Protein AF-A0A9P4VNH5-F1 (afdb_monomer)

Organism: NCBI:txid1346257

Sequence (478 aa):
MDRIPFVLLFGIATSVESFQERLTGATIKRLHGEKFDVIQADELFEQVFKSTIECGDDEWVLRIGSTLAGRLLDRQKDHILSVEAFIDALKYAYMSHFFANPLSILLRTAHLEQQDASKQEEPYFKDIPKDHFEALRNLPSFRRHIEEGAFGEYGDESLLELLDDDSALFTYAQKKMHNAQYQMKEIIRGIDILFAIRSCMPKLPHVPRSALYVKAAAGELRDSPLFRELMLSLRRIPSDVLERVLSTLHKMDFKHEDLSVYMGRLHARLVAMMERSQHPLRSEHNLRNETLRTTVVAQKVELSVQKGALSKEDREYSLLLDDFLDRMKRRIGDVFIDPRNLFLHEVFLYDLKSPHGEVFTPRPRFAIERALSSPHDYLGCSCCAPARGRKGEGDEQALSVTQPPTAILYQLYLESGPLINVSDLWSAFNAIVSSADDDEAFVMAMFQRGLAELKYLGMIKASRKKTDHVAKLAWKGL

Solvent-accessible surface area (backbone atoms only — not comparable to full-atom values): 28296 Å² total; per-residue (Å²): 139,92,73,84,88,81,85,86,85,80,90,74,92,75,56,73,65,67,54,52,74,75,48,54,74,75,56,54,77,73,57,89,84,82,90,80,87,73,85,52,66,68,61,54,44,50,52,50,46,42,54,67,71,65,53,53,89,59,83,61,61,80,34,72,22,22,66,41,48,43,49,53,48,52,44,38,75,76,76,40,92,46,67,65,64,49,51,53,52,49,53,50,50,51,50,52,45,64,73,70,35,82,61,38,61,76,50,58,71,80,79,80,53,79,86,44,92,82,66,73,82,58,66,65,64,72,69,53,59,69,69,55,56,56,52,49,63,66,33,69,45,42,46,50,50,48,52,55,40,42,70,34,102,78,42,39,69,74,60,58,49,47,79,76,35,65,67,60,33,49,57,50,49,53,56,46,43,54,50,43,41,50,48,51,52,44,34,52,51,49,49,52,53,53,50,54,49,51,73,60,38,87,88,55,82,90,71,61,66,67,62,53,47,28,33,39,48,63,35,42,39,69,80,28,68,69,44,53,52,46,53,60,50,60,56,38,46,39,46,65,52,49,48,54,34,48,57,54,54,67,74,48,90,59,91,48,64,71,56,50,54,50,52,51,53,52,47,54,54,50,52,62,52,49,76,77,42,98,59,73,45,50,24,77,58,44,64,64,74,75,66,88,65,97,45,76,67,61,53,52,54,52,52,55,52,52,68,68,65,56,51,73,66,24,51,53,46,33,54,53,51,51,53,52,51,54,50,50,52,51,52,46,62,71,41,50,51,46,54,80,77,32,64,54,30,80,56,44,41,52,51,63,64,69,68,57,45,60,72,79,58,61,56,65,67,60,52,54,53,43,47,32,72,44,49,25,84,79,68,73,39,81,70,47,46,76,81,92,79,65,98,83,62,79,94,71,79,75,87,48,66,72,43,57,60,48,25,53,52,45,51,56,49,69,78,46,64,66,64,35,51,49,66,61,52,47,54,55,51,45,71,55,61,61,56,102,84,58,60,64,71,58,55,50,51,47,51,54,48,25,52,50,50,39,37,72,74,50,40,39,41,82,34,91,87,44,93,63,28,36,24,57,57,55,76,80,88,115

Structur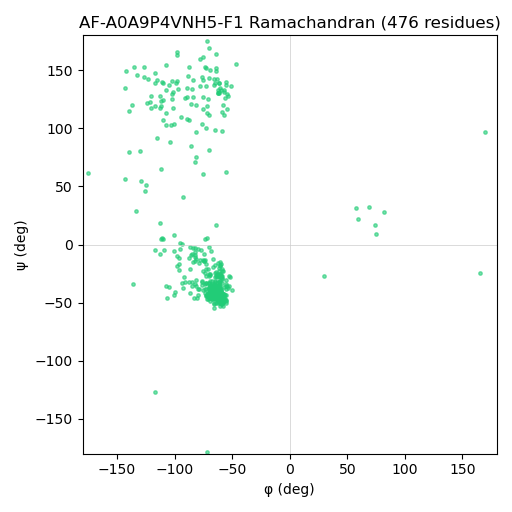e (mmCIF, N/CA/C/O backbone):
data_AF-A0A9P4VNH5-F1
#
_entry.id   AF-A0A9P4VNH5-F1
#
loop_
_atom_site.group_PDB
_atom_site.id
_atom_site.type_symbol
_atom_site.label_atom_id
_atom_site.label_alt_id
_atom_site.label_comp_id
_atom_site.label_asym_id
_atom_site.label_entity_id
_atom_site.label_seq_id
_atom_site.pdbx_PDB_ins_code
_atom_site.Cartn_x
_atom_site.Cartn_y
_atom_site.Cartn_z
_atom_site.occupancy
_atom_site.B_iso_or_equiv
_atom_site.auth_seq_id
_atom_site.auth_comp_id
_atom_site.auth_asym_id
_atom_site.auth_atom_id
_atom_site.pdbx_PDB_model_num
ATOM 1 N N . MET A 1 1 ? -17.443 -60.446 5.044 1.00 48.38 1 MET A N 1
ATOM 2 C CA . MET A 1 1 ? -17.111 -59.047 5.394 1.00 48.38 1 MET A CA 1
ATOM 3 C C . MET A 1 1 ? -16.785 -58.347 4.078 1.00 48.38 1 MET A C 1
ATOM 5 O O . MET A 1 1 ? -15.619 -58.148 3.774 1.00 48.38 1 MET A O 1
ATOM 9 N N . ASP A 1 2 ? -17.795 -58.062 3.248 1.00 59.66 2 ASP A N 1
ATOM 10 C CA . ASP A 1 2 ? -17.574 -57.964 1.786 1.00 59.66 2 ASP A CA 1
ATOM 11 C C . ASP A 1 2 ? -17.755 -56.547 1.216 1.00 59.66 2 ASP A C 1
ATOM 13 O O . ASP A 1 2 ? -17.972 -56.378 0.019 1.00 59.66 2 ASP A O 1
ATOM 17 N N . ARG A 1 3 ? -17.703 -55.499 2.048 1.00 74.69 3 ARG A N 1
ATOM 18 C CA . ARG A 1 3 ? -17.787 -54.110 1.567 1.00 74.69 3 ARG A CA 1
ATOM 19 C C . ARG A 1 3 ? -16.769 -53.228 2.271 1.00 74.69 3 ARG A C 1
ATOM 21 O O . ARG A 1 3 ? -16.813 -53.085 3.488 1.00 74.69 3 ARG A O 1
ATOM 28 N N . ILE A 1 4 ? -15.880 -52.631 1.480 1.00 84.44 4 ILE A N 1
ATOM 29 C CA . ILE A 1 4 ? -14.956 -51.591 1.932 1.00 84.44 4 ILE A CA 1
ATOM 30 C C . ILE A 1 4 ? -15.737 -50.267 1.948 1.00 84.44 4 ILE A C 1
ATOM 32 O O . ILE A 1 4 ? -16.259 -49.876 0.899 1.00 84.44 4 ILE A O 1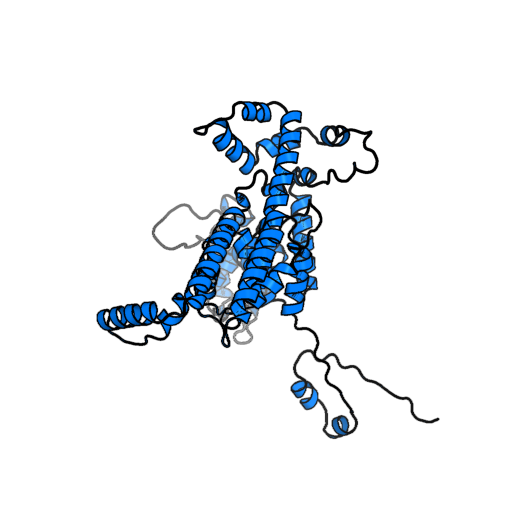
ATOM 36 N N . PRO A 1 5 ? -15.869 -49.587 3.100 1.00 87.25 5 PRO A N 1
ATOM 37 C CA . PRO A 1 5 ? -16.495 -48.274 3.151 1.00 87.25 5 PRO A CA 1
ATOM 38 C C . PRO A 1 5 ? -15.560 -47.239 2.512 1.00 87.25 5 PRO A C 1
ATOM 40 O O . PRO A 1 5 ? -14.443 -47.031 2.979 1.00 87.25 5 PRO A O 1
ATOM 43 N N . PHE A 1 6 ? -16.020 -46.588 1.444 1.00 87.62 6 PHE A N 1
ATOM 44 C CA . PHE A 1 6 ? -15.314 -45.473 0.816 1.00 87.62 6 PHE A CA 1
ATOM 45 C C . PHE A 1 6 ? -15.962 -44.151 1.220 1.00 87.62 6 PHE A C 1
ATOM 47 O O . PHE A 1 6 ? -17.171 -43.980 1.071 1.00 87.62 6 PHE A O 1
ATOM 54 N N . VAL A 1 7 ? -15.139 -43.210 1.677 1.00 91.62 7 VAL A N 1
ATOM 55 C CA . VAL A 1 7 ? -15.508 -41.802 1.852 1.00 91.62 7 VAL A CA 1
ATOM 56 C C . VAL A 1 7 ? -14.706 -40.997 0.838 1.00 91.62 7 VAL A C 1
ATOM 58 O O . VAL A 1 7 ? -13.491 -41.156 0.742 1.00 91.62 7 VAL A O 1
ATOM 61 N N . LEU A 1 8 ? -15.393 -40.168 0.055 1.00 89.31 8 LEU A N 1
ATOM 62 C CA . LEU A 1 8 ? -14.789 -39.337 -0.983 1.00 89.31 8 LEU A CA 1
ATOM 63 C C . LEU A 1 8 ? -14.901 -37.869 -0.571 1.00 89.31 8 LEU A C 1
ATOM 65 O O . LEU A 1 8 ? -16.002 -37.379 -0.333 1.00 89.31 8 LEU A O 1
ATOM 69 N N . LEU A 1 9 ? -13.763 -37.179 -0.505 1.00 91.94 9 LEU A N 1
ATOM 70 C CA . LEU A 1 9 ? -13.691 -35.743 -0.247 1.00 91.94 9 LEU A CA 1
ATOM 71 C C . LEU A 1 9 ? -13.429 -35.017 -1.567 1.00 91.94 9 LEU A C 1
ATOM 73 O O . LEU A 1 9 ? -12.462 -35.319 -2.266 1.00 91.94 9 LEU A O 1
ATOM 77 N N . PHE A 1 10 ? -14.293 -34.062 -1.905 1.00 88.56 10 PHE A N 1
ATOM 78 C CA . PHE A 1 10 ? -14.194 -33.280 -3.135 1.00 88.56 10 PHE A CA 1
ATOM 79 C C . PHE A 1 10 ? -13.847 -31.826 -2.809 1.00 88.56 10 PHE A C 1
ATOM 81 O O . PHE A 1 10 ? -14.619 -31.137 -2.148 1.00 88.56 10 PHE A O 1
ATOM 88 N N . GLY A 1 11 ? -12.708 -31.343 -3.308 1.00 90.19 11 GLY A N 1
ATOM 89 C CA . GLY A 1 11 ? -12.371 -29.918 -3.292 1.00 90.19 11 GLY A CA 1
ATOM 90 C C . GLY A 1 11 ? -13.057 -29.199 -4.451 1.00 90.19 11 GLY A C 1
ATOM 91 O O . GLY A 1 11 ? -12.566 -29.235 -5.578 1.00 90.19 11 GLY A O 1
ATOM 92 N N . ILE A 1 12 ? -14.209 -28.578 -4.197 1.00 87.56 12 ILE A N 1
ATOM 93 C CA . ILE A 1 12 ? -14.982 -27.861 -5.220 1.00 87.56 12 ILE A CA 1
ATOM 94 C C . ILE A 1 12 ? -14.599 -26.379 -5.176 1.00 87.56 12 ILE A C 1
ATOM 96 O O . ILE A 1 12 ? -14.948 -25.678 -4.237 1.00 87.56 12 ILE A O 1
ATOM 100 N N . ALA A 1 13 ? -13.897 -25.896 -6.205 1.00 83.31 13 ALA A N 1
ATOM 101 C CA . ALA A 1 13 ? -13.462 -24.494 -6.295 1.00 83.31 13 ALA A CA 1
ATOM 102 C C . ALA A 1 13 ? -14.544 -23.525 -6.817 1.00 83.31 13 ALA A C 1
ATOM 104 O O . ALA A 1 13 ? -14.345 -22.316 -6.808 1.00 83.31 13 ALA A O 1
ATOM 105 N N . THR A 1 14 ? -15.656 -24.049 -7.339 1.00 85.62 14 THR A N 1
ATOM 106 C CA . THR A 1 14 ? -16.743 -23.254 -7.936 1.00 85.62 14 THR A CA 1
ATOM 107 C C . THR A 1 14 ? -18.027 -23.452 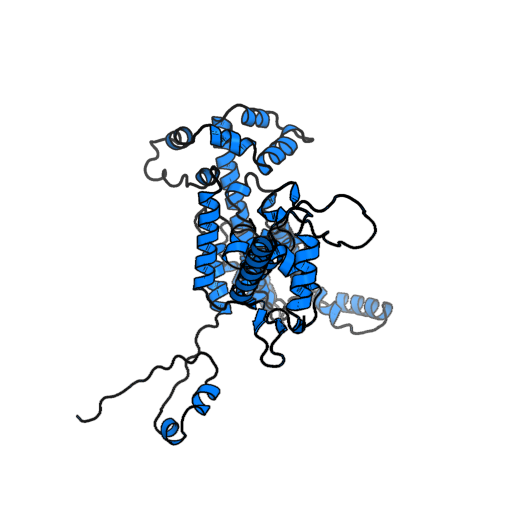-7.135 1.00 85.62 14 THR A C 1
ATOM 109 O O . THR A 1 14 ? -18.018 -23.292 -5.919 1.00 85.62 14 THR A O 1
ATOM 112 N N . SER A 1 15 ? -19.127 -23.818 -7.787 1.00 87.06 15 SER A N 1
ATOM 113 C CA . SER A 1 15 ? -20.400 -24.086 -7.137 1.00 87.06 15 SER A CA 1
ATOM 114 C C . SER A 1 15 ? -20.699 -25.586 -7.139 1.00 87.06 15 SER A C 1
ATOM 116 O O . SER A 1 15 ? -20.215 -26.342 -7.991 1.00 87.06 15 SER A O 1
ATOM 118 N N . VAL A 1 16 ? -21.506 -26.033 -6.177 1.00 87.31 16 VAL A N 1
ATOM 119 C CA . VAL A 1 16 ? -21.921 -27.441 -6.092 1.00 87.31 16 VAL A CA 1
ATOM 120 C C . VAL A 1 16 ? -22.775 -27.817 -7.305 1.00 87.31 16 VAL A C 1
ATOM 122 O O . VAL A 1 16 ? -22.679 -28.936 -7.801 1.00 87.31 16 VAL A O 1
ATOM 125 N N . GLU A 1 17 ? -23.540 -26.870 -7.842 1.00 88.25 17 GLU A N 1
ATOM 126 C CA . GLU A 1 17 ? -24.364 -27.035 -9.040 1.00 88.25 17 GLU A CA 1
ATOM 127 C C . GLU A 1 17 ? -23.487 -27.334 -10.262 1.00 88.25 17 GLU A C 1
ATOM 129 O O . GLU A 1 17 ? -23.712 -28.325 -10.953 1.00 88.25 17 GLU A O 1
ATOM 134 N N . SER A 1 18 ? -22.409 -26.566 -10.461 1.00 89.00 18 SER A N 1
ATOM 135 C CA . SER A 1 18 ? -21.451 -26.792 -11.557 1.00 89.00 18 SER A CA 1
ATOM 136 C C . SER A 1 18 ? -20.770 -28.161 -11.464 1.00 89.00 18 SER A C 1
ATOM 138 O O . SER A 1 18 ? -20.420 -28.771 -12.476 1.00 89.00 18 SER A O 1
ATOM 140 N N . PHE A 1 19 ? -20.551 -28.653 -10.242 1.00 88.31 19 PHE A N 1
ATOM 141 C CA . PHE A 1 19 ? -20.031 -29.997 -10.010 1.00 88.31 19 PHE A CA 1
ATOM 142 C C . PHE A 1 19 ? -21.079 -31.072 -10.335 1.00 88.31 19 PHE A C 1
ATOM 144 O O . PHE A 1 19 ? -20.757 -32.050 -11.010 1.00 88.31 19 PHE A O 1
ATOM 151 N N . GLN A 1 20 ? -22.331 -30.879 -9.914 1.00 87.44 20 GLN A N 1
ATOM 152 C CA . GLN A 1 20 ? -23.436 -31.800 -10.193 1.00 87.44 20 GLN A CA 1
ATOM 153 C C . GLN A 1 20 ? -23.737 -31.916 -11.689 1.00 87.44 20 GLN A C 1
ATOM 155 O O . GLN A 1 20 ? -23.939 -33.027 -12.170 1.00 87.44 20 GLN A O 1
ATOM 160 N N . GLU A 1 21 ? -23.692 -30.814 -12.441 1.00 89.69 21 GLU A N 1
ATOM 161 C CA . GLU A 1 21 ? -23.892 -30.810 -13.899 1.00 89.69 21 GLU A CA 1
ATOM 162 C C . GLU A 1 21 ? -22.869 -31.673 -14.652 1.00 89.69 21 GLU A C 1
ATOM 164 O O . GLU A 1 21 ? -23.159 -32.203 -15.725 1.00 89.69 21 GLU A O 1
ATOM 169 N N . ARG A 1 22 ? -21.670 -31.858 -14.086 1.00 90.25 22 ARG A N 1
ATOM 170 C CA . ARG A 1 22 ? -20.622 -32.709 -14.671 1.00 90.25 22 ARG A CA 1
ATOM 171 C C . ARG A 1 22 ? -20.811 -34.194 -14.366 1.00 90.25 22 ARG A C 1
ATOM 173 O O . ARG A 1 22 ? -20.131 -35.024 -14.969 1.00 90.25 22 ARG A O 1
ATOM 180 N N . LEU A 1 23 ? -21.696 -34.547 -13.433 1.00 90.44 23 LEU A N 1
ATOM 181 C CA . LEU A 1 23 ? -21.955 -35.928 -13.040 1.00 90.44 23 LEU A CA 1
ATOM 182 C C . LEU A 1 23 ? -23.194 -36.478 -13.745 1.00 90.44 23 LEU A C 1
ATOM 184 O O . LEU A 1 23 ? -24.222 -35.823 -13.878 1.00 90.44 23 LEU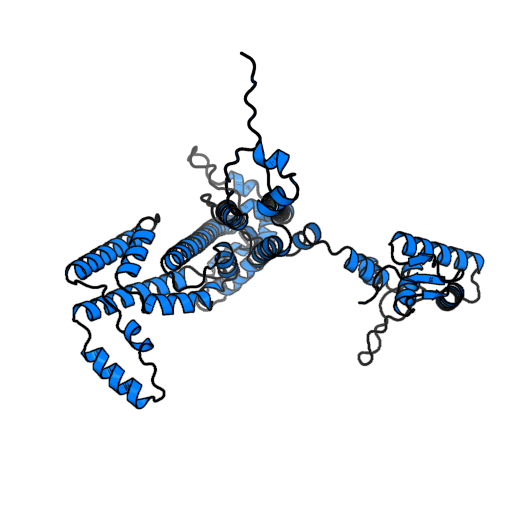 A O 1
ATOM 188 N N . THR A 1 24 ? -23.129 -37.747 -14.151 1.00 93.25 24 THR A N 1
ATOM 189 C CA . THR A 1 24 ? -24.320 -38.419 -14.681 1.00 93.25 24 THR A CA 1
ATOM 190 C C . THR A 1 24 ? -25.346 -38.652 -13.570 1.00 93.25 24 THR A C 1
ATOM 192 O O . THR A 1 24 ? -24.987 -38.927 -12.421 1.00 93.25 24 THR A O 1
ATOM 195 N N . GLY A 1 25 ? -26.636 -38.661 -13.916 1.00 89.25 25 GLY A N 1
ATOM 196 C CA . GLY A 1 25 ? -27.701 -38.955 -12.950 1.00 89.25 25 GLY A CA 1
ATOM 197 C C . GLY A 1 25 ? -27.574 -40.334 -12.284 1.00 89.25 25 GLY A C 1
ATOM 198 O O . GLY A 1 25 ? -28.003 -40.510 -11.145 1.00 89.25 25 GLY A O 1
ATOM 199 N N . ALA A 1 26 ? -26.946 -41.311 -12.948 1.00 92.81 26 ALA A N 1
ATOM 200 C CA . ALA A 1 26 ? -26.660 -42.621 -12.359 1.00 92.81 26 ALA A CA 1
ATOM 201 C C . ALA A 1 26 ? -25.580 -42.547 -11.266 1.00 92.81 26 ALA A C 1
ATOM 203 O O . ALA A 1 26 ? -25.685 -43.247 -10.259 1.00 92.81 26 ALA A O 1
ATOM 204 N N . THR A 1 27 ? -24.572 -41.691 -11.448 1.00 90.38 27 THR A N 1
ATOM 205 C CA . THR A 1 27 ? -23.521 -41.441 -10.454 1.00 90.38 27 THR A CA 1
ATOM 206 C C . THR A 1 27 ? -24.083 -40.706 -9.242 1.00 90.38 27 THR A C 1
ATOM 208 O O . THR A 1 27 ? -23.853 -41.141 -8.119 1.00 90.38 27 THR A O 1
ATOM 211 N N . ILE A 1 28 ? -24.880 -39.654 -9.459 1.00 88.00 28 ILE A N 1
ATOM 212 C CA . ILE A 1 28 ? -25.469 -38.848 -8.376 1.00 88.00 28 ILE A CA 1
ATOM 213 C C . ILE A 1 28 ? -26.318 -39.719 -7.441 1.00 88.00 28 ILE A C 1
ATOM 215 O O . ILE A 1 28 ? -26.170 -39.638 -6.228 1.00 88.00 28 ILE A O 1
ATOM 219 N N . LYS A 1 29 ? -27.129 -40.638 -7.985 1.00 89.25 29 LYS A N 1
ATOM 220 C CA . LYS A 1 29 ? -27.954 -41.570 -7.188 1.00 89.25 29 LYS A CA 1
ATOM 221 C C . LYS A 1 29 ? -27.154 -42.530 -6.295 1.00 89.25 29 LYS A C 1
ATOM 223 O O . LYS A 1 29 ? -27.742 -43.169 -5.429 1.00 89.25 29 LYS A O 1
ATOM 228 N N . ARG A 1 30 ? -25.849 -42.689 -6.535 1.00 89.31 30 ARG A N 1
ATOM 229 C CA . ARG A 1 30 ? -24.951 -43.552 -5.748 1.00 89.31 30 ARG A CA 1
ATOM 230 C C . ARG A 1 30 ? -24.100 -42.772 -4.748 1.00 89.31 30 ARG A C 1
ATOM 232 O O . ARG A 1 30 ? -23.374 -43.394 -3.978 1.00 89.31 30 ARG A O 1
ATOM 239 N N . LEU A 1 31 ? -24.166 -41.444 -4.772 1.00 88.44 31 LEU A N 1
ATOM 240 C CA . LEU A 1 31 ? -23.427 -40.572 -3.872 1.00 88.44 31 LEU A CA 1
ATOM 241 C C . LEU A 1 31 ? -24.363 -40.072 -2.774 1.00 88.44 31 LEU A C 1
ATOM 243 O O . LEU A 1 31 ? -25.451 -39.573 -3.046 1.00 88.44 31 LEU A O 1
ATOM 247 N N . HIS A 1 32 ? -23.915 -40.187 -1.531 1.00 87.94 32 HIS A N 1
ATOM 248 C CA . HIS A 1 32 ? -24.518 -39.512 -0.390 1.00 87.94 32 HIS A CA 1
ATOM 249 C C . HIS A 1 32 ? -23.526 -38.442 0.064 1.00 87.94 32 HIS A C 1
ATOM 251 O O . HIS A 1 32 ? -22.458 -38.782 0.570 1.00 87.94 32 HIS A O 1
ATOM 257 N N . GLY A 1 33 ? -23.832 -37.172 -0.204 1.00 87.12 33 GLY A N 1
ATOM 258 C CA . GLY A 1 33 ? -22.926 -36.053 0.051 1.00 87.12 33 GLY A CA 1
ATOM 259 C C . GLY A 1 33 ? -23.468 -35.093 1.102 1.00 87.12 33 GLY A C 1
ATOM 260 O O . GLY A 1 33 ? -24.656 -34.780 1.094 1.00 87.12 33 GLY A O 1
ATOM 261 N N . GLU A 1 34 ? -22.577 -34.591 1.952 1.00 88.75 34 GLU A N 1
ATOM 262 C CA . GLU A 1 34 ? -22.810 -33.438 2.823 1.00 88.75 34 GLU A CA 1
ATOM 263 C C . GLU A 1 34 ? -21.949 -32.268 2.341 1.00 88.75 34 GLU A C 1
ATOM 265 O O . GLU A 1 34 ? -20.807 -32.456 1.909 1.00 88.75 34 GLU A O 1
ATOM 270 N N . LYS A 1 35 ? -22.514 -31.059 2.371 1.00 88.81 35 LYS A N 1
ATOM 271 C CA . LYS A 1 35 ? -21.814 -29.842 1.963 1.00 88.81 35 LYS A CA 1
ATOM 272 C C . LYS A 1 35 ? -21.100 -29.244 3.172 1.00 88.81 35 LYS A C 1
ATOM 274 O O . LYS A 1 35 ? -21.740 -28.961 4.180 1.00 88.81 35 LYS A O 1
ATOM 279 N N . PHE A 1 36 ? -19.805 -28.990 3.024 1.00 89.06 36 PHE A N 1
ATOM 280 C CA . PHE A 1 36 ? -19.007 -28.229 3.979 1.00 89.06 36 PHE A CA 1
ATOM 281 C C . PHE A 1 36 ? -18.589 -26.921 3.317 1.00 89.06 36 PHE A C 1
ATOM 283 O O . PHE A 1 36 ? -17.901 -26.939 2.296 1.00 89.06 36 PHE A O 1
ATOM 290 N N . ASP A 1 37 ? -19.031 -25.797 3.874 1.00 83.25 37 ASP A N 1
ATOM 291 C CA . ASP A 1 37 ? -18.584 -24.479 3.435 1.00 83.25 37 ASP A CA 1
ATOM 292 C C . ASP A 1 37 ? -17.259 -24.139 4.131 1.00 83.25 37 ASP A C 1
ATOM 294 O O . ASP A 1 37 ? -17.135 -24.238 5.353 1.00 83.25 37 ASP A O 1
ATOM 298 N N . VAL A 1 38 ? -16.250 -23.785 3.335 1.00 81.19 38 VAL A N 1
ATOM 299 C CA . VAL A 1 38 ? -14.932 -23.355 3.822 1.00 81.19 38 VAL A CA 1
ATOM 300 C C . VAL A 1 38 ? -14.964 -21.846 4.078 1.00 81.19 38 VAL A C 1
ATOM 302 O O . VAL A 1 38 ? -15.736 -21.124 3.445 1.00 81.19 38 VAL A O 1
ATOM 305 N N . ILE A 1 39 ? -14.128 -21.371 5.008 1.00 79.94 39 ILE A N 1
ATOM 306 C CA . ILE A 1 39 ? -13.956 -19.943 5.316 1.00 79.94 39 ILE A CA 1
ATOM 307 C C . ILE A 1 39 ? -13.687 -19.161 4.025 1.00 79.94 39 ILE A C 1
ATOM 309 O O . ILE A 1 39 ? -12.899 -19.591 3.178 1.00 79.94 39 ILE A O 1
ATOM 313 N N . GLN A 1 40 ? -14.342 -18.008 3.883 1.00 80.69 40 GLN A N 1
ATOM 314 C CA . GLN A 1 40 ? -14.163 -17.144 2.721 1.00 80.69 40 GLN A CA 1
ATOM 315 C C . GLN A 1 40 ? -12.739 -16.577 2.680 1.00 80.69 40 GLN A C 1
ATOM 317 O O . GLN A 1 40 ? -12.167 -16.219 3.711 1.00 80.69 40 GLN A O 1
ATOM 322 N N . ALA A 1 41 ? -12.174 -16.464 1.475 1.00 79.12 41 ALA A N 1
ATOM 323 C CA . ALA A 1 41 ? -10.811 -15.967 1.283 1.00 79.12 41 ALA A CA 1
ATOM 324 C C . ALA A 1 41 ? -10.608 -14.564 1.883 1.00 79.12 41 ALA A C 1
ATOM 326 O O . ALA A 1 41 ? -9.564 -14.310 2.476 1.00 79.12 41 ALA A O 1
ATOM 327 N N . ASP A 1 42 ? -11.623 -13.700 1.803 1.00 82.19 42 ASP A N 1
ATOM 328 C CA . ASP A 1 42 ? -11.584 -12.338 2.346 1.00 82.19 42 ASP A CA 1
ATOM 329 C C . ASP A 1 42 ? -11.491 -12.325 3.879 1.00 82.19 42 ASP A C 1
ATOM 331 O O . ASP A 1 42 ? -10.706 -11.573 4.455 1.00 82.19 42 ASP A O 1
ATOM 335 N N . GLU A 1 43 ? -12.240 -13.196 4.561 1.00 84.81 43 GLU A N 1
ATOM 336 C CA . GLU A 1 43 ? -12.190 -13.306 6.024 1.00 84.81 43 GLU A CA 1
ATOM 337 C C . GLU A 1 43 ? -10.839 -13.848 6.494 1.00 84.81 43 GLU A C 1
ATOM 339 O O . GLU A 1 43 ? -10.254 -13.331 7.449 1.00 84.81 43 GLU A O 1
ATOM 344 N N . LEU A 1 44 ? -10.320 -14.869 5.804 1.00 85.94 44 LEU A N 1
ATOM 345 C CA . LEU A 1 44 ? -8.992 -15.412 6.075 1.00 85.94 44 LEU A CA 1
ATOM 346 C C . LEU A 1 44 ? -7.911 -14.351 5.836 1.00 85.94 44 LEU A C 1
ATOM 348 O O . LEU A 1 44 ? -6.981 -14.220 6.630 1.00 85.94 44 LEU A O 1
ATOM 352 N N . PHE A 1 45 ? -8.047 -13.572 4.765 1.00 87.31 45 PHE A N 1
ATOM 353 C CA . PHE A 1 45 ? -7.135 -12.488 4.448 1.00 87.31 45 PHE A CA 1
ATOM 354 C C . PHE A 1 45 ? -7.118 -11.423 5.550 1.00 87.31 45 PHE A C 1
ATOM 356 O O . PHE A 1 45 ? -6.041 -11.064 6.014 1.00 87.31 45 PHE A O 1
ATOM 363 N N . GLU A 1 46 ? -8.275 -10.961 6.031 1.00 88.94 46 GLU A N 1
ATOM 364 C CA . GLU A 1 46 ? -8.339 -9.981 7.125 1.00 88.94 46 GLU A CA 1
ATOM 365 C C . GLU A 1 46 ? -7.734 -10.528 8.429 1.00 88.94 46 GLU A C 1
ATOM 367 O O . GLU A 1 46 ? -7.071 -9.791 9.163 1.00 88.94 46 GLU A O 1
ATOM 372 N N . GLN A 1 47 ? -7.898 -11.826 8.710 1.00 88.19 47 GLN A N 1
ATOM 373 C CA . GLN A 1 47 ? -7.250 -12.474 9.856 1.00 88.19 47 GLN A CA 1
ATOM 374 C C . GLN A 1 47 ? -5.725 -12.494 9.719 1.00 88.19 47 GLN A C 1
ATOM 376 O O . GLN A 1 47 ? -5.022 -12.179 10.680 1.00 88.19 47 GLN A O 1
ATOM 381 N N . VAL A 1 48 ? -5.213 -12.831 8.533 1.00 88.50 48 VAL A N 1
ATOM 382 C CA . VAL A 1 48 ? -3.771 -12.850 8.248 1.00 88.50 48 VAL A CA 1
ATOM 383 C C . VAL A 1 48 ? -3.196 -11.437 8.231 1.00 88.50 48 VAL A C 1
ATOM 385 O O . VAL A 1 48 ? -2.120 -11.203 8.775 1.00 88.50 48 VAL A O 1
ATOM 388 N N . PHE A 1 49 ? -3.910 -10.469 7.663 1.00 88.94 49 PHE A N 1
ATOM 389 C CA . PHE A 1 49 ? -3.527 -9.061 7.690 1.00 88.94 49 PHE A CA 1
ATOM 390 C C . PHE A 1 49 ? -3.397 -8.575 9.135 1.00 88.94 49 PHE A C 1
ATOM 392 O O . PHE A 1 49 ? -2.359 -8.030 9.517 1.00 88.94 49 PHE A O 1
ATOM 399 N N . LYS A 1 50 ? -4.411 -8.854 9.964 1.00 87.81 50 LYS A N 1
ATOM 400 C CA . LYS A 1 50 ? -4.382 -8.535 11.390 1.00 87.81 50 LYS A CA 1
ATOM 401 C C . LYS A 1 50 ? -3.192 -9.198 12.077 1.00 87.81 50 LYS A C 1
ATOM 403 O O . LYS A 1 50 ? -2.466 -8.514 12.782 1.00 87.81 50 LYS A O 1
ATOM 408 N N . SER A 1 51 ? -2.963 -10.496 11.884 1.00 85.62 51 SER A N 1
ATOM 409 C CA . SER A 1 51 ? -1.884 -11.208 12.584 1.00 85.62 51 SER A CA 1
ATOM 410 C C . SER A 1 51 ? -0.474 -10.812 12.138 1.00 85.62 51 SER A C 1
ATOM 412 O O . SER A 1 51 ? 0.452 -10.935 12.929 1.00 85.62 51 SER A O 1
ATOM 414 N N . THR A 1 52 ? -0.296 -10.332 10.906 1.00 84.06 52 THR A N 1
ATOM 415 C CA . THR A 1 52 ? 1.036 -10.043 10.347 1.00 84.06 52 THR A CA 1
ATOM 416 C C . THR A 1 52 ? 1.420 -8.567 10.374 1.00 84.06 52 THR A C 1
ATOM 418 O O . THR A 1 52 ? 2.552 -8.243 10.720 1.00 84.06 52 THR A O 1
ATOM 421 N N . ILE A 1 53 ? 0.509 -7.662 10.009 1.00 83.12 53 ILE A N 1
ATOM 422 C CA . ILE A 1 53 ? 0.805 -6.224 9.889 1.00 83.12 53 ILE A CA 1
ATOM 423 C C . ILE A 1 53 ? 0.484 -5.486 11.192 1.00 83.12 53 ILE A C 1
ATOM 425 O O . ILE A 1 53 ? 1.205 -4.568 11.601 1.00 83.12 53 ILE A O 1
ATOM 429 N N . GLU A 1 54 ? -0.595 -5.885 11.861 1.00 77.31 54 GLU A N 1
ATOM 430 C CA . GLU A 1 54 ? -1.096 -5.184 13.040 1.00 77.31 54 GLU A CA 1
ATOM 431 C C . GLU A 1 54 ? -0.672 -5.850 14.357 1.00 77.31 54 GLU A C 1
ATOM 433 O O . GLU A 1 54 ? -0.276 -5.158 15.296 1.00 77.31 54 GLU A O 1
ATOM 438 N N . CYS A 1 55 ? -0.701 -7.184 14.428 1.00 65.56 55 CYS A N 1
ATOM 439 C CA . CYS A 1 55 ? -0.360 -7.973 15.611 1.00 65.56 55 CYS A CA 1
ATOM 440 C C . CYS A 1 55 ? 1.160 -8.149 15.714 1.00 65.56 55 CYS A C 1
ATOM 442 O O . CYS A 1 55 ? 1.713 -9.221 15.502 1.00 65.56 55 CYS A O 1
ATOM 444 N N . GLY A 1 56 ? 1.842 -7.057 16.042 1.00 56.66 56 GLY A N 1
ATOM 445 C CA . GLY A 1 56 ? 3.167 -7.108 16.647 1.00 56.66 56 GLY A CA 1
ATOM 446 C C . GLY A 1 56 ? 3.014 -6.791 18.125 1.00 56.66 56 GLY A C 1
ATOM 447 O O . GLY A 1 56 ? 3.075 -5.614 18.493 1.00 56.66 56 GLY A O 1
ATOM 448 N N . ASP A 1 57 ? 2.769 -7.807 18.960 1.00 52.12 57 ASP A N 1
ATOM 449 C CA . ASP A 1 57 ? 2.903 -7.645 20.417 1.00 52.12 57 ASP A CA 1
ATOM 450 C C . ASP A 1 57 ? 4.341 -7.241 20.772 1.00 52.12 57 ASP A C 1
ATOM 452 O O . ASP A 1 57 ? 4.563 -6.454 21.699 1.00 52.12 57 ASP A O 1
ATOM 456 N N . ASP A 1 58 ? 5.292 -7.643 19.929 1.00 56.28 58 ASP A N 1
ATOM 457 C CA . ASP A 1 58 ? 6.678 -7.210 19.966 1.00 56.28 58 ASP A CA 1
ATOM 458 C C . ASP A 1 58 ? 6.801 -5.697 19.736 1.00 56.28 58 ASP A C 1
ATOM 460 O O . ASP A 1 58 ? 6.183 -5.083 18.863 1.00 56.28 58 ASP A O 1
ATOM 464 N N . GLU A 1 59 ? 7.589 -5.053 20.588 1.00 54.19 59 GLU A N 1
ATOM 465 C CA . GLU A 1 59 ? 7.816 -3.603 20.604 1.00 54.19 59 GLU A CA 1
ATOM 466 C C . GLU A 1 59 ? 8.589 -3.068 19.394 1.00 54.19 59 GLU A C 1
ATOM 468 O O . GLU A 1 59 ? 8.661 -1.857 19.218 1.00 54.19 59 GLU A O 1
ATOM 473 N N . TRP A 1 60 ? 9.086 -3.943 18.515 1.00 60.22 60 TRP A N 1
ATOM 474 C CA . TRP A 1 60 ? 10.108 -3.589 17.529 1.00 60.22 60 TRP A CA 1
ATOM 475 C C . TRP A 1 60 ? 9.903 -4.306 16.186 1.00 60.22 60 TRP A C 1
ATOM 477 O O . TRP A 1 60 ? 10.774 -5.020 15.696 1.00 60.22 60 TRP A O 1
ATOM 487 N N . VAL A 1 61 ? 8.716 -4.135 15.594 1.00 72.00 61 VAL A N 1
ATOM 488 C CA . VAL A 1 61 ? 8.348 -4.723 14.294 1.00 72.00 61 VAL A CA 1
ATOM 489 C C . VAL A 1 61 ? 8.379 -3.652 13.207 1.00 72.00 61 VAL A C 1
ATOM 491 O O . VAL A 1 61 ? 7.888 -2.539 13.407 1.00 72.00 61 VAL A O 1
ATOM 494 N N . LEU A 1 62 ? 8.930 -4.004 12.043 1.00 86.56 62 LEU A N 1
ATOM 495 C CA . LEU A 1 62 ? 8.818 -3.209 10.824 1.00 86.56 62 LEU A CA 1
ATOM 496 C C . LEU A 1 62 ? 7.343 -2.974 10.480 1.00 86.56 62 LEU A C 1
ATOM 498 O O . LEU A 1 62 ? 6.561 -3.913 10.351 1.00 86.56 62 LEU A O 1
ATOM 502 N N . ARG A 1 63 ? 6.959 -1.717 10.300 1.00 89.81 63 ARG A N 1
ATOM 503 C CA . ARG A 1 63 ? 5.596 -1.318 9.956 1.00 89.81 63 ARG A CA 1
ATOM 504 C C . ARG A 1 63 ? 5.498 -1.073 8.462 1.00 89.81 63 ARG A C 1
ATOM 506 O O . ARG A 1 63 ? 6.389 -0.479 7.860 1.00 89.81 63 ARG A O 1
ATOM 513 N N . ILE A 1 64 ? 4.406 -1.523 7.861 1.00 92.25 64 ILE A N 1
ATOM 514 C CA . ILE A 1 64 ? 4.156 -1.338 6.434 1.00 92.25 64 ILE A CA 1
ATOM 515 C C . ILE A 1 64 ? 3.387 -0.035 6.235 1.00 92.25 64 ILE A C 1
ATOM 517 O O . ILE A 1 64 ? 2.351 0.190 6.852 1.00 92.25 64 ILE A O 1
ATOM 521 N N . GLY A 1 65 ? 3.895 0.843 5.380 1.00 92.31 65 GLY A N 1
ATOM 522 C CA . GLY A 1 65 ? 3.244 2.111 5.092 1.00 92.31 65 GLY A CA 1
ATOM 523 C C . GLY A 1 65 ? 1.947 1.967 4.301 1.00 92.31 65 GLY A C 1
ATOM 524 O O . GLY A 1 65 ? 1.602 0.905 3.774 1.00 92.31 65 GLY A O 1
ATOM 525 N N . SER A 1 66 ? 1.210 3.073 4.225 1.00 93.94 66 SER A N 1
ATOM 526 C CA . SER A 1 66 ? -0.111 3.120 3.595 1.00 93.94 66 SER A CA 1
ATOM 527 C C . SER A 1 66 ? -0.076 2.821 2.099 1.00 93.94 66 SER A C 1
ATOM 529 O O . SER A 1 66 ? -0.967 2.134 1.598 1.00 93.94 66 SER A O 1
ATOM 531 N N . THR A 1 67 ? 0.947 3.285 1.379 1.00 93.44 67 THR A N 1
ATOM 532 C CA . THR A 1 67 ? 1.059 3.086 -0.069 1.00 93.44 67 THR A CA 1
ATOM 533 C C . THR A 1 67 ? 1.272 1.615 -0.400 1.00 93.44 67 THR A C 1
ATOM 535 O O . THR A 1 67 ? 0.621 1.075 -1.299 1.00 93.44 67 THR A O 1
ATOM 538 N N . LEU A 1 68 ? 2.186 0.956 0.310 1.00 93.06 68 LEU A N 1
ATOM 539 C CA . LEU A 1 68 ? 2.493 -0.450 0.106 1.00 93.06 68 LEU A CA 1
ATOM 540 C C . LEU A 1 68 ? 1.343 -1.337 0.589 1.00 93.06 68 LEU A C 1
ATOM 542 O O . LEU A 1 68 ? 0.906 -2.203 -0.166 1.00 93.06 68 LEU A O 1
ATOM 546 N N . ALA A 1 69 ? 0.803 -1.087 1.785 1.00 92.31 69 ALA A N 1
ATOM 547 C CA . ALA A 1 69 ? -0.350 -1.824 2.296 1.00 92.31 69 ALA A CA 1
ATOM 548 C C . ALA A 1 69 ? -1.560 -1.692 1.358 1.00 92.31 69 ALA A C 1
ATOM 550 O O . ALA A 1 69 ? -2.148 -2.703 0.987 1.00 92.31 69 ALA A O 1
ATOM 551 N N . GLY A 1 70 ? -1.877 -0.480 0.890 1.00 92.38 70 GLY A N 1
ATOM 552 C CA . GLY A 1 70 ? -2.961 -0.244 -0.067 1.00 92.38 70 GLY A CA 1
ATOM 553 C C . GLY A 1 70 ? -2.781 -1.029 -1.365 1.00 92.38 70 GLY A C 1
ATOM 554 O O . GLY A 1 70 ? -3.688 -1.730 -1.793 1.00 92.38 70 GLY A O 1
ATOM 555 N N . ARG A 1 71 ? -1.574 -1.025 -1.941 1.00 90.19 71 ARG A N 1
ATOM 556 C CA . ARG A 1 71 ? -1.275 -1.808 -3.152 1.00 90.19 71 ARG A CA 1
ATOM 557 C C . ARG A 1 71 ? -1.371 -3.312 -2.941 1.00 90.19 71 ARG A C 1
ATOM 559 O O . ARG A 1 71 ? -1.794 -4.023 -3.848 1.00 90.19 71 ARG A O 1
ATOM 566 N N . LEU A 1 72 ? -0.940 -3.806 -1.780 1.00 89.06 72 LEU A N 1
ATOM 567 C CA . LEU A 1 72 ? -1.091 -5.216 -1.432 1.00 89.06 72 LEU A CA 1
ATOM 568 C C . LEU A 1 72 ? -2.573 -5.592 -1.363 1.00 89.06 72 LEU A C 1
ATOM 570 O O . LEU A 1 72 ? -2.936 -6.641 -1.887 1.00 89.06 72 LEU A O 1
ATOM 574 N N . LEU A 1 73 ? -3.414 -4.727 -0.791 1.00 88.44 73 LEU A N 1
ATOM 575 C CA . LEU A 1 73 ? -4.863 -4.929 -0.732 1.00 88.44 73 LEU A CA 1
ATOM 576 C C . LEU A 1 73 ? -5.511 -4.898 -2.112 1.00 88.44 73 LEU A C 1
ATOM 578 O O . LEU A 1 73 ? -6.215 -5.842 -2.462 1.00 88.44 73 LEU A O 1
ATOM 582 N N . ASP A 1 74 ? -5.229 -3.871 -2.913 1.00 88.69 74 ASP A N 1
ATOM 583 C CA . ASP A 1 74 ? -5.778 -3.736 -4.266 1.00 88.69 74 ASP A CA 1
ATOM 584 C C . ASP A 1 74 ? -5.404 -4.955 -5.123 1.00 88.69 74 ASP A C 1
ATOM 586 O O . ASP A 1 74 ? -6.246 -5.550 -5.791 1.00 88.69 74 ASP A O 1
ATOM 590 N N . ARG A 1 75 ? -4.149 -5.417 -5.030 1.00 86.62 75 ARG A N 1
ATOM 591 C CA . ARG A 1 75 ? -3.683 -6.606 -5.756 1.00 86.62 75 ARG A CA 1
ATOM 592 C C . ARG A 1 75 ? -4.410 -7.881 -5.328 1.00 86.62 75 ARG A C 1
ATOM 594 O O . ARG A 1 75 ? -4.692 -8.724 -6.179 1.00 86.62 75 ARG A O 1
ATOM 601 N N . GLN A 1 76 ? -4.670 -8.054 -4.033 1.00 83.75 76 GLN A N 1
ATOM 602 C CA . GLN A 1 76 ? -5.377 -9.239 -3.537 1.00 83.75 76 GLN A CA 1
ATOM 603 C C . GLN A 1 76 ? -6.849 -9.216 -3.955 1.00 83.75 76 GLN A C 1
ATOM 605 O O . GLN A 1 76 ? -7.384 -10.214 -4.428 1.00 83.75 76 GLN A O 1
ATOM 610 N N . LYS A 1 77 ? -7.480 -8.045 -3.875 1.00 82.81 77 LYS A N 1
ATOM 611 C CA . LYS A 1 77 ? -8.879 -7.871 -4.253 1.00 82.81 77 LYS A CA 1
ATOM 612 C C . LYS A 1 77 ? -9.118 -8.052 -5.754 1.00 82.81 77 LYS A C 1
ATOM 614 O O . LYS A 1 77 ? -10.081 -8.709 -6.141 1.00 82.81 77 LYS A O 1
ATOM 619 N N . ASP A 1 78 ? -8.253 -7.482 -6.592 1.00 81.38 78 ASP A N 1
ATOM 620 C CA . ASP A 1 78 ? -8.516 -7.377 -8.031 1.00 81.38 78 ASP A CA 1
ATOM 621 C C . ASP A 1 78 ? -7.883 -8.507 -8.859 1.00 81.38 78 ASP A C 1
ATOM 623 O O . ASP A 1 78 ? -8.308 -8.755 -9.993 1.00 81.38 78 ASP A O 1
ATOM 627 N N . HIS A 1 79 ? -6.839 -9.175 -8.348 1.00 77.00 79 HIS A N 1
ATOM 628 C CA . HIS A 1 79 ? -5.991 -10.036 -9.184 1.00 77.00 79 HIS A CA 1
ATOM 629 C C . HIS A 1 79 ? -5.623 -11.399 -8.586 1.00 77.00 79 HIS A C 1
ATOM 631 O O . HIS A 1 79 ? -5.466 -12.352 -9.350 1.00 77.00 79 HIS A O 1
ATOM 637 N N . ILE A 1 80 ? -5.433 -11.522 -7.267 1.00 74.38 80 ILE A N 1
ATOM 638 C CA . ILE A 1 80 ? -4.894 -12.745 -6.648 1.00 74.38 80 ILE A CA 1
ATOM 639 C C . ILE A 1 80 ? -5.644 -13.054 -5.352 1.00 74.38 80 ILE A C 1
ATOM 641 O O . ILE A 1 80 ? -5.468 -12.344 -4.381 1.00 74.38 80 ILE A O 1
ATOM 645 N N . LEU A 1 81 ? -6.383 -14.163 -5.284 1.00 70.81 81 LEU A N 1
ATOM 646 C CA . LEU A 1 81 ? -7.056 -14.619 -4.053 1.00 70.81 81 LEU A CA 1
ATOM 647 C C . LEU A 1 81 ? -6.186 -15.602 -3.241 1.00 70.81 81 LEU A C 1
ATOM 649 O O . LEU A 1 81 ? -6.671 -16.629 -2.771 1.00 70.81 81 LEU A O 1
ATOM 653 N N . SER A 1 82 ? -4.877 -15.343 -3.133 1.00 83.06 82 SER A N 1
ATOM 654 C CA . SER A 1 82 ? -3.921 -16.244 -2.467 1.00 83.06 82 SER A CA 1
ATOM 655 C C . SER A 1 82 ? -3.224 -15.568 -1.291 1.00 83.06 82 SER A C 1
ATOM 657 O O . SER A 1 82 ? -2.425 -14.639 -1.451 1.00 83.06 82 SER A O 1
ATOM 659 N N . VAL A 1 83 ? -3.470 -16.130 -0.107 1.00 84.69 83 VAL A N 1
ATOM 660 C CA . VAL A 1 83 ? -2.818 -15.755 1.153 1.00 84.69 83 VAL A CA 1
ATOM 661 C C . VAL A 1 83 ? -1.308 -15.996 1.096 1.00 84.69 83 VAL A C 1
ATOM 663 O O . VAL A 1 83 ? -0.539 -15.179 1.595 1.00 84.69 83 VAL A O 1
ATOM 666 N N . GLU A 1 84 ? -0.853 -17.064 0.439 1.00 86.50 84 GLU A N 1
ATOM 667 C CA . GLU A 1 84 ? 0.581 -17.348 0.285 1.00 86.50 84 GLU A CA 1
ATOM 668 C C . GLU A 1 84 ? 1.280 -16.238 -0.507 1.00 86.50 84 GLU A C 1
ATOM 670 O O . GLU A 1 84 ? 2.300 -15.707 -0.072 1.00 86.50 84 GLU A O 1
ATOM 675 N N . ALA A 1 85 ? 0.666 -15.785 -1.605 1.00 88.06 85 ALA A N 1
ATOM 676 C CA . ALA A 1 85 ? 1.195 -14.679 -2.400 1.00 88.06 85 ALA A CA 1
ATOM 677 C C . ALA A 1 85 ? 1.210 -13.344 -1.629 1.00 88.06 85 ALA A C 1
ATOM 679 O O . ALA A 1 85 ? 2.021 -12.458 -1.922 1.00 88.06 85 ALA A O 1
ATOM 680 N N . PHE A 1 86 ? 0.308 -13.163 -0.659 1.00 88.19 86 PHE A N 1
ATOM 681 C CA . PHE A 1 86 ? 0.361 -12.031 0.266 1.00 88.19 86 PHE A CA 1
ATOM 682 C C . PHE A 1 86 ? 1.547 -12.154 1.229 1.00 88.19 86 PHE A C 1
ATOM 684 O O . PHE A 1 86 ? 2.325 -11.208 1.352 1.00 88.19 86 PHE A O 1
ATOM 691 N N . ILE A 1 87 ? 1.728 -13.323 1.847 1.00 89.12 87 ILE A N 1
ATOM 692 C CA . ILE A 1 87 ? 2.842 -13.600 2.761 1.00 89.12 87 ILE A CA 1
ATOM 693 C C . ILE A 1 87 ? 4.186 -13.414 2.051 1.00 89.12 87 ILE A C 1
ATOM 695 O O . ILE A 1 87 ? 5.076 -12.767 2.597 1.00 89.12 87 ILE A O 1
ATOM 699 N N . ASP A 1 88 ? 4.343 -13.918 0.829 1.00 91.19 88 ASP A N 1
ATOM 700 C CA . ASP A 1 88 ? 5.584 -13.760 0.064 1.00 91.19 88 ASP A CA 1
ATOM 701 C C . ASP A 1 88 ? 5.860 -12.297 -0.289 1.00 91.19 88 ASP A C 1
ATOM 703 O O . ASP A 1 88 ? 7.003 -11.839 -0.245 1.00 91.19 88 ASP A O 1
ATOM 707 N N . ALA A 1 89 ? 4.809 -11.522 -0.552 1.00 91.44 89 ALA A N 1
ATOM 708 C CA . ALA A 1 89 ? 4.940 -10.090 -0.762 1.00 91.44 89 ALA A CA 1
ATOM 709 C C . ALA A 1 89 ? 5.301 -9.318 0.507 1.00 91.44 89 ALA A C 1
ATOM 711 O O . ALA A 1 89 ? 6.049 -8.341 0.416 1.00 91.44 89 ALA A O 1
ATOM 712 N N . LEU A 1 90 ? 4.835 -9.765 1.672 1.00 90.44 90 LEU A N 1
ATOM 713 C CA . LEU A 1 90 ? 5.255 -9.216 2.954 1.00 90.44 90 LEU A CA 1
ATOM 714 C C . LEU A 1 90 ? 6.713 -9.587 3.262 1.00 90.44 90 LEU A C 1
ATOM 716 O O . LEU A 1 90 ? 7.508 -8.708 3.578 1.00 90.44 90 LEU A O 1
ATOM 720 N N . LYS A 1 91 ? 7.108 -10.853 3.074 1.00 92.62 91 LYS A N 1
ATOM 721 C CA . LYS A 1 91 ? 8.506 -11.300 3.217 1.00 92.62 91 LYS A CA 1
ATOM 722 C C . LYS A 1 91 ? 9.446 -10.491 2.329 1.00 92.62 91 LYS A C 1
ATOM 724 O O . LYS A 1 91 ? 10.503 -10.065 2.784 1.00 92.62 91 LYS A O 1
ATOM 729 N N . TYR A 1 92 ? 9.052 -10.236 1.083 1.00 94.12 92 TYR A N 1
ATOM 730 C CA . TYR A 1 92 ? 9.840 -9.422 0.163 1.00 94.12 92 TYR A CA 1
ATOM 731 C C . TYR A 1 92 ? 9.943 -7.958 0.611 1.00 94.12 92 TYR A C 1
ATOM 733 O O . TYR A 1 92 ? 10.998 -7.349 0.444 1.00 94.12 92 TYR A O 1
ATOM 741 N N . ALA A 1 93 ? 8.889 -7.392 1.210 1.00 92.62 93 ALA A N 1
ATOM 742 C CA . ALA A 1 93 ? 8.939 -6.056 1.804 1.00 92.62 93 ALA A CA 1
ATOM 743 C C . ALA A 1 93 ? 9.935 -5.995 2.975 1.00 92.62 93 ALA A C 1
ATOM 745 O O . ALA A 1 93 ? 10.779 -5.103 3.009 1.00 92.62 93 ALA A O 1
ATOM 746 N N . TYR A 1 94 ? 9.900 -6.987 3.871 1.00 91.69 94 TYR A N 1
ATOM 747 C CA . TYR A 1 94 ? 10.863 -7.112 4.970 1.00 91.69 94 TYR A CA 1
ATOM 748 C C . TYR A 1 94 ? 12.289 -7.242 4.437 1.00 91.69 94 TYR A C 1
ATOM 750 O O . TYR A 1 94 ? 13.163 -6.471 4.820 1.00 91.69 94 TYR A O 1
ATOM 758 N N . MET A 1 95 ? 12.516 -8.166 3.501 1.00 93.44 95 MET A N 1
ATOM 759 C CA . MET A 1 95 ? 13.819 -8.350 2.866 1.00 93.44 95 MET A CA 1
ATOM 760 C C . MET A 1 95 ? 14.309 -7.042 2.234 1.00 93.44 95 MET A C 1
ATOM 762 O O . MET A 1 95 ? 15.430 -6.625 2.485 1.00 93.44 95 MET A O 1
ATOM 766 N N . SER A 1 96 ? 13.459 -6.353 1.471 1.00 93.88 96 SER A N 1
ATOM 767 C CA . SER A 1 96 ? 13.833 -5.095 0.817 1.00 93.88 96 SER A CA 1
ATOM 768 C C . SER A 1 96 ? 14.210 -4.010 1.824 1.00 93.88 96 SER A C 1
ATOM 770 O O . SER A 1 96 ? 15.176 -3.290 1.600 1.00 93.88 96 SER A O 1
ATOM 772 N N . HIS A 1 97 ? 13.484 -3.901 2.938 1.00 93.25 97 HIS A N 1
ATOM 773 C CA . HIS A 1 97 ? 13.800 -2.944 3.993 1.00 93.25 97 HIS A CA 1
ATOM 774 C C . HIS A 1 97 ? 15.135 -3.264 4.680 1.00 93.25 97 HIS A C 1
ATOM 776 O O . HIS A 1 97 ? 16.023 -2.417 4.696 1.00 93.25 97 HIS A O 1
ATOM 782 N N . PHE A 1 98 ? 15.298 -4.486 5.197 1.00 91.75 98 PHE A N 1
ATOM 783 C CA . PHE A 1 98 ? 16.483 -4.875 5.973 1.00 91.75 98 PHE A CA 1
ATOM 784 C C . PHE A 1 98 ? 17.765 -4.971 5.133 1.00 91.75 98 PHE A C 1
ATOM 786 O O . PHE A 1 98 ? 18.853 -4.811 5.674 1.00 91.75 98 PHE A O 1
ATOM 793 N N . PHE A 1 99 ? 17.665 -5.220 3.823 1.00 92.25 99 PHE A N 1
ATOM 794 C CA . PHE A 1 99 ? 18.835 -5.221 2.937 1.00 92.25 99 PHE A CA 1
ATOM 795 C C . PHE A 1 99 ? 19.210 -3.825 2.429 1.00 92.25 99 PHE A C 1
ATOM 797 O O . PHE A 1 99 ? 20.386 -3.576 2.180 1.00 92.25 99 PHE A O 1
ATOM 804 N N . ALA A 1 100 ? 18.236 -2.930 2.231 1.00 91.69 100 ALA A N 1
ATOM 805 C CA . ALA A 1 100 ? 18.498 -1.606 1.664 1.00 91.69 100 ALA A CA 1
ATOM 806 C C . ALA A 1 100 ? 18.776 -0.532 2.723 1.00 91.69 100 ALA A C 1
ATOM 808 O O . ALA A 1 100 ? 19.464 0.442 2.423 1.00 91.69 100 ALA A O 1
ATOM 809 N N . ASN A 1 101 ? 18.232 -0.674 3.937 1.00 91.62 101 ASN A N 1
ATOM 810 C CA . ASN A 1 101 ? 18.365 0.326 4.988 1.00 91.62 101 ASN A CA 1
ATOM 811 C C . ASN A 1 101 ? 19.397 -0.104 6.047 1.00 91.62 101 ASN A C 1
ATOM 813 O O . ASN A 1 101 ? 19.053 -0.889 6.926 1.00 91.62 101 ASN A O 1
ATOM 817 N N . PRO A 1 102 ? 20.626 0.445 6.054 1.00 90.81 102 PRO A N 1
ATOM 818 C CA . PRO A 1 102 ? 21.618 0.113 7.082 1.00 90.81 102 PRO A CA 1
ATOM 819 C C . PRO A 1 102 ? 21.162 0.508 8.497 1.00 90.81 102 PRO A C 1
ATOM 821 O O . PRO A 1 102 ? 21.531 -0.129 9.483 1.00 90.81 102 PRO A O 1
ATOM 824 N N . LEU A 1 103 ? 20.297 1.521 8.617 1.00 91.12 103 LEU A N 1
ATOM 825 C CA . LEU A 1 103 ? 19.776 1.993 9.899 1.00 91.12 103 LEU A CA 1
ATOM 826 C C . LEU A 1 103 ? 18.724 1.055 10.496 1.00 91.12 103 LEU A C 1
ATOM 828 O O . LEU A 1 103 ? 18.372 1.222 11.663 1.00 91.12 103 LEU A O 1
ATOM 832 N N . SER A 1 104 ? 18.267 0.032 9.760 1.00 89.19 104 SER A N 1
ATOM 833 C CA . SER A 1 104 ? 17.372 -0.994 10.308 1.00 89.19 104 SER A CA 1
ATOM 834 C C . SER A 1 104 ? 18.001 -1.749 11.478 1.00 89.19 104 SER A C 1
ATOM 836 O O . SER A 1 104 ? 17.286 -2.379 12.251 1.00 89.19 104 SER A O 1
ATOM 838 N N . ILE A 1 105 ? 19.330 -1.679 11.643 1.00 85.75 105 ILE A N 1
ATOM 839 C CA . ILE A 1 105 ? 20.011 -2.205 12.826 1.00 85.75 105 ILE A CA 1
ATOM 840 C C . ILE A 1 105 ? 19.419 -1.603 14.110 1.00 85.75 105 ILE A C 1
ATOM 842 O O . ILE A 1 105 ? 19.205 -2.327 15.070 1.00 85.75 105 ILE A O 1
ATOM 846 N N . LEU A 1 106 ? 19.011 -0.328 14.100 1.00 82.81 106 LEU A N 1
ATOM 847 C CA . LEU A 1 106 ? 18.402 0.366 15.242 1.00 82.81 106 LEU A CA 1
ATOM 848 C C . LEU A 1 106 ? 17.019 -0.183 15.635 1.00 82.81 106 LEU A C 1
ATOM 850 O O . LEU A 1 106 ? 16.534 0.136 16.716 1.00 82.81 106 LEU A O 1
ATOM 854 N N . LEU A 1 107 ? 16.399 -1.021 14.793 1.00 80.94 107 LEU A N 1
ATOM 855 C CA . LEU A 1 107 ? 15.204 -1.792 15.159 1.00 80.94 107 LEU A CA 1
ATOM 856 C C . LEU A 1 107 ? 15.528 -2.986 16.061 1.00 80.94 107 LEU A C 1
ATOM 858 O O . LEU A 1 107 ? 14.617 -3.599 16.616 1.00 80.94 107 LEU A O 1
ATOM 862 N N . ARG A 1 108 ? 16.806 -3.362 16.188 1.00 71.44 108 ARG A N 1
ATOM 863 C CA . ARG A 1 108 ? 17.229 -4.479 17.026 1.00 71.44 108 ARG A CA 1
ATOM 864 C C . ARG A 1 108 ? 16.887 -4.186 18.481 1.00 71.44 108 ARG A C 1
ATOM 866 O O . ARG A 1 108 ? 17.218 -3.147 19.043 1.00 71.44 108 ARG A O 1
ATOM 873 N N . THR A 1 109 ? 16.242 -5.167 19.089 1.00 55.50 109 THR A N 1
ATOM 874 C CA . THR A 1 109 ? 15.755 -5.136 20.459 1.00 55.50 109 THR A CA 1
ATOM 875 C C . THR A 1 109 ? 16.855 -4.853 21.486 1.00 55.50 109 THR A C 1
ATOM 877 O O . THR A 1 109 ? 17.843 -5.586 21.546 1.00 55.50 109 THR A O 1
ATOM 880 N N . ALA A 1 110 ? 16.576 -3.937 22.415 1.00 46.53 110 ALA A N 1
ATOM 881 C CA . ALA A 1 110 ? 17.191 -3.890 23.748 1.00 46.53 110 ALA A CA 1
ATOM 882 C C . ALA A 1 110 ? 16.690 -5.023 24.684 1.00 46.53 110 ALA A C 1
ATOM 884 O O . ALA A 1 110 ? 17.036 -5.081 25.857 1.00 46.53 110 ALA A O 1
ATOM 885 N N . HIS A 1 111 ? 15.880 -5.964 24.181 1.00 43.78 111 HIS A N 1
ATOM 886 C CA . HIS A 1 111 ? 15.338 -7.090 24.954 1.00 43.78 111 HIS A CA 1
ATOM 887 C C . HIS A 1 111 ? 16.358 -8.202 25.273 1.00 43.78 111 HIS A C 1
ATOM 889 O O . HIS A 1 111 ? 15.985 -9.207 25.874 1.00 43.78 111 HIS A O 1
ATOM 895 N N . LEU A 1 112 ? 17.639 -8.031 24.923 1.00 43.78 112 LEU A N 1
ATOM 896 C CA . LEU A 1 112 ? 18.707 -8.935 25.366 1.00 43.78 112 LEU A CA 1
ATOM 897 C C . LEU A 1 112 ? 19.138 -8.708 26.832 1.00 43.78 112 LEU A C 1
ATOM 899 O O . LEU A 1 112 ? 19.914 -9.506 27.345 1.00 43.78 112 LEU A O 1
ATOM 903 N N . GLU A 1 113 ? 18.614 -7.702 27.544 1.00 42.28 113 GLU A N 1
ATOM 904 C CA . GLU A 1 113 ? 19.111 -7.324 28.883 1.00 42.28 113 GLU A CA 1
ATOM 905 C C . GLU A 1 113 ? 18.032 -7.291 29.984 1.00 42.28 113 GLU A C 1
ATOM 907 O O . GLU A 1 113 ? 17.981 -6.383 30.806 1.00 42.28 113 GLU A O 1
ATOM 912 N N . GLN A 1 114 ? 17.175 -8.314 30.069 1.00 42.59 114 GLN A N 1
ATOM 913 C CA . GLN A 1 114 ? 16.452 -8.592 31.329 1.00 42.59 114 GLN A CA 1
ATOM 914 C C . GLN A 1 114 ? 16.916 -9.864 32.049 1.00 42.59 114 GLN A C 1
ATOM 916 O O . GLN A 1 114 ? 16.486 -10.102 33.175 1.00 42.59 114 GLN A O 1
ATOM 921 N N . GLN A 1 115 ? 17.826 -10.652 31.463 1.00 41.16 115 GLN A N 1
ATOM 922 C CA . GLN A 1 115 ? 18.450 -11.777 32.175 1.00 41.16 115 GLN A CA 1
ATOM 923 C C . GLN A 1 115 ? 19.812 -11.454 32.799 1.00 41.16 115 GLN A C 1
ATOM 925 O O . GLN A 1 115 ? 20.191 -12.151 33.730 1.00 41.16 115 GLN A O 1
ATOM 930 N N . ASP A 1 116 ? 20.486 -10.368 32.405 1.00 39.72 116 ASP A N 1
ATOM 931 C CA . ASP A 1 116 ? 21.766 -9.960 32.999 1.00 39.72 116 ASP A CA 1
ATOM 932 C C . ASP A 1 116 ? 21.836 -8.436 33.191 1.00 39.72 116 ASP A C 1
ATOM 934 O O . ASP A 1 116 ? 22.508 -7.724 32.453 1.00 39.72 116 ASP A O 1
ATOM 938 N N . ALA A 1 117 ? 21.202 -7.924 34.249 1.00 44.28 117 ALA A N 1
ATOM 939 C CA . ALA A 1 117 ? 21.258 -6.513 34.671 1.00 44.28 117 ALA A CA 1
ATOM 940 C C . ALA A 1 117 ? 22.665 -6.021 35.113 1.00 44.28 117 ALA A C 1
ATOM 942 O O . ALA A 1 117 ? 22.792 -5.009 35.798 1.00 44.28 117 ALA A O 1
ATOM 943 N N . SER A 1 118 ? 23.730 -6.754 34.769 1.00 45.97 118 SER A N 1
ATOM 944 C CA . SER A 1 118 ? 25.125 -6.466 35.127 1.00 45.97 118 SER A CA 1
ATOM 945 C C . SER A 1 118 ? 26.037 -6.186 33.926 1.00 45.97 118 SER A C 1
ATOM 947 O O . SER A 1 118 ? 27.191 -5.808 34.125 1.00 45.97 118 SER A O 1
ATOM 949 N N . LYS A 1 119 ? 25.543 -6.314 32.687 1.00 45.03 119 LYS A N 1
ATOM 950 C CA . LYS A 1 119 ? 26.254 -5.875 31.479 1.00 45.03 119 LYS A CA 1
ATOM 951 C C . LYS A 1 119 ? 25.455 -4.749 30.841 1.00 45.03 119 LYS A C 1
ATOM 953 O O . LYS A 1 119 ? 24.528 -4.995 30.096 1.00 45.03 119 LYS A O 1
ATOM 958 N N . GLN A 1 120 ? 25.804 -3.534 31.242 1.00 43.22 120 GLN A N 1
ATOM 959 C CA . GLN A 1 120 ? 25.276 -2.274 30.731 1.00 43.22 120 GLN A CA 1
ATOM 960 C C . GLN A 1 120 ? 25.426 -2.199 29.204 1.00 43.22 120 GLN A C 1
ATOM 962 O O . GLN A 1 120 ? 26.536 -2.430 28.726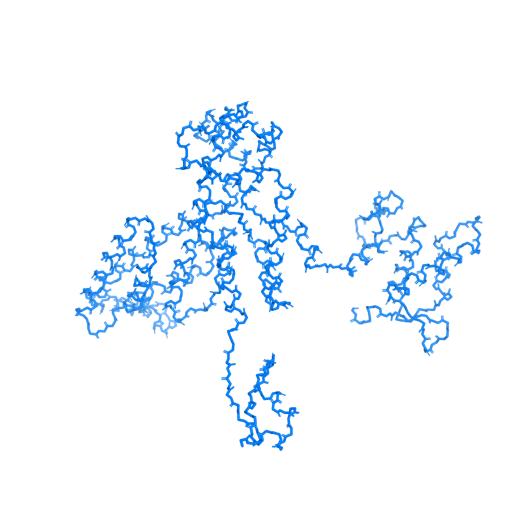 1.00 43.22 120 GLN A O 1
ATOM 967 N N . GLU A 1 121 ? 24.341 -1.868 28.494 1.00 49.56 121 GLU A N 1
ATOM 968 C CA . GLU A 1 121 ? 24.121 -0.909 27.377 1.00 49.56 121 GLU A CA 1
ATOM 969 C C . GLU A 1 121 ? 25.262 -0.579 26.370 1.00 49.56 121 GLU A C 1
ATOM 971 O O . GLU A 1 121 ? 24.993 -0.254 25.212 1.00 49.56 121 GLU A O 1
ATOM 976 N N . GLU A 1 122 ? 26.539 -0.685 26.738 1.00 47.28 122 GLU A N 1
ATOM 977 C CA . GLU A 1 122 ? 27.713 -0.328 25.937 1.00 47.28 122 GLU A CA 1
ATOM 978 C C . GLU A 1 122 ? 28.094 -1.240 24.748 1.00 47.28 122 GLU A C 1
ATOM 980 O O . GLU A 1 122 ? 28.751 -0.715 23.840 1.00 47.28 122 GLU A O 1
ATOM 985 N N . PRO A 1 123 ? 27.801 -2.561 24.680 1.00 52.75 123 PRO A N 1
ATOM 986 C CA . PRO A 1 123 ? 28.339 -3.373 23.586 1.00 52.75 123 PRO A CA 1
ATOM 987 C C . PRO A 1 123 ? 27.715 -2.986 22.243 1.00 52.75 123 PRO A C 1
ATOM 989 O O . PRO A 1 123 ? 28.407 -2.924 21.233 1.00 52.75 123 PRO A O 1
ATOM 992 N N . TYR A 1 124 ? 26.431 -2.625 22.238 1.00 69.06 124 TYR A N 1
ATOM 993 C CA . TYR A 1 124 ? 25.709 -2.382 20.998 1.00 69.06 124 TYR A CA 1
ATOM 994 C C . TYR A 1 124 ? 26.059 -1.039 20.340 1.00 69.06 124 TYR A C 1
ATOM 996 O O . TYR A 1 124 ? 26.173 -0.978 19.120 1.00 69.06 124 TYR A O 1
ATOM 1004 N N . PHE A 1 125 ? 26.326 0.015 21.120 1.00 75.81 125 PHE A N 1
ATOM 1005 C CA . PHE A 1 125 ? 26.846 1.274 20.570 1.00 75.81 125 PHE A CA 1
ATOM 1006 C C . PHE A 1 125 ? 28.217 1.078 19.902 1.00 75.81 125 PHE A C 1
ATOM 1008 O O . PHE A 1 125 ? 28.459 1.601 18.817 1.00 75.81 125 PHE A O 1
ATOM 1015 N N . LYS A 1 126 ? 29.100 0.279 20.520 1.00 76.19 126 LYS A N 1
ATOM 1016 C CA . LYS A 1 126 ? 30.452 -0.000 20.002 1.00 76.19 126 LYS A CA 1
ATOM 1017 C C . LYS A 1 126 ? 30.445 -0.870 18.741 1.00 76.19 126 LYS A C 1
ATOM 1019 O O . LYS A 1 126 ? 31.383 -0.783 17.951 1.00 76.19 126 LYS A O 1
ATOM 1024 N N . ASP A 1 127 ? 29.399 -1.671 18.549 1.00 81.56 127 ASP A N 1
ATOM 1025 C CA . ASP A 1 127 ? 29.219 -2.523 17.370 1.00 81.56 127 ASP A CA 1
ATOM 1026 C C . ASP A 1 127 ? 28.704 -1.753 16.138 1.00 81.56 127 ASP A C 1
ATOM 1028 O O . ASP A 1 127 ? 28.784 -2.267 15.020 1.00 81.56 127 ASP A O 1
ATOM 1032 N N . ILE A 1 128 ? 28.177 -0.533 16.312 1.00 85.50 128 ILE A N 1
ATOM 1033 C CA . ILE A 1 128 ? 27.645 0.285 15.215 1.00 85.50 128 ILE A CA 1
ATOM 1034 C C . ILE A 1 128 ? 28.786 1.085 14.560 1.00 85.50 128 ILE A C 1
ATOM 1036 O O . ILE A 1 128 ? 29.426 1.909 15.218 1.00 85.50 128 ILE A O 1
ATOM 1040 N N . PRO A 1 129 ? 29.046 0.905 13.250 1.00 89.56 129 PRO A N 1
ATOM 1041 C CA . PRO A 1 129 ? 30.038 1.707 12.541 1.00 89.56 129 PRO A CA 1
ATOM 1042 C C . PRO A 1 129 ? 29.657 3.189 12.514 1.00 89.56 129 PRO A C 1
ATOM 1044 O O . PRO A 1 129 ? 28.493 3.521 12.287 1.00 89.56 129 PRO A O 1
ATOM 1047 N N . LYS A 1 130 ? 30.653 4.075 12.634 1.00 89.44 130 LYS A N 1
ATOM 1048 C CA . LYS A 1 130 ? 30.454 5.536 12.691 1.00 89.44 130 LYS A CA 1
ATOM 1049 C C . LYS A 1 130 ? 29.626 6.103 11.534 1.00 89.44 130 LYS A C 1
ATOM 1051 O O . LYS A 1 130 ? 28.783 6.966 11.747 1.00 89.44 130 LYS A O 1
ATOM 1056 N N . ASP A 1 131 ? 29.788 5.544 10.337 1.00 92.50 131 ASP A N 1
ATOM 1057 C CA . ASP A 1 131 ? 29.043 5.947 9.138 1.00 92.50 131 ASP A CA 1
ATOM 1058 C C . ASP A 1 131 ? 27.512 5.836 9.305 1.00 92.50 131 ASP A C 1
ATOM 1060 O O . ASP A 1 131 ? 26.764 6.524 8.613 1.00 92.50 131 ASP A O 1
ATOM 1064 N N . HIS A 1 132 ? 27.019 5.005 10.234 1.00 91.62 132 HIS A N 1
ATOM 1065 C CA . HIS A 1 132 ? 25.586 4.892 10.523 1.00 91.62 132 HIS A CA 1
ATOM 1066 C C . HIS A 1 132 ? 25.054 6.115 11.274 1.00 91.62 132 HIS A C 1
ATOM 1068 O O . HIS A 1 132 ? 23.914 6.509 11.041 1.00 91.62 132 HIS A O 1
ATOM 1074 N N . PHE A 1 133 ? 25.856 6.744 12.137 1.00 92.25 133 PHE A N 1
ATOM 1075 C CA . PHE A 1 133 ? 25.458 7.980 12.817 1.00 92.25 133 PHE A CA 1
ATOM 1076 C C . PHE A 1 133 ? 25.384 9.141 11.825 1.00 92.25 133 PHE A C 1
ATOM 1078 O O . PHE A 1 133 ? 24.400 9.879 11.817 1.00 92.25 133 PHE A O 1
ATOM 1085 N N . GLU A 1 134 ? 26.328 9.212 10.885 1.00 92.81 134 GLU A N 1
ATOM 1086 C CA . GLU A 1 134 ? 26.257 10.153 9.763 1.00 92.81 134 GLU A CA 1
ATOM 1087 C C . GLU A 1 134 ? 25.042 9.893 8.866 1.00 92.81 134 GLU A C 1
ATOM 1089 O O . GLU A 1 134 ? 24.324 10.819 8.482 1.00 92.81 134 GLU A O 1
ATOM 1094 N N . ALA A 1 135 ? 24.748 8.630 8.549 1.00 93.69 135 ALA A N 1
ATOM 1095 C CA . ALA A 1 135 ? 23.548 8.278 7.794 1.00 93.69 135 ALA A CA 1
ATOM 1096 C C . ALA A 1 135 ? 22.260 8.668 8.545 1.00 93.69 135 ALA A C 1
ATOM 1098 O O . ALA A 1 135 ? 21.325 9.173 7.924 1.00 93.69 135 ALA A O 1
ATOM 1099 N N . LEU A 1 136 ? 22.227 8.501 9.871 1.00 93.50 136 LEU A N 1
ATOM 1100 C CA . LEU A 1 136 ? 21.107 8.901 10.723 1.00 93.50 136 LEU A CA 1
ATOM 1101 C C . LEU A 1 136 ? 20.915 10.424 10.712 1.00 93.50 136 LEU A C 1
ATOM 1103 O O . LEU A 1 136 ? 19.798 10.885 10.480 1.00 93.50 136 LEU A O 1
ATOM 1107 N N . ARG A 1 137 ? 21.991 11.211 10.855 1.00 94.12 137 ARG A N 1
ATOM 1108 C CA . ARG A 1 137 ? 21.954 12.686 10.755 1.00 94.12 137 ARG A CA 1
ATOM 1109 C C . ARG A 1 137 ? 21.470 13.180 9.388 1.00 94.12 137 ARG A C 1
ATOM 1111 O O . ARG A 1 137 ? 20.891 14.259 9.263 1.00 94.12 137 ARG A O 1
ATOM 1118 N N . ASN A 1 138 ? 21.684 12.382 8.345 1.00 94.31 138 ASN A N 1
ATOM 1119 C CA . ASN A 1 138 ? 21.241 12.689 6.989 1.00 94.31 138 ASN A CA 1
ATOM 1120 C C . ASN A 1 138 ? 19.776 12.334 6.704 1.00 94.31 138 ASN A C 1
ATOM 1122 O O . ASN A 1 138 ? 19.276 12.696 5.634 1.00 94.31 138 ASN A O 1
ATOM 1126 N N . LEU A 1 139 ? 19.071 11.678 7.632 1.00 94.88 139 LEU A N 1
ATOM 1127 C CA . LEU A 1 139 ? 17.659 11.363 7.442 1.00 94.88 139 LEU A CA 1
ATOM 1128 C C . LEU A 1 139 ? 16.794 12.633 7.383 1.00 94.88 139 LEU A C 1
ATOM 1130 O O . LEU A 1 139 ? 16.972 13.543 8.199 1.00 94.88 139 LEU A O 1
ATOM 1134 N N . PRO A 1 140 ? 15.805 12.694 6.471 1.00 94.75 140 PRO A N 1
ATOM 1135 C CA . PRO A 1 140 ? 14.872 13.814 6.391 1.00 94.75 140 PRO A CA 1
ATOM 1136 C C . PRO A 1 140 ? 14.129 14.076 7.705 1.00 94.75 140 PRO A C 1
ATOM 1138 O O . PRO A 1 140 ? 14.019 15.229 8.118 1.00 94.75 140 PRO A O 1
ATOM 1141 N N . SER A 1 141 ? 13.656 13.026 8.387 1.00 94.50 141 SER A N 1
ATOM 1142 C CA . SER A 1 141 ? 12.981 13.170 9.683 1.00 94.50 141 SER A CA 1
ATOM 1143 C C . SER A 1 141 ? 13.891 13.718 10.781 1.00 94.50 141 SER A C 1
ATOM 1145 O O . SER A 1 141 ? 13.431 14.507 11.605 1.00 94.50 141 SER A O 1
ATOM 1147 N N . PHE A 1 142 ? 15.178 13.350 10.780 1.00 94.25 142 PHE A N 1
ATOM 1148 C CA . PHE A 1 142 ? 16.154 13.887 11.725 1.00 94.25 142 PHE A CA 1
ATOM 1149 C C . PHE A 1 142 ? 16.364 15.381 11.490 1.00 94.25 142 PHE A C 1
ATOM 1151 O O . PHE A 1 142 ? 16.214 16.176 12.415 1.00 94.25 142 PHE A O 1
ATOM 1158 N N . ARG A 1 143 ? 16.638 15.772 10.240 1.00 92.81 143 ARG A N 1
ATOM 1159 C CA . ARG A 1 143 ? 16.849 17.179 9.868 1.00 92.81 143 ARG A CA 1
ATOM 1160 C C . ARG A 1 143 ? 15.652 18.040 10.239 1.00 92.81 143 ARG A C 1
ATOM 1162 O O . ARG A 1 143 ? 15.820 19.047 10.915 1.00 92.81 143 ARG A O 1
ATOM 1169 N N . ARG A 1 144 ? 14.446 17.581 9.895 1.00 92.00 144 ARG A N 1
ATOM 1170 C CA . ARG A 1 144 ? 13.198 18.254 10.259 1.00 92.00 144 ARG A CA 1
ATOM 1171 C C . ARG A 1 144 ? 13.058 18.425 11.773 1.00 92.00 144 ARG A C 1
ATOM 1173 O O . ARG A 1 144 ? 12.674 19.493 12.232 1.00 92.00 144 ARG A O 1
ATOM 1180 N N . HIS A 1 145 ? 13.378 17.391 12.548 1.00 90.12 145 HIS A N 1
ATOM 1181 C CA . HIS A 1 145 ? 13.286 17.432 14.008 1.00 90.12 145 HIS A CA 1
ATOM 1182 C C . HIS A 1 145 ? 14.271 18.427 14.635 1.00 90.12 145 HIS A C 1
ATOM 1184 O O . HIS A 1 145 ? 13.908 19.125 15.577 1.00 90.12 145 HIS A O 1
ATOM 1190 N N . ILE A 1 146 ? 15.493 18.531 14.105 1.00 89.69 146 ILE A N 1
ATOM 1191 C CA . ILE A 1 146 ? 16.467 19.538 14.550 1.00 89.69 146 ILE A CA 1
ATOM 1192 C C . ILE A 1 146 ? 16.037 20.946 14.121 1.00 89.69 146 ILE A C 1
ATOM 1194 O O . ILE A 1 146 ? 16.091 21.867 14.929 1.00 89.69 146 ILE A O 1
ATOM 1198 N N . GLU A 1 147 ? 15.562 21.121 12.888 1.00 89.38 147 GLU A N 1
ATOM 1199 C CA . GLU A 1 147 ? 15.067 22.407 12.384 1.00 89.38 147 GLU A CA 1
ATOM 1200 C C . GLU A 1 147 ? 13.897 22.940 13.226 1.00 89.38 147 GLU A C 1
ATOM 1202 O O . GLU A 1 147 ? 13.924 24.082 13.679 1.00 89.38 147 GLU A O 1
ATOM 1207 N N . GLU A 1 148 ? 12.895 22.099 13.495 1.00 86.81 148 GLU A N 1
ATOM 1208 C CA . GLU A 1 148 ? 11.723 22.467 14.297 1.00 86.81 148 GLU A CA 1
ATOM 1209 C C . GLU A 1 148 ? 12.060 22.606 15.792 1.00 86.81 148 GLU A C 1
ATOM 1211 O O . GLU A 1 148 ? 11.530 23.488 16.469 1.00 86.81 148 GLU A O 1
ATOM 1216 N N . GLY A 1 149 ? 12.931 21.740 16.317 1.00 81.44 149 GLY A N 1
ATOM 1217 C CA . GLY A 1 149 ? 13.228 21.648 17.745 1.00 81.44 149 GLY A CA 1
ATOM 1218 C C . GLY A 1 149 ? 14.294 22.621 18.244 1.00 81.44 149 GLY A C 1
ATOM 1219 O O . GLY A 1 149 ? 14.172 23.103 19.364 1.00 81.44 149 GLY A O 1
ATOM 1220 N N . ALA A 1 150 ? 15.329 22.913 17.453 1.00 78.38 150 ALA A N 1
ATOM 1221 C CA . ALA A 1 150 ? 16.421 23.808 17.850 1.00 78.38 150 ALA A CA 1
ATOM 1222 C C . ALA A 1 150 ? 16.177 25.259 17.405 1.00 78.38 150 ALA A C 1
ATOM 1224 O O . ALA A 1 150 ? 16.562 26.186 18.111 1.00 78.38 150 ALA A O 1
ATOM 1225 N N . PHE A 1 151 ? 15.511 25.468 16.263 1.00 73.94 151 PHE A N 1
ATOM 1226 C CA . PHE A 1 151 ? 15.298 26.802 15.679 1.00 73.94 151 PHE A CA 1
ATOM 1227 C C . PHE A 1 151 ? 13.836 27.281 15.733 1.00 73.94 151 PHE A C 1
ATOM 1229 O O . PHE A 1 151 ? 13.515 28.342 15.196 1.00 73.94 151 PHE A O 1
ATOM 1236 N N . GLY A 1 152 ? 12.943 26.517 16.370 1.00 73.62 152 GLY A N 1
ATOM 1237 C CA . GLY A 1 152 ? 11.559 26.923 16.624 1.00 73.62 152 GLY A CA 1
ATOM 1238 C C . GLY A 1 152 ? 11.422 28.008 17.703 1.00 73.62 152 GLY A C 1
ATOM 1239 O O . GLY A 1 152 ? 12.380 28.368 18.382 1.00 73.62 152 GLY A O 1
ATOM 1240 N N . GLU A 1 153 ? 10.195 28.506 17.911 1.00 59.78 153 GLU A N 1
ATOM 1241 C CA . GLU A 1 153 ? 9.889 29.572 18.893 1.00 59.78 153 GLU A CA 1
ATOM 1242 C C . GLU A 1 153 ? 10.275 29.218 20.348 1.00 59.78 153 GLU A C 1
ATOM 1244 O O . GLU A 1 153 ? 10.482 30.113 21.165 1.00 59.78 153 GLU A O 1
ATOM 1249 N N . TYR A 1 154 ? 10.410 27.923 20.658 1.00 62.31 154 TYR A N 1
ATOM 1250 C CA . TYR A 1 154 ? 10.866 27.380 21.944 1.00 62.31 154 TYR A CA 1
ATOM 1251 C C . TYR A 1 154 ? 12.063 26.437 21.741 1.00 62.31 154 TYR A C 1
ATOM 1253 O O . TYR A 1 154 ? 12.026 25.284 22.167 1.00 62.31 154 TYR A O 1
ATOM 1261 N N . GLY A 1 155 ? 13.079 26.914 21.016 1.00 66.44 155 GLY A N 1
ATOM 1262 C CA . GLY A 1 155 ? 14.262 26.139 20.644 1.00 66.44 155 GLY A CA 1
ATOM 1263 C C . GLY A 1 155 ? 15.018 25.547 21.838 1.00 66.44 155 GLY A C 1
ATOM 1264 O O . GLY A 1 155 ? 15.323 26.253 22.799 1.00 66.44 155 GLY A O 1
ATOM 1265 N N . ASP A 1 156 ? 15.332 24.255 21.765 1.00 77.81 156 ASP A N 1
ATOM 1266 C CA . ASP A 1 156 ? 16.180 23.550 22.727 1.00 77.81 156 ASP A CA 1
ATOM 1267 C C . ASP A 1 156 ? 17.599 23.406 22.157 1.00 77.81 156 ASP A C 1
ATOM 1269 O O . ASP A 1 156 ? 17.856 22.569 21.288 1.00 77.81 156 ASP A O 1
ATOM 1273 N N . GLU A 1 157 ? 18.530 24.232 22.645 1.00 74.81 157 GLU A N 1
ATOM 1274 C CA . GLU A 1 157 ? 19.937 24.217 22.217 1.00 74.81 157 GLU A CA 1
ATOM 1275 C C . GLU A 1 157 ? 20.633 22.878 22.514 1.00 74.81 157 GLU A C 1
ATOM 1277 O O . GLU A 1 157 ? 21.608 22.543 21.841 1.00 74.81 157 GLU A O 1
ATOM 1282 N N . SER A 1 158 ? 20.111 22.062 23.444 1.00 77.12 158 SER A N 1
ATOM 1283 C CA . SER A 1 158 ? 20.654 20.721 23.714 1.00 77.12 158 SER A CA 1
ATOM 1284 C C . SER A 1 158 ? 20.509 19.764 22.525 1.00 77.12 158 SER A C 1
ATOM 1286 O O . SER A 1 158 ? 21.234 18.779 22.425 1.00 77.12 158 SER A O 1
ATOM 1288 N N . LEU A 1 159 ? 19.635 20.070 21.559 1.00 82.25 159 LEU A N 1
ATOM 1289 C CA . LEU A 1 159 ? 19.511 19.289 20.328 1.00 82.25 159 LEU A CA 1
ATOM 1290 C C . LEU A 1 159 ? 20.707 19.467 19.385 1.00 82.25 159 LEU A C 1
ATOM 1292 O O . LEU A 1 159 ? 20.940 18.597 18.547 1.00 82.25 159 LEU A O 1
ATOM 1296 N N . LEU A 1 160 ? 21.477 20.553 19.518 1.00 84.44 160 LEU A N 1
ATOM 1297 C CA . LEU A 1 160 ? 22.688 20.762 18.721 1.00 84.44 160 LEU A CA 1
ATOM 1298 C C . LEU A 1 160 ? 23.801 19.785 19.118 1.00 84.44 160 LEU A C 1
ATOM 1300 O O . LEU A 1 160 ? 24.586 19.394 18.261 1.00 84.44 160 LEU A O 1
ATOM 1304 N N . GLU A 1 161 ? 23.810 19.304 20.366 1.00 88.00 161 GLU A N 1
ATOM 1305 C CA . GLU A 1 161 ? 24.748 18.274 20.836 1.00 88.00 161 GLU A CA 1
ATOM 1306 C C . GLU A 1 161 ? 24.624 16.972 20.023 1.00 88.00 161 GLU A C 1
ATOM 1308 O O . GLU A 1 161 ? 25.613 16.285 19.783 1.00 88.00 161 GLU A O 1
ATOM 1313 N N . LEU A 1 162 ? 23.428 16.676 19.497 1.00 88.56 162 LEU A N 1
ATOM 1314 C CA . LEU A 1 162 ? 23.163 15.496 18.663 1.00 88.56 162 LEU A CA 1
ATOM 1315 C C . LEU A 1 162 ? 23.883 15.544 17.301 1.00 88.56 162 LEU A C 1
ATOM 1317 O O . LEU A 1 162 ? 24.029 14.513 16.633 1.00 88.56 162 LEU A O 1
ATOM 1321 N N . LEU A 1 163 ? 24.307 16.732 16.858 1.00 88.19 163 LEU A N 1
ATOM 1322 C CA . LEU A 1 163 ? 25.059 16.903 15.614 1.00 88.19 163 LEU A CA 1
ATOM 1323 C C . LEU A 1 163 ? 26.516 16.465 15.770 1.00 88.19 163 LEU A C 1
ATOM 1325 O O . LEU A 1 163 ? 27.072 15.929 14.816 1.00 88.19 163 LEU A O 1
ATOM 1329 N N . ASP A 1 164 ? 27.085 16.627 16.964 1.00 89.00 164 ASP A N 1
ATOM 1330 C CA . ASP A 1 164 ? 28.511 16.414 17.210 1.00 89.00 164 ASP A CA 1
ATOM 1331 C C . ASP A 1 164 ? 28.796 15.128 18.007 1.00 89.00 164 ASP A C 1
ATOM 1333 O O . ASP A 1 164 ? 29.793 14.456 17.738 1.00 89.00 164 ASP A O 1
ATOM 1337 N N . ASP A 1 165 ? 27.933 14.749 18.961 1.00 91.25 165 ASP A N 1
ATOM 1338 C CA . ASP A 1 165 ? 28.126 13.555 19.795 1.00 91.25 165 ASP A CA 1
ATOM 1339 C C . ASP A 1 165 ? 27.278 12.357 19.334 1.00 91.25 165 ASP A C 1
ATOM 1341 O O . ASP A 1 165 ? 26.044 12.359 19.381 1.00 91.25 165 ASP A O 1
ATOM 1345 N N . ASP A 1 166 ? 27.962 11.285 18.927 1.00 90.44 166 ASP A N 1
ATOM 1346 C CA . ASP A 1 166 ? 27.353 10.009 18.536 1.00 90.44 166 ASP A CA 1
ATOM 1347 C C . ASP A 1 166 ? 26.667 9.307 19.722 1.00 90.44 166 ASP A C 1
ATOM 1349 O O . ASP A 1 166 ? 25.635 8.656 19.543 1.00 90.44 166 ASP A O 1
ATOM 1353 N N . SER A 1 167 ? 27.209 9.434 20.939 1.00 87.50 167 SER A N 1
ATOM 1354 C CA . SER A 1 167 ? 26.691 8.744 22.129 1.00 87.50 167 SER A CA 1
ATOM 1355 C C . SER A 1 167 ? 25.364 9.351 22.598 1.00 87.50 167 SER A C 1
ATOM 1357 O O . SER A 1 167 ? 24.375 8.633 22.818 1.00 87.50 167 SER A O 1
ATOM 1359 N N . ALA A 1 168 ? 25.304 10.684 22.682 1.00 87.31 168 ALA A N 1
ATOM 1360 C CA . ALA A 1 168 ? 24.067 11.419 22.916 1.00 87.31 168 ALA A CA 1
ATOM 1361 C C . ALA A 1 168 ? 23.027 11.128 21.822 1.00 87.31 168 ALA A C 1
ATOM 1363 O O . ALA A 1 168 ? 21.870 10.824 22.138 1.00 87.31 168 ALA A O 1
ATOM 1364 N N . LEU A 1 169 ? 23.440 11.133 20.546 1.00 90.31 169 LEU A N 1
ATOM 1365 C CA . LEU A 1 169 ? 22.566 10.817 19.415 1.00 90.31 169 LEU A CA 1
ATOM 1366 C C . LEU A 1 169 ? 21.956 9.419 19.528 1.00 90.31 169 LEU A C 1
ATOM 1368 O O . LEU A 1 169 ? 20.748 9.256 19.340 1.00 90.31 169 LEU A O 1
ATOM 1372 N N . PHE A 1 170 ? 22.766 8.416 19.859 1.00 88.62 170 PHE A N 1
ATOM 1373 C CA . PHE A 1 170 ? 22.317 7.038 19.994 1.00 88.62 170 PHE A CA 1
ATOM 1374 C C . PHE A 1 170 ? 21.252 6.882 21.087 1.00 88.62 170 PHE A C 1
ATOM 1376 O O . PHE A 1 170 ? 20.161 6.361 20.834 1.00 88.62 170 PHE A O 1
ATOM 1383 N N . THR A 1 171 ? 21.533 7.412 22.278 1.00 86.62 171 THR A N 1
ATOM 1384 C CA . THR A 1 171 ? 20.621 7.360 23.430 1.00 86.62 171 THR A CA 1
ATOM 1385 C C . THR A 1 171 ? 19.304 8.079 23.122 1.00 86.62 171 THR A C 1
ATOM 1387 O O . THR A 1 171 ? 18.207 7.581 23.407 1.00 86.62 171 THR A O 1
ATOM 1390 N N . TYR A 1 172 ? 19.395 9.246 22.478 1.00 88.31 172 TYR A N 1
ATOM 1391 C CA . TYR A 1 172 ? 18.229 10.013 22.055 1.00 88.31 172 TYR A CA 1
ATOM 1392 C C . TYR A 1 172 ? 17.391 9.251 21.022 1.00 88.31 172 TYR A C 1
ATOM 1394 O O . TYR A 1 172 ? 16.164 9.159 21.157 1.00 88.31 172 TYR A O 1
ATOM 1402 N N . ALA A 1 173 ? 18.048 8.666 20.016 1.00 88.94 173 ALA A N 1
ATOM 1403 C CA . ALA A 1 173 ? 17.407 7.895 18.962 1.00 88.94 173 ALA A CA 1
ATOM 1404 C C . ALA A 1 173 ? 16.661 6.683 19.520 1.00 88.94 173 ALA A C 1
ATOM 1406 O O . ALA A 1 173 ? 15.492 6.499 19.184 1.00 88.94 173 ALA A O 1
ATOM 1407 N N . GLN A 1 174 ? 17.266 5.913 20.429 1.00 85.75 174 GLN A N 1
ATOM 1408 C CA . GLN A 1 174 ? 16.604 4.773 21.072 1.00 85.75 174 GLN A CA 1
ATOM 1409 C C . GLN A 1 174 ? 15.345 5.192 21.839 1.00 85.75 174 GLN A C 1
ATOM 1411 O O . GLN A 1 174 ? 14.271 4.613 21.651 1.00 85.75 174 GLN A O 1
ATOM 1416 N N . LYS A 1 175 ? 15.441 6.246 22.660 1.00 85.62 175 LYS A N 1
ATOM 1417 C CA . LYS A 1 175 ? 14.303 6.758 23.437 1.00 85.62 175 LYS A CA 1
ATOM 1418 C C . LYS A 1 175 ? 13.159 7.222 22.536 1.00 85.62 175 LYS A C 1
ATOM 1420 O O . LYS A 1 175 ? 11.989 6.937 22.808 1.00 85.62 175 LYS A O 1
ATOM 1425 N N . LYS A 1 176 ? 13.472 7.955 21.466 1.00 87.88 176 LYS A N 1
ATOM 1426 C CA . LYS A 1 176 ? 12.463 8.426 20.511 1.00 87.88 176 LYS A CA 1
ATOM 1427 C C . LYS A 1 176 ? 11.877 7.290 19.683 1.00 87.88 176 LYS A C 1
ATOM 1429 O O . LYS A 1 176 ? 10.669 7.297 19.467 1.00 87.88 176 LYS A O 1
ATOM 1434 N N . MET A 1 177 ? 12.678 6.299 19.300 1.00 85.94 177 MET A N 1
ATOM 1435 C CA . MET A 1 177 ? 12.207 5.110 18.589 1.00 85.94 177 MET A CA 1
ATOM 1436 C C . MET A 1 177 ? 11.206 4.317 19.433 1.00 85.94 177 MET A C 1
ATOM 1438 O O . MET A 1 177 ? 10.149 3.937 18.934 1.00 85.94 177 MET A O 1
ATOM 1442 N N . HIS A 1 178 ? 11.485 4.144 20.730 1.00 84.25 178 HIS A N 1
ATOM 1443 C CA . HIS A 1 178 ? 10.550 3.512 21.662 1.00 84.25 178 HIS A CA 1
ATOM 1444 C C . HIS A 1 178 ? 9.210 4.262 21.713 1.00 84.25 178 HIS A C 1
ATOM 1446 O O . HIS A 1 178 ? 8.140 3.658 21.648 1.00 84.25 178 HIS A O 1
ATOM 1452 N N . ASN A 1 179 ? 9.255 5.597 21.782 1.00 87.06 179 ASN A N 1
ATOM 1453 C CA . ASN A 1 179 ? 8.046 6.422 21.751 1.00 87.06 179 ASN A CA 1
ATOM 1454 C C . ASN A 1 179 ? 7.294 6.280 20.415 1.00 87.06 179 ASN A C 1
ATOM 1456 O O . ASN A 1 179 ? 6.086 6.060 20.413 1.00 87.06 179 ASN A O 1
ATOM 1460 N N . ALA A 1 180 ? 7.998 6.314 19.284 1.00 88.31 180 ALA A N 1
ATOM 1461 C CA . ALA A 1 180 ? 7.389 6.167 17.966 1.00 88.31 180 ALA A CA 1
ATOM 1462 C C . ALA A 1 180 ? 6.696 4.799 17.792 1.00 88.31 180 ALA A C 1
ATOM 1464 O O . ALA A 1 180 ? 5.562 4.727 17.313 1.00 88.31 180 ALA A O 1
ATOM 1465 N N . GLN A 1 181 ? 7.325 3.715 18.257 1.00 85.00 181 GLN A N 1
ATOM 1466 C CA . GLN A 1 181 ? 6.725 2.376 18.281 1.00 85.00 181 GLN A CA 1
ATOM 1467 C C . GLN A 1 181 ? 5.499 2.313 19.196 1.00 85.00 181 GLN A C 1
ATOM 1469 O O . GLN A 1 181 ? 4.471 1.742 18.824 1.00 85.00 181 GLN A O 1
ATOM 1474 N N . TYR A 1 182 ? 5.573 2.938 20.374 1.00 85.75 182 TYR A N 1
ATOM 1475 C CA . TYR A 1 182 ? 4.431 3.057 21.275 1.00 85.75 182 TYR A CA 1
ATOM 1476 C C . TYR A 1 182 ? 3.264 3.798 20.609 1.00 85.75 182 TYR A C 1
ATOM 1478 O O . TYR A 1 182 ? 2.139 3.302 20.616 1.00 85.75 182 TYR A O 1
ATOM 1486 N N . GLN A 1 183 ? 3.525 4.934 19.960 1.00 88.56 183 GLN A N 1
ATOM 1487 C CA . GLN A 1 183 ? 2.512 5.694 19.226 1.00 88.56 183 GLN A CA 1
ATOM 1488 C C . GLN A 1 183 ? 1.894 4.873 18.090 1.00 88.56 183 GLN A C 1
ATOM 1490 O O . GLN A 1 183 ? 0.677 4.887 17.916 1.00 88.56 183 GLN A O 1
ATOM 1495 N N . MET A 1 184 ? 2.690 4.080 17.370 1.00 87.88 184 MET A N 1
ATOM 1496 C CA . MET A 1 184 ? 2.160 3.171 16.354 1.00 87.88 184 MET A CA 1
ATOM 1497 C C . MET A 1 184 ? 1.243 2.093 16.951 1.00 87.88 184 MET A C 1
ATOM 1499 O O . MET A 1 184 ? 0.184 1.798 16.395 1.00 87.88 184 MET A O 1
ATOM 1503 N N . LYS A 1 185 ? 1.608 1.518 18.103 1.00 86.19 185 LYS A N 1
ATOM 1504 C CA . LYS A 1 185 ? 0.738 0.574 18.824 1.00 86.19 185 LYS A CA 1
ATOM 1505 C C . LYS A 1 185 ? -0.573 1.235 19.247 1.00 86.19 185 LYS A C 1
ATOM 1507 O O . LYS A 1 185 ? -1.629 0.614 19.138 1.00 86.19 185 LYS A O 1
ATOM 1512 N N . GLU A 1 186 ? -0.530 2.492 19.681 1.00 87.25 186 GLU A N 1
ATOM 1513 C CA . GLU A 1 186 ? -1.736 3.251 20.018 1.00 87.25 186 GLU A CA 1
ATOM 1514 C C . GLU A 1 186 ? -2.622 3.494 18.787 1.00 87.25 186 GLU A C 1
ATOM 1516 O O . GLU A 1 186 ? -3.837 3.334 18.894 1.00 87.25 186 GLU A O 1
ATOM 1521 N N . ILE A 1 187 ? -2.046 3.781 17.612 1.00 89.88 187 ILE A N 1
ATOM 1522 C CA . ILE A 1 187 ? -2.796 3.878 16.345 1.00 89.88 187 ILE A CA 1
ATOM 1523 C C . ILE A 1 187 ? -3.527 2.563 16.047 1.00 89.88 187 ILE A C 1
ATOM 1525 O O . ILE A 1 187 ? -4.725 2.579 15.758 1.00 89.88 187 ILE A O 1
ATOM 1529 N N . ILE A 1 188 ? -2.841 1.421 16.164 1.00 88.56 188 ILE A N 1
ATOM 1530 C CA . ILE A 1 188 ? -3.427 0.091 15.920 1.00 88.56 188 ILE A CA 1
ATOM 1531 C C . ILE A 1 188 ? -4.565 -0.197 16.907 1.00 88.56 188 ILE A C 1
ATOM 1533 O O . ILE A 1 188 ? -5.659 -0.580 16.494 1.00 88.56 188 ILE A O 1
ATOM 1537 N N . ARG A 1 189 ? -4.371 0.099 18.197 1.00 86.31 189 ARG A N 1
ATOM 1538 C CA . ARG A 1 189 ? -5.442 0.008 19.205 1.00 86.31 189 ARG A CA 1
ATOM 1539 C C . ARG A 1 189 ? -6.613 0.935 18.893 1.00 86.31 189 ARG A C 1
ATOM 1541 O O . ARG A 1 189 ? -7.768 0.572 19.107 1.00 86.31 189 ARG A O 1
ATOM 1548 N N . GLY A 1 190 ? -6.340 2.128 18.372 1.00 88.31 190 GLY A N 1
ATOM 1549 C CA . GLY A 1 190 ? -7.366 3.039 17.879 1.00 88.31 190 GLY A CA 1
ATOM 1550 C C . GLY A 1 190 ? -8.206 2.402 16.769 1.00 88.31 190 GLY A C 1
ATOM 1551 O O . GLY A 1 190 ? -9.432 2.519 16.786 1.00 88.31 190 GLY A O 1
ATOM 1552 N N . ILE A 1 191 ? -7.569 1.699 15.825 1.00 90.62 191 ILE A N 1
ATOM 1553 C CA . ILE A 1 191 ? -8.257 0.951 14.760 1.00 90.62 191 ILE A CA 1
ATOM 1554 C C . ILE A 1 191 ? -9.120 -0.163 15.360 1.00 90.62 191 ILE A C 1
ATOM 1556 O O . ILE A 1 191 ? -10.275 -0.303 14.959 1.00 90.62 191 ILE A O 1
ATOM 1560 N N . ASP A 1 192 ? -8.606 -0.909 16.342 1.00 87.81 192 ASP A N 1
ATOM 1561 C CA . ASP A 1 192 ? -9.370 -1.932 17.064 1.00 87.81 192 ASP A CA 1
ATOM 1562 C C . ASP A 1 192 ? -10.655 -1.374 17.680 1.00 87.81 192 ASP A C 1
ATOM 1564 O O . ASP A 1 192 ? -11.736 -1.930 17.471 1.00 87.81 192 ASP A O 1
ATOM 1568 N N . ILE A 1 193 ? -10.549 -0.245 18.382 1.00 87.88 193 ILE A N 1
ATOM 1569 C CA . ILE A 1 193 ? -11.689 0.439 19.002 1.00 87.88 193 ILE A CA 1
ATOM 1570 C C . ILE A 1 193 ? -12.699 0.862 17.929 1.00 87.88 193 ILE A C 1
ATOM 1572 O O . ILE A 1 193 ? -13.892 0.584 18.050 1.00 87.88 193 ILE A O 1
ATOM 1576 N N . LEU A 1 194 ? -12.237 1.500 16.849 1.00 89.69 194 LEU A N 1
ATOM 1577 C CA . LEU A 1 194 ? -13.108 1.945 15.759 1.00 89.69 194 LEU A CA 1
ATOM 1578 C C . LEU A 1 194 ? -13.827 0.779 15.075 1.00 89.69 194 LEU A C 1
ATOM 1580 O O . LEU A 1 194 ? -15.027 0.868 14.803 1.00 89.69 194 LEU A O 1
ATOM 1584 N N . PHE A 1 195 ? -13.112 -0.311 14.805 1.00 90.06 195 PHE A N 1
ATOM 1585 C CA . PHE A 1 195 ? -13.666 -1.498 14.168 1.00 90.06 195 PHE A CA 1
ATOM 1586 C C . PHE A 1 195 ? -14.698 -2.193 15.066 1.00 90.06 195 PHE A C 1
ATOM 1588 O O . PHE A 1 195 ? -15.783 -2.547 14.597 1.00 90.06 195 PHE A O 1
ATOM 1595 N N . ALA A 1 196 ? -14.413 -2.323 16.366 1.00 89.12 196 ALA A N 1
ATOM 1596 C CA . ALA A 1 196 ? -15.341 -2.884 17.347 1.00 89.12 196 ALA A CA 1
ATOM 1597 C C . ALA A 1 196 ? -16.640 -2.066 17.433 1.00 89.12 196 ALA A C 1
ATOM 1599 O O . ALA A 1 196 ? -17.740 -2.620 17.349 1.00 89.12 196 ALA A O 1
ATOM 1600 N N . ILE A 1 197 ? -16.519 -0.736 17.508 1.00 89.31 197 ILE A N 1
ATOM 1601 C CA . ILE A 1 197 ? -17.668 0.173 17.544 1.00 89.31 197 ILE A CA 1
ATOM 1602 C C . ILE A 1 197 ? -18.498 0.053 16.256 1.00 89.31 197 ILE A C 1
ATOM 1604 O O . ILE A 1 197 ? -19.721 -0.088 16.325 1.00 89.31 197 ILE A O 1
ATOM 1608 N N . ARG A 1 198 ? -17.857 0.059 15.076 1.00 90.81 198 ARG A N 1
ATOM 1609 C CA . ARG A 1 198 ? -18.549 -0.117 13.783 1.00 90.81 198 ARG A CA 1
ATOM 1610 C C . ARG A 1 198 ? -19.277 -1.456 13.697 1.00 90.81 198 ARG A C 1
ATOM 1612 O O . ARG A 1 198 ? -20.410 -1.487 13.231 1.00 90.81 198 ARG A O 1
ATOM 1619 N N . SER A 1 199 ? -18.676 -2.529 14.205 1.00 88.00 199 SER A N 1
ATOM 1620 C CA . SER A 1 199 ? -19.265 -3.877 14.194 1.00 88.00 199 SER A CA 1
ATOM 1621 C C . SER A 1 199 ? -20.534 -3.985 15.047 1.00 88.00 199 SER A C 1
ATOM 1623 O O . SER A 1 199 ? -21.402 -4.814 14.782 1.00 88.00 199 SER A O 1
ATOM 1625 N N . CYS A 1 200 ? -20.700 -3.117 16.049 1.00 87.69 200 CYS A N 1
ATOM 1626 C CA . CYS A 1 200 ? -21.934 -3.035 16.830 1.00 87.69 200 CYS A CA 1
ATOM 1627 C C . CYS A 1 200 ? -23.077 -2.295 16.113 1.00 87.69 200 CYS A C 1
ATOM 1629 O O . CYS A 1 200 ? -24.225 -2.392 16.551 1.00 87.69 200 CYS A O 1
ATOM 1631 N N . MET A 1 201 ? -22.796 -1.582 15.017 1.00 85.75 201 MET A N 1
ATOM 1632 C CA . MET A 1 201 ? -23.757 -0.724 14.322 1.00 85.75 201 MET A CA 1
ATOM 1633 C C . MET A 1 201 ? -24.214 -1.313 12.978 1.00 85.75 201 MET A C 1
ATOM 1635 O O . MET A 1 201 ? -23.530 -1.151 11.971 1.00 85.75 201 MET A O 1
ATOM 1639 N N . PRO A 1 202 ? -25.425 -1.895 12.900 1.00 74.12 202 PRO A N 1
ATOM 1640 C CA . PRO A 1 202 ? -25.897 -2.578 11.691 1.00 74.12 202 PRO A CA 1
ATOM 1641 C C . PRO A 1 202 ? -26.260 -1.636 10.532 1.00 74.12 202 PRO A C 1
ATOM 1643 O O . PRO A 1 202 ? -26.396 -2.082 9.401 1.00 74.12 202 PRO A O 1
ATOM 1646 N N . LYS A 1 203 ? -26.460 -0.337 10.799 1.00 80.69 203 LYS A N 1
ATOM 1647 C CA . LYS A 1 203 ? -26.837 0.655 9.773 1.00 80.69 203 LYS A CA 1
ATOM 1648 C C . LYS A 1 203 ? -25.647 1.191 8.975 1.00 80.69 203 LYS A C 1
ATOM 1650 O O . LYS A 1 203 ? -25.865 1.865 7.974 1.00 80.69 203 LYS A O 1
ATOM 1655 N N . LEU A 1 204 ? -24.421 0.958 9.441 1.00 83.81 204 LEU A N 1
ATOM 1656 C CA . LEU A 1 204 ? -23.217 1.438 8.772 1.00 83.81 204 LEU A CA 1
ATOM 1657 C C . LEU A 1 204 ? -22.747 0.421 7.730 1.00 83.81 204 LEU A C 1
ATOM 1659 O O . LEU A 1 204 ? -22.843 -0.783 7.975 1.00 83.81 204 LEU A O 1
ATOM 1663 N N . PRO A 1 205 ? -22.193 0.881 6.595 1.00 85.88 205 PRO A N 1
ATOM 1664 C CA . PRO A 1 205 ? -21.560 -0.020 5.651 1.00 85.88 205 PRO A CA 1
ATOM 1665 C C . PRO A 1 205 ? -20.384 -0.727 6.328 1.00 85.88 205 PRO A C 1
ATOM 1667 O O . PRO A 1 205 ? -19.614 -0.113 7.085 1.00 85.88 205 PRO A O 1
ATOM 1670 N N . HIS A 1 206 ? -20.254 -2.021 6.034 1.00 86.50 206 HIS A N 1
ATOM 1671 C CA . HIS A 1 206 ? -19.106 -2.807 6.453 1.00 86.50 206 HIS A CA 1
ATOM 1672 C C . HIS A 1 206 ? -17.839 -2.226 5.821 1.00 86.50 206 HIS A C 1
ATOM 1674 O O . HIS A 1 206 ? -17.792 -1.962 4.619 1.00 86.50 206 HIS A O 1
ATOM 1680 N N . VAL A 1 207 ? -16.822 -2.007 6.650 1.00 89.94 207 VAL A N 1
ATOM 1681 C CA . VAL A 1 207 ? -15.507 -1.538 6.217 1.00 89.94 207 VAL A CA 1
ATOM 1682 C C . VAL A 1 207 ? -14.497 -2.562 6.720 1.00 89.94 207 VAL A C 1
ATOM 1684 O O . VAL A 1 207 ? -14.460 -2.783 7.935 1.00 89.94 207 VAL A O 1
ATOM 1687 N N . PRO A 1 208 ? -13.701 -3.176 5.827 1.00 89.94 208 PRO A N 1
ATOM 1688 C CA . PRO A 1 208 ? -12.680 -4.122 6.238 1.00 89.94 208 PRO A CA 1
ATOM 1689 C C . PRO A 1 208 ? -11.629 -3.413 7.084 1.00 89.94 208 PRO A C 1
ATOM 1691 O O . PRO A 1 208 ? -11.387 -2.205 6.963 1.00 89.94 208 PRO A O 1
ATOM 1694 N N . ARG A 1 209 ? -11.005 -4.172 7.970 1.00 90.38 209 ARG A N 1
ATOM 1695 C CA . ARG A 1 209 ? -10.072 -3.640 8.953 1.00 90.38 209 ARG A CA 1
ATOM 1696 C C . ARG A 1 209 ? -8.790 -3.151 8.285 1.00 90.38 209 ARG A C 1
ATOM 1698 O O . ARG A 1 209 ? -8.320 -2.056 8.593 1.00 90.38 209 ARG A O 1
ATOM 1705 N N . SER A 1 210 ? -8.322 -3.889 7.286 1.00 92.25 210 SER A N 1
ATOM 1706 C CA . SER A 1 210 ? -7.199 -3.507 6.432 1.00 92.25 210 SER A CA 1
ATOM 1707 C C . SER A 1 210 ? -7.355 -2.117 5.789 1.00 92.25 210 SER A C 1
ATOM 1709 O O . SER A 1 210 ? -6.405 -1.334 5.734 1.00 92.25 210 SER A O 1
ATOM 1711 N N . ALA A 1 211 ? -8.572 -1.736 5.385 1.00 92.50 211 ALA A N 1
ATOM 1712 C CA . ALA A 1 211 ? -8.844 -0.407 4.833 1.00 92.50 211 ALA A CA 1
ATOM 1713 C C . ALA A 1 211 ? -8.767 0.709 5.890 1.00 92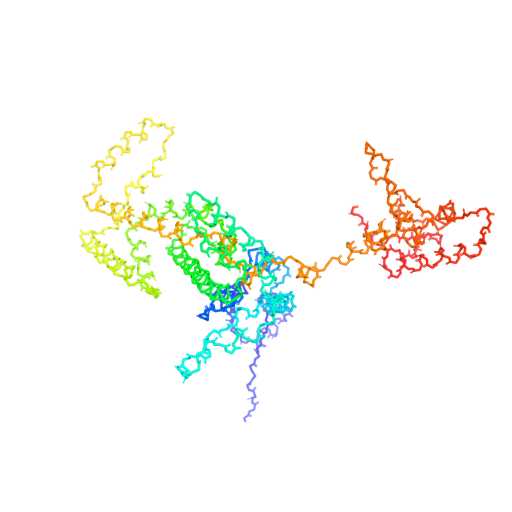.50 211 ALA A C 1
ATOM 1715 O O . ALA A 1 211 ? -8.359 1.832 5.575 1.00 92.50 211 ALA A O 1
ATOM 1716 N N . LEU A 1 212 ? -9.140 0.420 7.144 1.00 92.88 212 LEU A N 1
ATOM 1717 C CA . LEU A 1 212 ? -8.944 1.352 8.259 1.00 92.88 212 LEU A CA 1
ATOM 1718 C C . LEU A 1 212 ? -7.452 1.546 8.540 1.00 92.88 212 LEU A C 1
ATOM 1720 O O . LEU A 1 212 ? -7.026 2.686 8.728 1.00 92.88 212 LEU A O 1
ATOM 1724 N N . TYR A 1 213 ? -6.664 0.467 8.492 1.00 93.31 213 TYR A N 1
ATOM 1725 C CA . TYR A 1 213 ? -5.211 0.527 8.638 1.00 93.31 213 TYR A CA 1
ATOM 1726 C C . TYR A 1 213 ? -4.556 1.414 7.585 1.00 93.31 213 TYR A C 1
ATOM 1728 O O . TYR A 1 213 ? -3.819 2.326 7.946 1.00 93.31 213 TYR A O 1
ATOM 1736 N N . VAL A 1 214 ? -4.866 1.228 6.299 1.00 94.06 214 VAL A N 1
ATOM 1737 C CA . VAL A 1 214 ? -4.277 2.049 5.224 1.00 94.06 214 VAL A CA 1
ATOM 1738 C C . VAL A 1 214 ? -4.547 3.537 5.441 1.00 94.06 214 VAL A C 1
ATOM 1740 O O . VAL A 1 214 ? -3.641 4.357 5.306 1.00 94.06 214 VAL A O 1
ATOM 1743 N N . LYS A 1 215 ? -5.772 3.898 5.842 1.00 93.56 215 LYS A N 1
ATOM 1744 C CA . LYS A 1 215 ? -6.127 5.292 6.146 1.00 93.56 215 LYS A CA 1
ATOM 1745 C C . LYS A 1 215 ? -5.440 5.824 7.401 1.00 93.56 215 LYS A C 1
ATOM 1747 O O . LYS A 1 215 ? -5.086 7.000 7.435 1.00 93.56 215 LYS A O 1
ATOM 1752 N N . ALA A 1 216 ? -5.264 4.992 8.424 1.00 92.88 216 ALA A N 1
ATOM 1753 C CA . ALA A 1 216 ? -4.543 5.368 9.637 1.00 92.88 216 ALA A CA 1
ATOM 1754 C C . ALA A 1 216 ? -3.053 5.586 9.351 1.00 92.88 216 ALA A C 1
ATOM 1756 O O . ALA A 1 216 ? -2.502 6.617 9.721 1.00 92.88 216 ALA A O 1
ATOM 1757 N N . ALA A 1 217 ? -2.428 4.662 8.619 1.00 92.00 217 ALA A N 1
ATOM 1758 C CA . ALA A 1 217 ? -1.030 4.733 8.213 1.00 92.00 217 ALA A CA 1
ATOM 1759 C C . ALA A 1 217 ? -0.740 5.914 7.267 1.00 92.00 217 ALA A C 1
ATOM 1761 O O . ALA A 1 217 ? 0.395 6.372 7.186 1.00 92.00 217 ALA A O 1
ATOM 1762 N N . ALA A 1 218 ? -1.755 6.417 6.555 1.00 92.81 218 ALA A N 1
ATOM 1763 C CA . ALA A 1 218 ? -1.667 7.631 5.742 1.00 92.81 218 ALA A CA 1
ATOM 1764 C C . ALA A 1 218 ? -1.833 8.931 6.554 1.00 92.81 218 ALA A C 1
ATOM 1766 O O . ALA A 1 218 ? -1.662 10.014 5.999 1.00 92.81 218 ALA A O 1
ATOM 1767 N N . GLY A 1 219 ? -2.211 8.847 7.836 1.00 91.69 219 GLY A N 1
ATOM 1768 C CA . GLY A 1 219 ? -2.567 10.008 8.661 1.00 91.69 219 GLY A CA 1
ATOM 1769 C C . GLY A 1 219 ? -3.940 10.616 8.339 1.00 91.69 219 GLY A C 1
ATOM 1770 O O . GLY A 1 219 ? -4.286 11.672 8.857 1.00 91.69 219 GLY A O 1
ATOM 1771 N N . GLU A 1 220 ? -4.754 9.963 7.505 1.00 92.12 220 GLU A N 1
ATOM 1772 C CA . GLU A 1 220 ? -6.011 10.520 6.980 1.00 92.12 220 GLU A CA 1
ATOM 1773 C C . GLU A 1 220 ? -7.256 10.055 7.748 1.00 92.12 220 GLU A C 1
ATOM 1775 O O . GLU A 1 220 ? -8.360 10.559 7.522 1.00 92.12 220 GLU A O 1
ATOM 1780 N N . LEU A 1 221 ? -7.129 9.068 8.644 1.00 89.19 221 LEU A N 1
ATOM 1781 C CA . LEU A 1 221 ? -8.290 8.449 9.291 1.00 89.19 221 LEU A CA 1
ATOM 1782 C C . LEU A 1 221 ? -9.100 9.446 10.134 1.00 89.19 221 LEU A C 1
ATOM 1784 O O . LEU A 1 221 ? -10.333 9.395 10.103 1.00 89.19 221 LEU A O 1
ATOM 1788 N N . ARG A 1 222 ? -8.423 10.381 10.813 1.00 87.94 222 ARG A N 1
ATOM 1789 C CA . ARG A 1 222 ? -9.037 11.433 11.640 1.00 87.94 222 ARG A CA 1
ATOM 1790 C C . ARG A 1 222 ? -10.009 12.310 10.849 1.00 87.94 222 ARG A C 1
ATOM 1792 O O . ARG A 1 222 ? -11.118 12.564 11.309 1.00 87.94 222 ARG A O 1
ATOM 1799 N N . ASP A 1 223 ? -9.614 12.740 9.655 1.00 87.38 223 ASP A N 1
ATOM 1800 C CA . ASP A 1 223 ? -10.413 13.641 8.814 1.00 87.38 223 ASP A CA 1
ATOM 1801 C C . ASP A 1 223 ? -11.265 12.908 7.773 1.00 87.38 223 ASP A C 1
ATOM 1803 O O . ASP A 1 223 ? -12.009 13.529 7.006 1.00 87.38 223 ASP A O 1
ATOM 1807 N N . SER A 1 224 ? -11.207 11.577 7.778 1.00 90.31 224 SER A N 1
ATOM 1808 C CA . SER A 1 224 ? -11.893 10.739 6.808 1.00 90.31 224 SER A CA 1
ATOM 1809 C C . SER A 1 224 ? -13.425 10.852 6.889 1.00 90.31 224 SER A C 1
ATOM 1811 O O . SER A 1 224 ? -14.007 11.010 7.972 1.00 90.31 224 SER A O 1
ATOM 1813 N N . PRO A 1 225 ? -14.128 10.675 5.753 1.00 90.38 225 PRO A N 1
ATOM 1814 C CA . PRO A 1 225 ? -15.586 10.580 5.752 1.00 90.38 225 PRO A CA 1
ATOM 1815 C C . PRO A 1 225 ? -16.082 9.398 6.596 1.00 90.38 225 PRO A C 1
ATOM 1817 O O . PRO A 1 225 ? -17.135 9.508 7.216 1.00 90.38 225 PRO A O 1
ATOM 1820 N N . LEU A 1 226 ? -15.300 8.315 6.693 1.00 89.38 226 LEU A N 1
ATOM 1821 C CA . LEU A 1 226 ? -15.623 7.139 7.506 1.00 89.38 226 LEU A CA 1
ATOM 1822 C C . LEU A 1 226 ? -15.741 7.485 8.991 1.00 89.38 226 LEU A C 1
ATOM 1824 O O . LEU A 1 226 ? -16.667 7.025 9.660 1.00 89.38 226 LEU A O 1
ATOM 1828 N N . PHE A 1 227 ? -14.819 8.304 9.503 1.00 88.38 227 PHE A N 1
ATOM 1829 C CA . PHE A 1 227 ? -14.861 8.744 10.890 1.00 88.38 227 PHE A CA 1
ATOM 1830 C C . PHE A 1 227 ? -16.004 9.737 11.132 1.00 88.38 227 PHE A C 1
ATOM 1832 O O . PHE A 1 227 ? -16.743 9.615 12.109 1.00 88.38 227 PHE A O 1
ATOM 1839 N N . ARG A 1 228 ? -16.231 10.680 10.210 1.00 89.19 228 ARG A N 1
ATOM 1840 C CA . ARG A 1 228 ? -17.359 11.624 10.311 1.00 89.19 228 ARG A CA 1
ATOM 1841 C C . ARG A 1 228 ? -18.710 10.905 10.308 1.00 89.19 228 ARG A C 1
ATOM 1843 O O . ARG A 1 228 ? -19.564 11.206 11.140 1.00 89.19 228 ARG A O 1
ATOM 1850 N N . GLU A 1 229 ? -18.890 9.932 9.418 1.00 90.19 229 GLU A N 1
ATOM 1851 C CA . GLU A 1 229 ? -20.084 9.083 9.340 1.00 90.19 229 GLU A CA 1
ATOM 1852 C C . GLU A 1 229 ? -20.300 8.293 10.639 1.00 90.19 229 GLU A C 1
ATOM 1854 O O . GLU A 1 229 ? -21.418 8.242 11.164 1.00 90.19 229 GLU A O 1
ATOM 1859 N N . LEU A 1 230 ? -19.219 7.734 11.193 1.00 88.62 230 LEU A N 1
ATOM 1860 C CA . LEU A 1 230 ? -19.243 7.022 12.464 1.00 88.62 230 LEU A CA 1
ATOM 1861 C C . LEU A 1 230 ? -19.739 7.923 13.596 1.00 88.62 230 LEU A C 1
ATOM 1863 O O . LEU A 1 230 ? -20.674 7.567 14.308 1.00 88.62 230 LEU A O 1
ATOM 1867 N N . MET A 1 231 ? -19.156 9.113 13.732 1.00 88.56 231 MET A N 1
ATOM 1868 C CA . MET A 1 231 ? -19.509 10.063 14.785 1.00 88.56 231 MET A CA 1
ATOM 1869 C C . MET A 1 231 ? -20.952 10.562 14.666 1.00 88.56 231 MET A C 1
ATOM 1871 O O . MET A 1 231 ? -21.649 10.692 15.674 1.00 88.56 231 MET A O 1
ATOM 1875 N N . LEU A 1 232 ? -21.430 10.813 13.444 1.00 88.12 232 LEU A N 1
ATOM 1876 C CA . LEU A 1 232 ? -22.823 11.197 13.194 1.00 88.12 232 LEU A CA 1
ATOM 1877 C C . LEU A 1 232 ? -23.804 10.072 13.539 1.00 88.12 232 LEU A C 1
ATOM 1879 O O . LEU A 1 232 ? -24.896 10.345 14.040 1.00 88.12 232 LEU A O 1
ATOM 1883 N N . SER A 1 233 ? -23.413 8.824 13.287 1.00 87.56 233 SER A N 1
ATOM 1884 C CA . SER A 1 233 ? -24.216 7.645 13.616 1.00 87.56 233 SER A CA 1
ATOM 1885 C C . SER A 1 233 ? -24.232 7.387 15.120 1.00 87.56 233 SER A C 1
ATOM 1887 O O . SER A 1 233 ? -25.311 7.217 15.683 1.00 87.56 233 SER A O 1
ATOM 1889 N N . LEU A 1 234 ? -23.076 7.478 15.787 1.00 86.81 234 LEU A N 1
ATOM 1890 C CA . LEU A 1 234 ? -22.945 7.342 17.241 1.00 86.81 234 LEU A CA 1
ATOM 1891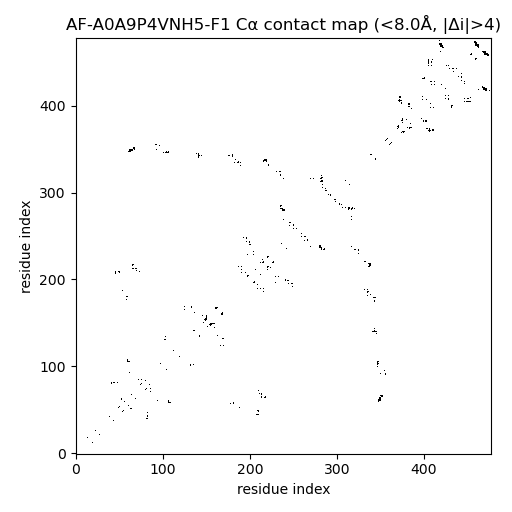 C C . LEU A 1 234 ? -23.752 8.394 17.997 1.00 86.81 234 LEU A C 1
ATOM 1893 O O . LEU A 1 234 ? -24.385 8.078 18.994 1.00 86.81 234 LEU A O 1
ATOM 1897 N N . ARG A 1 235 ? -23.854 9.620 17.476 1.00 86.81 235 ARG A N 1
ATOM 1898 C CA . ARG A 1 235 ? -24.715 10.663 18.060 1.00 86.81 235 ARG A CA 1
ATOM 1899 C C . ARG A 1 235 ? -26.203 10.299 18.093 1.00 86.81 235 ARG A C 1
ATOM 1901 O O . ARG A 1 235 ? -26.981 10.910 18.826 1.00 86.81 235 ARG A O 1
ATOM 1908 N N . ARG A 1 236 ? -26.620 9.319 17.294 1.00 85.12 236 ARG A N 1
ATOM 1909 C CA . ARG A 1 236 ? -28.019 8.913 17.117 1.00 85.12 236 ARG A CA 1
ATOM 1910 C C . ARG A 1 236 ? -28.315 7.524 17.676 1.00 85.12 236 ARG A C 1
ATOM 1912 O O . ARG A 1 236 ? -29.427 7.041 17.467 1.00 85.12 236 ARG A O 1
ATOM 1919 N N . ILE A 1 237 ? -27.368 6.864 18.340 1.00 86.38 237 ILE A N 1
ATOM 1920 C CA . ILE A 1 237 ? -27.590 5.495 18.818 1.00 86.38 237 ILE A CA 1
ATOM 1921 C C . ILE A 1 237 ? -28.604 5.457 19.969 1.00 86.38 237 ILE A C 1
ATOM 1923 O O . ILE A 1 237 ? -28.625 6.368 20.806 1.00 86.38 237 ILE A O 1
ATOM 1927 N N . PRO A 1 238 ? -29.444 4.414 20.020 1.00 86.25 238 PRO A N 1
ATOM 1928 C CA . PRO A 1 238 ? -30.231 4.095 21.202 1.00 86.25 238 PRO A CA 1
ATOM 1929 C C . PRO A 1 238 ? -29.358 3.443 22.291 1.00 86.25 238 PRO A C 1
ATOM 1931 O O . PRO A 1 238 ? -28.253 2.960 22.019 1.00 86.25 238 PRO A O 1
ATOM 1934 N N . SER A 1 239 ? -29.855 3.451 23.528 1.00 85.88 239 SER A N 1
ATOM 1935 C CA . SER A 1 239 ? -29.110 2.978 24.709 1.00 85.88 239 SER A CA 1
ATOM 1936 C C . SER A 1 239 ? -28.714 1.498 24.676 1.00 85.88 239 SER A C 1
ATOM 1938 O O . SER A 1 239 ? -27.638 1.166 25.160 1.00 85.88 239 SER A O 1
ATOM 1940 N N . ASP A 1 240 ? -29.506 0.623 24.054 1.00 86.75 240 ASP A N 1
ATOM 1941 C CA . ASP A 1 240 ? -29.206 -0.807 23.875 1.00 86.75 240 ASP A CA 1
ATOM 1942 C C . ASP A 1 240 ? -27.995 -1.042 22.956 1.00 86.75 240 ASP A C 1
ATOM 1944 O O . ASP A 1 240 ? -27.170 -1.924 23.190 1.00 86.75 240 ASP A O 1
ATOM 1948 N N . VAL A 1 241 ? -27.841 -0.216 21.919 1.00 86.56 241 VAL A N 1
ATOM 1949 C CA . VAL A 1 241 ? -26.666 -0.272 21.039 1.00 86.56 241 VAL A CA 1
ATOM 1950 C C . VAL A 1 241 ? -25.440 0.304 21.744 1.00 86.56 241 VAL A C 1
ATOM 1952 O O . VAL A 1 241 ? -24.348 -0.245 21.592 1.00 86.56 241 VAL A O 1
ATOM 1955 N N . LEU A 1 242 ? -25.597 1.375 22.531 1.00 87.44 242 LEU A N 1
ATOM 1956 C CA . LEU A 1 242 ? -24.493 1.909 23.332 1.00 87.44 242 LEU A CA 1
ATOM 1957 C C . LEU A 1 242 ? -24.038 0.898 24.396 1.00 87.44 242 LEU A C 1
ATOM 1959 O O . LEU A 1 242 ? -22.838 0.725 24.572 1.00 87.44 242 LEU A O 1
ATOM 1963 N N . GLU A 1 243 ? -24.954 0.174 25.041 1.00 88.06 243 GLU A N 1
ATOM 1964 C CA . GLU A 1 243 ? -24.627 -0.918 25.970 1.00 88.06 243 GLU A CA 1
ATOM 1965 C C . GLU A 1 243 ? -23.737 -1.971 25.300 1.00 88.06 243 GLU A C 1
ATOM 1967 O O . GLU A 1 243 ? -22.652 -2.263 25.804 1.00 88.06 243 GLU A O 1
ATOM 1972 N N . ARG A 1 244 ? -24.127 -2.445 24.110 1.00 87.75 244 ARG A N 1
ATOM 1973 C CA . ARG A 1 244 ? -23.335 -3.398 23.318 1.00 87.75 244 ARG A CA 1
ATOM 1974 C C . ARG A 1 244 ? -21.953 -2.868 22.951 1.00 87.75 244 ARG A C 1
ATOM 1976 O O . ARG A 1 244 ? -20.978 -3.620 22.952 1.00 87.75 244 ARG A O 1
ATOM 1983 N N . VAL A 1 245 ? -21.859 -1.582 22.613 1.00 87.88 245 VAL A N 1
ATOM 1984 C CA . VAL A 1 245 ? -20.578 -0.929 22.324 1.00 87.88 245 VAL A CA 1
ATOM 1985 C C . VAL A 1 245 ? -19.701 -0.928 23.573 1.00 87.88 245 VAL A C 1
ATOM 1987 O O . VAL A 1 245 ? -18.555 -1.362 23.510 1.00 87.88 245 VAL A O 1
ATOM 1990 N N . LEU A 1 246 ? -20.231 -0.495 24.716 1.00 86.12 246 LEU A N 1
ATOM 1991 C CA . LEU A 1 246 ? -19.479 -0.419 25.968 1.00 86.12 246 LEU A CA 1
ATOM 1992 C C . LEU A 1 246 ? -19.057 -1.798 26.470 1.00 86.12 246 LEU A C 1
ATOM 1994 O O . LEU A 1 246 ? -17.920 -1.948 26.907 1.00 86.12 246 LEU A O 1
ATOM 1998 N N . SER A 1 247 ? -19.921 -2.808 26.363 1.00 85.62 247 SER A N 1
ATOM 1999 C CA . SER A 1 247 ? -19.596 -4.180 26.754 1.00 85.62 247 SER A CA 1
ATOM 2000 C C . SER A 1 247 ? -18.554 -4.811 25.829 1.00 85.62 247 SER A C 1
ATOM 2002 O O . SER A 1 247 ? -17.683 -5.545 26.295 1.00 85.62 247 SER A O 1
ATOM 2004 N N . THR A 1 248 ? -18.578 -4.491 24.532 1.00 85.88 248 THR A N 1
ATOM 2005 C CA . THR A 1 248 ? -17.529 -4.909 23.587 1.00 85.88 248 THR A CA 1
ATOM 2006 C C . THR A 1 248 ? -16.205 -4.225 23.900 1.00 85.88 248 THR A C 1
ATOM 2008 O O . THR A 1 248 ? -15.180 -4.896 23.961 1.00 85.88 248 THR A O 1
ATOM 2011 N N . LEU A 1 249 ? -16.223 -2.915 24.156 1.00 83.44 249 LEU A N 1
ATOM 2012 C CA . LEU A 1 249 ? -15.026 -2.164 24.525 1.00 83.44 249 LEU A CA 1
ATOM 2013 C C . LEU A 1 249 ? -14.455 -2.643 25.864 1.00 83.44 249 LEU A C 1
ATOM 2015 O O . LEU A 1 249 ? -13.250 -2.794 25.970 1.00 83.44 249 LEU A O 1
ATOM 2019 N N . HIS A 1 250 ? -15.285 -2.963 26.858 1.00 81.12 250 HIS A N 1
ATOM 2020 C CA . HIS A 1 250 ? -14.821 -3.465 28.157 1.00 81.12 250 HIS A CA 1
ATOM 2021 C C . HIS A 1 250 ? -14.087 -4.814 28.068 1.00 81.12 250 HIS A C 1
ATOM 2023 O O . HIS A 1 250 ? -13.220 -5.095 28.887 1.00 81.12 250 HIS A O 1
ATOM 2029 N N . LYS A 1 251 ? -14.403 -5.643 27.063 1.00 80.44 251 LYS A N 1
ATOM 2030 C CA . LYS A 1 251 ? -13.680 -6.899 26.791 1.00 80.44 251 LYS A CA 1
ATOM 2031 C C . LYS A 1 251 ? -12.299 -6.676 26.172 1.00 80.44 251 LYS A C 1
ATOM 2033 O O . LYS A 1 251 ? -11.527 -7.624 26.073 1.00 80.44 251 LYS A O 1
ATOM 2038 N N . MET A 1 252 ? -12.010 -5.466 25.699 1.00 77.81 252 MET A N 1
ATOM 2039 C CA . MET A 1 252 ? -10.716 -5.125 25.126 1.00 77.81 252 MET A CA 1
ATOM 2040 C C . MET A 1 252 ? -9.757 -4.740 26.250 1.00 77.81 252 MET A C 1
ATOM 2042 O O . MET A 1 252 ? -10.109 -3.966 27.138 1.00 77.81 252 MET A O 1
ATOM 2046 N N . ASP A 1 253 ? -8.541 -5.277 26.205 1.00 66.62 253 ASP A N 1
ATOM 2047 C CA . ASP A 1 253 ? -7.520 -4.984 27.207 1.00 66.62 253 ASP A CA 1
ATOM 2048 C C . ASP A 1 253 ? -6.975 -3.558 27.016 1.00 66.62 253 ASP A C 1
ATOM 2050 O O . ASP A 1 253 ? -6.164 -3.277 26.125 1.00 66.62 253 ASP A O 1
ATOM 2054 N N . PHE A 1 254 ? -7.465 -2.623 27.831 1.00 65.62 254 PHE A N 1
ATOM 2055 C CA . PHE A 1 254 ? -6.922 -1.273 27.897 1.00 65.62 254 PHE A CA 1
ATOM 2056 C C . PHE A 1 254 ? -5.771 -1.249 28.902 1.00 65.62 254 PHE A C 1
ATOM 2058 O O . PHE A 1 254 ? -6.000 -1.204 30.106 1.00 65.62 254 PHE A O 1
ATOM 2065 N N . LYS A 1 255 ? -4.527 -1.158 28.412 1.00 59.12 255 LYS A N 1
ATOM 2066 C CA . LYS A 1 255 ? -3.350 -0.953 29.282 1.00 59.12 255 LYS A CA 1
ATOM 2067 C C . LYS A 1 255 ? -3.406 0.349 30.103 1.00 59.12 255 LYS A C 1
ATOM 2069 O O . LYS A 1 255 ? -2.653 0.498 31.057 1.00 59.12 255 LYS A O 1
ATOM 2074 N N . HIS A 1 256 ? -4.264 1.300 29.723 1.00 62.78 256 HIS A N 1
ATOM 2075 C CA . HIS A 1 256 ? -4.484 2.552 30.453 1.00 62.78 256 HIS A CA 1
ATOM 2076 C C . HIS A 1 256 ? -5.591 2.383 31.497 1.00 62.78 256 HIS A C 1
ATOM 2078 O O . HIS A 1 256 ? -6.776 2.327 31.155 1.00 62.78 256 HIS A O 1
ATOM 2084 N N . GLU A 1 257 ? -5.192 2.356 32.767 1.00 61.28 257 GLU A N 1
ATOM 2085 C CA . GLU A 1 257 ? -6.068 2.174 33.932 1.00 61.28 257 GLU A CA 1
ATOM 2086 C C . GLU A 1 257 ? -7.213 3.209 33.969 1.00 61.28 257 GLU A C 1
ATOM 2088 O O . GLU A 1 257 ? -8.374 2.860 34.195 1.00 61.28 257 GLU A O 1
ATOM 2093 N N . ASP A 1 258 ? -6.929 4.460 33.593 1.00 68.31 258 ASP A N 1
ATOM 2094 C CA . ASP A 1 258 ? -7.902 5.560 33.563 1.00 68.31 258 ASP A CA 1
ATOM 2095 C C . ASP A 1 258 ? -9.078 5.326 32.601 1.00 68.31 258 ASP A C 1
ATOM 2097 O O . ASP A 1 258 ? -10.227 5.683 32.890 1.00 68.31 258 ASP A O 1
ATOM 2101 N N . LEU A 1 259 ? -8.807 4.719 31.442 1.00 68.56 259 LEU A N 1
ATOM 2102 C CA . LEU A 1 259 ? -9.816 4.429 30.423 1.00 68.56 259 LEU A CA 1
ATOM 2103 C C . LEU A 1 259 ? -10.717 3.280 30.863 1.00 68.56 259 LEU A C 1
ATOM 2105 O O . LEU A 1 259 ? -11.936 3.387 30.739 1.00 68.56 259 LEU A O 1
ATOM 2109 N N . SER A 1 260 ? -10.136 2.222 31.428 1.00 73.56 260 SER A N 1
ATOM 2110 C CA . SER A 1 260 ? -10.897 1.088 31.957 1.00 73.56 260 SER A CA 1
ATOM 2111 C C . SER A 1 260 ? -11.862 1.532 33.063 1.00 73.56 260 SER A C 1
ATOM 2113 O O . SER A 1 260 ? -13.062 1.242 33.010 1.00 73.56 260 SER A O 1
ATOM 2115 N N . VAL A 1 261 ? -11.377 2.349 34.007 1.00 79.06 261 VAL A N 1
ATOM 2116 C CA . VAL A 1 261 ? -12.191 2.897 35.102 1.00 79.06 261 VAL A CA 1
ATOM 2117 C C . VAL A 1 261 ? -13.304 3.806 34.576 1.00 79.06 261 VAL A C 1
ATOM 2119 O O . VAL A 1 261 ? -14.450 3.702 35.022 1.00 79.06 261 VAL A O 1
ATOM 2122 N N . TYR A 1 262 ? -13.003 4.692 33.622 1.00 81.88 262 TYR A N 1
ATOM 2123 C CA . TYR A 1 262 ? -14.012 5.561 33.015 1.00 81.88 262 TYR A CA 1
ATOM 2124 C C . TYR A 1 262 ? -15.105 4.759 32.294 1.00 81.88 262 TYR A C 1
ATOM 2126 O O . TYR A 1 262 ? -16.293 4.996 32.526 1.00 81.88 262 TYR A O 1
ATOM 2134 N N . MET A 1 263 ? -14.714 3.786 31.467 1.00 79.00 263 MET A N 1
ATOM 2135 C CA . MET A 1 263 ? -15.648 2.946 30.714 1.00 79.00 263 MET A CA 1
ATOM 2136 C C . MET A 1 263 ? -16.542 2.125 31.648 1.00 79.00 263 MET A C 1
ATOM 2138 O O . MET A 1 263 ? -17.748 2.052 31.419 1.00 79.00 263 MET A O 1
ATOM 2142 N N . GLY A 1 264 ? -15.989 1.595 32.745 1.00 80.25 264 GLY A N 1
ATOM 2143 C CA . GLY A 1 264 ? -16.761 0.898 33.777 1.00 80.25 264 GLY A CA 1
ATOM 2144 C C . GLY A 1 264 ? -17.797 1.797 34.458 1.00 80.25 264 GLY A C 1
ATOM 2145 O O . GLY A 1 264 ? -18.959 1.413 34.595 1.00 80.25 264 GLY A O 1
ATOM 2146 N N . ARG A 1 265 ? -17.421 3.033 34.821 1.00 84.88 265 ARG A N 1
ATOM 2147 C CA . ARG A 1 265 ? -18.360 4.015 35.402 1.00 84.88 265 ARG A CA 1
ATOM 2148 C C . ARG A 1 265 ? -19.476 4.387 34.432 1.00 84.88 265 ARG A C 1
ATOM 2150 O O . ARG A 1 265 ? -20.630 4.499 34.841 1.00 84.88 265 ARG A O 1
ATOM 2157 N N . LEU A 1 266 ? -19.138 4.588 33.160 1.00 84.50 266 LEU A N 1
ATOM 2158 C CA . LEU A 1 266 ? -20.109 4.968 32.142 1.00 84.50 266 LEU A CA 1
ATOM 2159 C C . LEU A 1 266 ? -21.079 3.822 31.834 1.00 84.50 266 LEU A C 1
ATOM 2161 O O . LEU A 1 266 ? -22.283 4.058 31.743 1.00 84.50 266 LEU A O 1
ATOM 2165 N N . HIS A 1 267 ? -20.581 2.586 31.766 1.00 85.38 267 HIS A N 1
ATOM 2166 C CA . HIS A 1 267 ? -21.410 1.393 31.614 1.00 85.38 267 HIS A CA 1
ATOM 2167 C C . HIS A 1 267 ? -22.367 1.207 32.801 1.00 85.38 267 HIS A C 1
ATOM 2169 O O . HIS A 1 267 ? -23.571 1.080 32.591 1.00 85.38 267 HIS A O 1
ATOM 2175 N N . ALA A 1 268 ? -21.877 1.305 34.042 1.00 85.19 268 ALA A N 1
ATOM 2176 C CA . ALA A 1 268 ? -22.719 1.201 35.238 1.00 85.19 268 ALA A CA 1
ATOM 2177 C C . ALA A 1 268 ? -23.823 2.271 35.273 1.00 85.19 268 ALA A C 1
ATOM 2179 O O . ALA A 1 268 ? -24.975 1.982 35.603 1.00 85.19 268 ALA A O 1
ATOM 2180 N N . ARG A 1 269 ? -23.489 3.509 34.889 1.00 85.75 269 ARG A N 1
ATOM 2181 C CA . ARG A 1 269 ? -24.458 4.606 34.822 1.00 85.75 269 ARG A CA 1
ATOM 2182 C C . ARG A 1 269 ? -25.520 4.365 33.748 1.00 85.75 269 ARG A C 1
ATOM 2184 O O . ARG A 1 269 ? -26.690 4.619 34.004 1.00 85.75 269 ARG A O 1
ATOM 2191 N N . LEU A 1 270 ? -25.133 3.839 32.587 1.00 85.69 270 LEU A N 1
ATOM 2192 C CA . LEU A 1 270 ? -26.062 3.507 31.509 1.00 85.69 270 LEU A CA 1
ATOM 2193 C C . LEU A 1 270 ? -27.025 2.375 31.900 1.00 85.69 270 LEU A C 1
ATOM 2195 O O . LEU A 1 270 ? -28.229 2.515 31.695 1.00 85.69 270 LEU A O 1
ATOM 2199 N N . VAL A 1 271 ? -26.527 1.305 32.525 1.00 85.62 271 VAL A N 1
ATOM 2200 C CA . VAL A 1 271 ? -27.363 0.189 33.006 1.00 85.62 271 VAL A CA 1
ATOM 2201 C C . VAL A 1 271 ? -28.396 0.677 34.026 1.00 85.62 271 VAL A C 1
ATOM 2203 O O . VAL A 1 271 ? -29.585 0.410 33.867 1.00 85.62 271 VAL A O 1
ATOM 2206 N N . ALA A 1 272 ? -27.983 1.497 34.999 1.00 85.38 272 ALA A N 1
ATOM 2207 C CA . ALA A 1 272 ? -28.892 2.067 35.997 1.00 85.38 272 ALA A CA 1
ATOM 2208 C C . ALA A 1 272 ? -29.995 2.957 35.388 1.00 85.38 272 ALA A C 1
ATOM 2210 O O . ALA A 1 272 ? -31.068 3.111 35.971 1.00 85.38 272 ALA A O 1
ATOM 2211 N N . MET A 1 273 ? -29.740 3.574 34.231 1.00 82.69 273 MET A N 1
ATOM 2212 C CA . MET A 1 273 ? -30.739 4.360 33.501 1.00 82.69 273 MET A CA 1
ATOM 2213 C C . MET A 1 273 ? -31.687 3.471 32.697 1.00 82.69 273 MET A C 1
ATOM 2215 O O . MET A 1 273 ? -32.886 3.744 32.660 1.00 82.69 273 MET A O 1
ATOM 2219 N N . MET A 1 274 ? -31.174 2.393 32.100 1.00 82.25 274 MET A N 1
ATOM 2220 C CA . MET A 1 274 ? -31.985 1.418 31.371 1.00 82.25 274 MET A CA 1
ATOM 2221 C C . MET A 1 274 ? -32.960 0.685 32.297 1.00 82.25 274 MET A C 1
ATOM 2223 O O . MET A 1 274 ? -34.118 0.536 31.928 1.00 82.25 274 MET A O 1
ATOM 2227 N N . GLU A 1 275 ? -32.550 0.326 33.519 1.00 84.31 275 GLU A N 1
ATOM 2228 C CA . GLU A 1 275 ? -33.418 -0.314 34.527 1.00 84.31 275 GLU A CA 1
ATOM 2229 C C . GLU A 1 275 ? -34.633 0.542 34.928 1.00 84.31 275 GLU A C 1
ATOM 2231 O O . GLU A 1 275 ? -35.666 0.016 35.341 1.00 84.31 275 GLU A O 1
ATOM 2236 N N . ARG A 1 276 ? -34.533 1.870 34.793 1.00 81.31 276 ARG A N 1
ATOM 2237 C CA . ARG A 1 276 ? -35.618 2.817 35.105 1.00 81.31 276 ARG A CA 1
ATOM 2238 C C . ARG A 1 276 ? -36.602 3.004 33.950 1.00 81.31 276 ARG A C 1
ATOM 2240 O O . ARG A 1 276 ? -37.626 3.658 34.133 1.00 81.31 276 ARG A O 1
ATOM 2247 N N . SER A 1 277 ? -36.308 2.458 32.770 1.00 74.75 277 SER A N 1
ATOM 2248 C CA . SER A 1 277 ? -37.088 2.657 31.547 1.00 74.75 277 SER A CA 1
ATOM 2249 C C . SER A 1 277 ? -37.559 1.323 30.960 1.00 74.75 277 SER A C 1
ATOM 2251 O O . SER A 1 277 ? -36.831 0.339 30.966 1.00 74.75 277 SER A O 1
ATOM 2253 N N . GLN A 1 278 ? -38.773 1.275 30.407 1.00 68.19 278 GLN A N 1
ATOM 2254 C CA . GLN A 1 278 ? -39.288 0.070 29.731 1.00 68.19 278 GLN A CA 1
ATOM 2255 C C . GLN A 1 278 ? -38.872 -0.022 28.251 1.00 68.19 278 GLN A C 1
ATOM 2257 O O . GLN A 1 278 ? -39.099 -1.043 27.600 1.00 68.19 278 GLN A O 1
ATOM 2262 N N . HIS A 1 279 ? -38.282 1.040 27.696 1.00 74.44 279 HIS A N 1
ATOM 2263 C CA . HIS A 1 279 ? -37.916 1.150 26.285 1.00 74.44 279 HIS A CA 1
ATOM 2264 C C . HIS A 1 279 ? -36.502 1.718 26.134 1.00 74.44 279 HIS A C 1
ATOM 2266 O O . HIS A 1 279 ? -36.085 2.499 26.986 1.00 74.44 279 HIS A O 1
ATOM 2272 N N . PRO A 1 280 ? -35.779 1.398 25.042 1.00 78.31 280 PRO A N 1
ATOM 2273 C CA . PRO A 1 280 ? -34.455 1.958 24.806 1.00 78.31 280 PRO A CA 1
ATOM 2274 C C . PRO A 1 280 ? -34.503 3.490 24.763 1.00 78.31 280 PRO A C 1
ATOM 2276 O O . PRO A 1 280 ? -35.173 4.070 23.904 1.00 78.31 280 PRO A O 1
ATOM 2279 N N . LEU A 1 281 ? -33.762 4.124 25.674 1.00 81.19 281 LEU A N 1
ATOM 2280 C CA . LEU A 1 281 ? -33.569 5.574 25.734 1.00 81.19 281 LEU A CA 1
ATOM 2281 C C . LEU A 1 281 ? -33.031 6.101 24.403 1.00 81.19 281 LEU A C 1
ATOM 2283 O O . LEU A 1 281 ? -32.172 5.465 23.771 1.00 81.19 281 LEU A O 1
ATOM 2287 N N . ARG A 1 282 ? -33.536 7.263 23.984 1.00 80.38 282 ARG A N 1
ATOM 2288 C CA . ARG A 1 282 ? -33.211 7.879 22.691 1.00 80.38 282 ARG A CA 1
ATOM 2289 C C . ARG A 1 282 ? -32.506 9.208 22.897 1.00 80.38 282 ARG A C 1
ATOM 2291 O O . ARG A 1 282 ? -32.888 10.012 23.739 1.00 80.38 282 ARG A O 1
ATOM 2298 N N . SER A 1 283 ? -31.482 9.466 22.085 1.00 78.69 283 SER A N 1
ATOM 2299 C CA . SER A 1 283 ? -30.803 10.760 22.120 1.00 78.69 283 SER A CA 1
ATOM 2300 C C . SER A 1 283 ? -31.678 11.853 21.504 1.00 78.69 283 SER A C 1
ATOM 2302 O O . SER A 1 283 ? -32.440 11.608 20.563 1.00 78.69 283 SER A O 1
ATOM 2304 N N . GLU A 1 284 ? -31.490 13.096 21.952 1.00 71.69 284 GLU A N 1
ATOM 2305 C CA . GLU A 1 284 ? -32.127 14.288 21.367 1.00 71.69 284 GLU A CA 1
ATOM 2306 C C . GLU A 1 284 ? -31.903 14.386 19.840 1.00 71.69 284 GLU A C 1
ATOM 2308 O O . GLU A 1 284 ? -32.710 14.934 19.087 1.00 71.69 284 GLU A O 1
ATOM 2313 N N . HIS A 1 285 ? -30.800 13.816 19.353 1.00 66.88 285 HIS A N 1
ATOM 2314 C CA . HIS A 1 285 ? -30.408 13.840 17.948 1.00 66.88 285 HIS A CA 1
ATOM 2315 C C . HIS A 1 285 ? -31.057 12.754 17.084 1.00 66.88 285 HIS A C 1
ATOM 2317 O O . HIS A 1 285 ? -31.017 12.876 15.857 1.00 66.88 285 HIS A O 1
ATOM 2323 N N . ASN A 1 286 ? -31.652 11.724 17.689 1.00 65.12 286 ASN A N 1
ATOM 2324 C CA . ASN A 1 286 ? -32.386 10.678 16.979 1.00 65.12 286 ASN A CA 1
ATOM 2325 C C . ASN A 1 286 ? -33.708 11.230 16.395 1.00 65.12 286 ASN A C 1
ATOM 2327 O O . ASN A 1 286 ? -34.022 10.977 15.234 1.00 65.12 286 ASN A O 1
ATOM 2331 N N . LEU A 1 287 ? -34.385 12.115 17.139 1.00 57.69 287 LEU A N 1
ATOM 2332 C CA . LEU A 1 287 ? -35.665 12.748 16.769 1.00 57.69 287 LEU A CA 1
ATOM 2333 C C . LEU A 1 287 ? -35.581 13.648 15.517 1.00 57.69 287 LEU A C 1
ATOM 2335 O O . LEU A 1 287 ? -36.551 13.808 14.781 1.00 57.69 287 LEU A O 1
ATOM 2339 N N . ARG A 1 288 ? -34.401 14.214 15.219 1.00 54.09 288 ARG A N 1
ATOM 2340 C CA . ARG A 1 288 ? -34.209 15.180 14.117 1.00 54.09 288 ARG A CA 1
ATOM 2341 C C . ARG A 1 288 ? -34.477 14.619 12.715 1.00 54.09 288 ARG A C 1
ATOM 2343 O O . ARG A 1 288 ? -34.823 15.397 11.833 1.00 54.09 288 ARG A O 1
ATOM 2350 N N . ASN A 1 289 ? -34.327 13.313 12.497 1.00 50.03 289 ASN A N 1
ATOM 2351 C CA . ASN A 1 289 ? -34.420 12.709 11.161 1.00 50.03 289 ASN A CA 1
ATOM 2352 C C . ASN A 1 289 ? -35.797 12.114 10.815 1.00 50.03 289 ASN A C 1
ATOM 2354 O O . ASN A 1 289 ? -36.026 11.818 9.647 1.00 50.03 289 ASN A O 1
ATOM 2358 N N . GLU A 1 290 ? -36.717 11.962 11.774 1.00 46.88 290 GLU A N 1
ATOM 2359 C CA . GLU A 1 290 ? -38.101 11.551 11.468 1.00 46.88 290 GLU A CA 1
ATOM 2360 C C . GLU A 1 290 ? -38.925 12.693 10.838 1.00 46.88 290 GLU A C 1
ATOM 2362 O O . GLU A 1 290 ? -39.976 12.457 10.243 1.00 46.88 290 GLU A O 1
ATOM 2367 N N . THR A 1 291 ? -38.438 13.938 10.899 1.00 48.06 291 THR A N 1
ATOM 2368 C CA . THR A 1 291 ? -39.136 15.122 10.369 1.00 48.06 291 THR A CA 1
ATOM 2369 C C . THR A 1 291 ? -38.954 15.287 8.847 1.00 48.06 291 THR A C 1
ATOM 2371 O O . THR A 1 291 ? -38.215 16.144 8.360 1.00 48.06 291 THR A O 1
ATOM 2374 N N . LEU A 1 292 ? -39.657 14.457 8.067 1.00 47.06 292 LEU A N 1
ATOM 2375 C CA . LEU A 1 292 ? -39.776 14.522 6.597 1.00 47.06 292 LEU A CA 1
ATOM 2376 C C . LEU A 1 292 ? -40.723 15.655 6.130 1.00 47.06 292 LEU A C 1
ATOM 2378 O O . LEU A 1 292 ? -41.741 15.397 5.489 1.00 47.06 292 LEU A O 1
ATOM 2382 N N . ARG A 1 293 ? -40.436 16.929 6.435 1.00 48.69 293 ARG A N 1
ATOM 2383 C CA . ARG A 1 293 ? -41.198 18.065 5.865 1.00 48.69 293 ARG A CA 1
ATOM 2384 C C . ARG A 1 293 ? -40.302 19.101 5.196 1.00 48.69 293 ARG A C 1
ATOM 2386 O O . ARG A 1 293 ? -39.202 19.388 5.648 1.00 48.69 293 ARG A O 1
ATOM 2393 N N . THR A 1 294 ? -40.814 19.668 4.105 1.00 47.84 294 THR A N 1
ATOM 2394 C CA . THR A 1 294 ? -40.092 20.500 3.128 1.00 47.84 294 THR A CA 1
ATOM 2395 C C . THR A 1 294 ? -39.870 21.957 3.553 1.00 47.84 294 THR A C 1
ATOM 2397 O O . THR A 1 294 ? -39.201 22.691 2.832 1.00 47.84 294 THR A O 1
ATOM 2400 N N . THR A 1 295 ? -40.390 22.409 4.703 1.00 54.59 295 THR A N 1
ATOM 2401 C CA . THR A 1 295 ? -40.314 23.821 5.121 1.00 54.59 295 THR A CA 1
ATOM 2402 C C . THR A 1 295 ? -39.595 24.029 6.460 1.00 54.59 295 THR A C 1
ATOM 2404 O O . THR A 1 295 ? -39.944 23.457 7.493 1.00 54.59 295 THR A O 1
ATOM 2407 N N . VAL A 1 296 ? -38.606 24.933 6.445 1.00 56.12 296 VAL A N 1
ATOM 2408 C CA . VAL A 1 296 ? -37.681 25.234 7.560 1.00 56.12 296 VAL A CA 1
ATOM 2409 C C . VAL A 1 296 ? -38.405 25.702 8.833 1.00 56.12 296 VAL A C 1
ATOM 2411 O O . VAL A 1 296 ? -37.975 25.399 9.945 1.00 56.12 296 VAL A O 1
ATOM 2414 N N . VAL A 1 297 ? -39.525 26.418 8.691 1.00 56.31 297 VAL A N 1
ATOM 2415 C CA . VAL A 1 297 ? -40.304 26.943 9.828 1.00 56.31 297 VAL A CA 1
ATOM 2416 C C . VAL A 1 297 ? -41.079 25.827 10.536 1.00 56.31 297 VAL A C 1
ATOM 2418 O O . VAL A 1 297 ? -41.060 25.769 11.763 1.00 56.31 297 VAL A O 1
ATOM 2421 N N . ALA A 1 298 ? -41.688 24.900 9.789 1.00 53.72 298 ALA A N 1
ATOM 2422 C CA . ALA A 1 298 ? -42.414 23.764 10.361 1.00 53.72 298 ALA A CA 1
ATOM 2423 C C . ALA A 1 298 ? -41.463 22.791 11.078 1.00 53.72 298 ALA A C 1
ATOM 2425 O O . ALA A 1 298 ? -41.737 22.389 12.208 1.00 53.72 298 ALA A O 1
ATOM 2426 N N . GLN A 1 299 ? -40.294 22.517 10.483 1.00 54.22 299 GLN A N 1
ATOM 2427 C CA . GLN A 1 299 ? -39.232 21.739 11.131 1.00 54.22 299 GLN A CA 1
ATOM 2428 C C . GLN A 1 299 ? -38.778 22.373 12.451 1.00 54.22 299 GLN A C 1
ATOM 2430 O O . GLN A 1 299 ? -38.618 21.679 13.451 1.00 54.22 299 GLN A O 1
ATOM 2435 N N . LYS A 1 300 ? -38.587 23.698 12.491 1.00 56.72 300 LYS A N 1
ATOM 2436 C CA . LYS A 1 300 ? -38.111 24.388 13.699 1.00 56.72 300 LYS A CA 1
ATOM 2437 C C . LYS A 1 300 ? -39.132 24.344 14.842 1.00 56.72 300 LYS A C 1
ATOM 2439 O O . LYS A 1 300 ? -38.725 24.146 15.984 1.00 56.72 300 LYS A O 1
ATOM 2444 N N . VAL A 1 301 ? -40.425 24.485 14.534 1.00 56.16 301 VAL A N 1
ATOM 2445 C CA . VAL A 1 301 ? -41.520 24.439 15.520 1.00 56.16 301 VAL A CA 1
ATOM 2446 C C . VAL A 1 301 ? -41.716 23.020 16.072 1.00 56.16 301 VAL A C 1
ATOM 2448 O O . VAL A 1 301 ? -41.783 22.849 17.290 1.00 56.16 301 VAL A O 1
ATOM 2451 N N . GLU A 1 302 ? -41.702 21.984 15.228 1.00 55.19 302 GLU A N 1
ATOM 2452 C CA . GLU A 1 302 ? -41.792 20.582 15.678 1.00 55.19 302 GLU A CA 1
ATOM 2453 C C . GLU A 1 302 ? -40.563 20.158 16.499 1.00 55.19 302 GLU A C 1
ATOM 2455 O O . GLU A 1 302 ? -40.716 19.526 17.542 1.00 55.19 302 GLU A O 1
ATOM 2460 N N . LEU A 1 303 ? -39.353 20.586 16.118 1.00 55.62 303 LEU A N 1
ATOM 2461 C CA . LEU A 1 303 ? -38.137 20.325 16.898 1.00 55.62 303 LEU A CA 1
ATOM 2462 C C . LEU A 1 303 ? -38.176 20.974 18.285 1.00 55.62 303 LEU A C 1
ATOM 2464 O O . LEU A 1 303 ? -37.674 20.386 19.242 1.00 55.62 303 LEU A O 1
ATOM 2468 N N . SER A 1 304 ? -38.764 22.168 18.425 1.00 56.81 304 SER A N 1
ATOM 2469 C CA . SER A 1 304 ? -38.965 22.785 19.744 1.00 56.81 304 SER A CA 1
ATOM 2470 C C . SER A 1 304 ? -40.007 22.053 20.595 1.00 56.81 304 SER A C 1
ATOM 2472 O O . SER A 1 304 ? -39.809 21.927 21.802 1.00 56.81 304 SER A O 1
ATOM 2474 N N . VAL A 1 305 ? -41.063 21.507 19.984 1.00 55.66 305 VAL A N 1
ATOM 2475 C CA . VAL A 1 305 ? -42.087 20.708 20.681 1.00 55.66 305 VAL A CA 1
ATOM 2476 C C . VAL A 1 305 ? -41.526 19.343 21.103 1.00 55.66 305 VAL A C 1
ATOM 2478 O O . VAL A 1 305 ? -41.709 18.932 22.245 1.00 55.66 305 VAL A O 1
ATOM 2481 N N . GLN A 1 306 ? -40.751 18.682 20.240 1.00 52.75 306 GLN A N 1
ATOM 2482 C CA . GLN A 1 306 ? -40.092 17.403 20.535 1.00 52.75 306 GLN A CA 1
ATOM 2483 C C . GLN A 1 306 ? -38.957 17.542 21.564 1.00 52.75 306 GLN A C 1
ATOM 2485 O O . GLN A 1 306 ? -38.825 16.690 22.439 1.00 52.75 306 GLN A O 1
ATOM 2490 N N . LYS A 1 307 ? -38.195 18.650 21.555 1.00 55.94 307 LYS A N 1
ATOM 2491 C CA . LYS A 1 307 ? -37.245 18.996 22.637 1.00 55.94 307 LYS A CA 1
ATOM 2492 C C . LYS A 1 307 ? -37.933 19.171 23.999 1.00 55.94 307 LYS A C 1
ATOM 2494 O O . LYS A 1 307 ? -37.334 18.898 25.045 1.00 55.94 307 LYS A O 1
ATOM 2499 N N . GLY A 1 308 ? -39.179 19.647 23.984 1.00 53.53 308 GLY A N 1
ATOM 2500 C CA . GLY A 1 308 ? -40.042 19.764 25.159 1.00 53.53 308 GLY A CA 1
ATOM 2501 C C . GLY A 1 308 ? -40.631 18.433 25.637 1.00 53.53 308 GLY A C 1
ATOM 2502 O O . GLY A 1 308 ? -40.950 18.326 26.816 1.00 53.53 308 GLY A O 1
ATOM 2503 N N . ALA A 1 309 ? -40.723 17.429 24.757 1.00 55.91 309 ALA A N 1
ATOM 2504 C CA . ALA A 1 309 ? -41.341 16.126 25.013 1.00 55.91 309 ALA A CA 1
ATOM 2505 C C . ALA A 1 309 ? -40.363 15.013 25.446 1.00 55.91 309 ALA A C 1
ATOM 2507 O O . ALA A 1 309 ? -40.812 13.908 25.739 1.00 55.91 309 ALA A O 1
ATOM 2508 N N . LEU A 1 310 ? -39.047 15.271 25.489 1.00 65.38 310 LEU A N 1
ATOM 2509 C CA . LEU A 1 310 ? -38.078 14.290 25.997 1.00 65.38 310 LEU A CA 1
ATOM 2510 C C . LEU A 1 310 ? -38.289 14.029 27.488 1.00 65.38 310 LEU A C 1
ATOM 2512 O O . LEU A 1 310 ? -38.445 14.968 28.279 1.00 65.38 310 LEU A O 1
ATOM 2516 N N . SER A 1 311 ? -38.223 12.752 27.867 1.00 73.75 311 SER A N 1
ATOM 2517 C CA . SER A 1 311 ? -38.235 12.358 29.270 1.00 73.75 311 SER A CA 1
ATOM 2518 C C . SER A 1 311 ? -36.982 12.885 29.989 1.00 73.75 311 SER A C 1
ATOM 2520 O O . SER A 1 311 ? -35.993 13.301 29.369 1.00 73.75 311 SER A O 1
ATOM 2522 N N . LYS A 1 312 ? -37.007 12.902 31.326 1.00 78.62 312 LYS A N 1
ATOM 2523 C CA . LYS A 1 312 ? -35.827 13.302 32.111 1.00 78.62 312 LYS A CA 1
ATOM 2524 C C . LYS A 1 312 ? -34.664 12.332 31.873 1.00 78.62 312 LYS A C 1
ATOM 2526 O O . LYS A 1 312 ? -33.517 12.763 31.791 1.00 78.62 312 LYS A O 1
ATOM 2531 N N . GLU A 1 313 ? -34.986 11.056 31.701 1.00 77.62 313 GLU A N 1
ATOM 2532 C CA . GLU A 1 313 ? -34.066 9.953 31.439 1.00 77.62 313 GLU A CA 1
ATOM 2533 C C . GLU A 1 313 ? -33.428 10.071 30.044 1.00 77.62 313 GLU A C 1
ATOM 2535 O O . GLU A 1 313 ? -32.217 9.898 29.918 1.00 77.62 313 GLU A O 1
ATOM 2540 N N . ASP A 1 314 ? -34.185 10.467 29.013 1.00 80.06 314 ASP A N 1
ATOM 2541 C CA . ASP A 1 314 ? -33.639 10.705 27.666 1.00 80.06 314 ASP A CA 1
ATOM 2542 C C . ASP A 1 314 ? -32.693 11.922 27.611 1.00 80.06 314 ASP A C 1
ATOM 2544 O O . ASP A 1 314 ? -31.704 11.941 26.865 1.00 80.06 314 ASP A O 1
ATOM 2548 N N . ARG A 1 315 ? -32.963 12.960 28.419 1.00 82.25 315 ARG A N 1
ATOM 2549 C CA . ARG A 1 315 ? -32.047 14.105 28.570 1.00 82.25 315 ARG A CA 1
ATOM 2550 C C . ARG A 1 315 ? -30.762 13.706 29.276 1.00 82.25 315 ARG A C 1
ATOM 2552 O O . ARG A 1 315 ? -29.684 14.077 28.817 1.00 82.25 315 ARG A O 1
ATOM 2559 N N . GLU A 1 316 ? -30.861 12.942 30.361 1.00 84.19 316 GLU A N 1
ATOM 2560 C CA . GLU A 1 316 ? -29.676 12.415 31.038 1.00 84.19 316 GLU A CA 1
ATOM 2561 C C . GLU A 1 316 ? -28.870 11.502 30.096 1.00 84.19 316 GLU A C 1
ATOM 2563 O O . GLU A 1 316 ? -27.640 11.571 30.077 1.00 84.19 316 GLU A O 1
ATOM 2568 N N . TYR A 1 317 ? -29.549 10.713 29.253 1.00 87.12 317 TYR A N 1
ATOM 2569 C CA . TYR A 1 317 ? -28.901 9.834 28.280 1.00 87.12 317 TYR A CA 1
ATOM 2570 C C . TYR A 1 317 ? -28.160 10.639 27.214 1.00 87.12 317 TYR A C 1
ATOM 2572 O O . TYR A 1 317 ? -27.022 10.324 26.878 1.00 87.12 317 TYR A O 1
ATOM 2580 N N . SER A 1 318 ? -28.773 11.719 26.726 1.00 86.44 318 SER A N 1
ATOM 2581 C CA . SER A 1 318 ? -28.147 12.615 25.750 1.00 86.44 318 SER A CA 1
ATOM 2582 C C . SER A 1 318 ? -26.869 13.256 26.306 1.00 86.44 318 SER A C 1
ATOM 2584 O O . SER A 1 318 ? -25.863 13.290 25.605 1.00 86.44 318 SER A O 1
ATOM 2586 N N . LEU A 1 319 ? -26.864 13.669 27.581 1.00 87.56 319 LEU A N 1
ATOM 2587 C CA . LEU A 1 319 ? -25.667 14.207 28.244 1.00 87.56 319 LEU A CA 1
ATOM 2588 C C . LEU A 1 319 ? -24.561 13.157 28.414 1.00 87.56 319 LEU A C 1
ATOM 2590 O O . LEU A 1 319 ? -23.386 13.463 28.219 1.00 87.56 319 LEU A O 1
ATOM 2594 N N . LEU A 1 320 ? -24.925 11.923 28.776 1.00 87.94 320 LEU A N 1
ATOM 2595 C CA . LEU A 1 320 ? -23.975 10.812 28.891 1.00 87.94 320 LEU A CA 1
ATOM 2596 C C . LEU A 1 320 ? -23.364 10.469 27.528 1.00 87.94 320 LEU A C 1
ATOM 2598 O O . LEU A 1 320 ? -22.153 10.270 27.425 1.00 87.94 320 LEU A O 1
ATOM 2602 N N . LEU A 1 321 ? -24.192 10.437 26.482 1.00 88.50 321 LEU A N 1
ATOM 2603 C CA . LEU A 1 321 ? -23.748 10.198 25.117 1.00 88.50 321 LEU A CA 1
ATOM 2604 C C . LEU A 1 321 ? -22.811 11.313 24.637 1.00 88.50 321 LEU A C 1
ATOM 2606 O O . LEU A 1 321 ? -21.767 11.009 24.070 1.00 88.50 321 LEU A O 1
ATOM 2610 N N . ASP A 1 322 ? -23.131 12.583 24.887 1.00 88.50 322 ASP A N 1
ATOM 2611 C CA . ASP A 1 322 ? -22.270 13.702 24.495 1.00 88.50 322 ASP A CA 1
ATOM 2612 C C . ASP A 1 322 ? -20.902 13.664 25.215 1.00 88.50 322 ASP A C 1
ATOM 2614 O O . ASP A 1 322 ? -19.877 13.820 24.548 1.00 88.50 322 ASP A O 1
ATOM 2618 N N . ASP A 1 323 ? -20.842 13.348 26.522 1.00 88.88 323 ASP A N 1
ATOM 2619 C CA . ASP A 1 323 ? -19.559 13.160 27.240 1.00 88.88 323 ASP A CA 1
ATOM 2620 C C . ASP A 1 323 ? -18.729 12.013 26.640 1.00 88.88 323 ASP A C 1
ATOM 2622 O O . ASP A 1 323 ? -17.525 12.169 26.402 1.00 88.88 323 ASP A O 1
ATOM 2626 N N . PHE A 1 324 ? -19.372 10.882 26.326 1.00 88.38 324 PHE A N 1
ATOM 2627 C CA . PHE A 1 324 ? -18.718 9.754 25.661 1.00 88.38 324 PHE A CA 1
ATOM 2628 C C . PHE A 1 324 ? -18.152 10.154 24.290 1.00 88.38 324 PHE A C 1
ATOM 2630 O O . PHE A 1 324 ? -16.981 9.898 23.993 1.00 88.38 324 PHE A O 1
ATOM 2637 N N . LEU A 1 325 ? -18.957 10.822 23.457 1.00 89.00 325 LEU A N 1
ATOM 2638 C CA . LEU A 1 325 ? -18.551 11.261 22.122 1.00 89.00 325 LEU A CA 1
ATOM 2639 C C . LEU A 1 325 ? -17.401 12.265 22.178 1.00 89.00 325 LEU A C 1
ATOM 2641 O O . LEU A 1 325 ? -16.480 12.175 21.368 1.00 89.00 325 LEU A O 1
ATOM 2645 N N . ASP A 1 326 ? -17.433 13.215 23.108 1.00 89.19 326 ASP A N 1
ATOM 2646 C CA . ASP A 1 326 ? -16.401 14.242 23.211 1.00 89.19 326 ASP A CA 1
ATOM 2647 C C . ASP A 1 326 ? -15.084 13.693 23.763 1.00 89.19 326 ASP A C 1
ATOM 2649 O O . ASP A 1 326 ? -14.012 14.124 23.329 1.00 89.19 326 ASP A O 1
ATOM 2653 N N . ARG A 1 327 ? -15.123 12.703 24.661 1.00 86.56 327 ARG A N 1
ATOM 2654 C CA . ARG A 1 327 ? -13.912 11.972 25.074 1.00 86.56 327 ARG A CA 1
ATOM 2655 C C . ARG A 1 327 ? -13.343 11.127 23.953 1.00 86.56 327 ARG A C 1
ATOM 2657 O O . ARG A 1 327 ? -12.135 11.151 23.739 1.00 86.56 327 ARG A O 1
ATOM 2664 N N . MET A 1 328 ? -14.194 10.428 23.212 1.00 85.62 328 MET A N 1
ATOM 2665 C CA . MET A 1 328 ? -13.766 9.634 22.067 1.00 85.62 328 MET A CA 1
ATOM 2666 C C . MET A 1 328 ? -13.145 10.517 20.978 1.00 85.62 328 MET A C 1
ATOM 2668 O O . MET A 1 328 ? -12.075 10.182 20.486 1.00 85.62 328 MET A O 1
ATOM 2672 N N . LYS A 1 329 ? -13.737 11.676 20.648 1.00 87.31 329 LYS A N 1
ATOM 2673 C CA . LYS A 1 329 ? -13.136 12.640 19.705 1.00 87.31 329 LYS A CA 1
ATOM 2674 C C . LYS A 1 329 ? -11.761 13.111 20.158 1.00 87.31 329 LYS A C 1
ATOM 2676 O O . LYS A 1 329 ? -10.858 13.158 19.331 1.00 87.31 329 LYS A O 1
ATOM 2681 N N . ARG A 1 330 ? -11.607 13.465 21.440 1.00 87.25 330 ARG A N 1
ATOM 2682 C CA . ARG A 1 330 ? -10.314 13.883 22.001 1.00 87.25 330 ARG A CA 1
ATOM 2683 C C . ARG A 1 330 ? -9.289 12.765 21.877 1.00 87.25 330 ARG A C 1
ATOM 2685 O O . ARG A 1 330 ? -8.274 12.946 21.224 1.00 87.25 330 ARG A O 1
ATOM 2692 N N . ARG A 1 331 ? -9.633 11.570 22.360 1.00 83.19 331 ARG A N 1
ATOM 2693 C CA . ARG A 1 331 ? -8.756 10.398 22.303 1.00 83.19 331 ARG A CA 1
ATOM 2694 C C . ARG A 1 331 ? -8.325 10.056 20.878 1.00 83.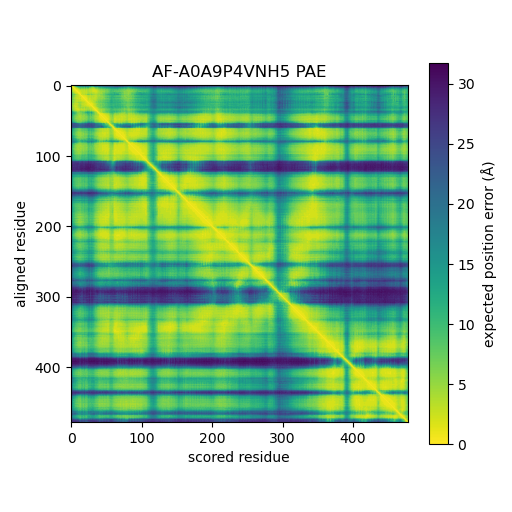19 331 ARG A C 1
ATOM 2696 O O . ARG A 1 331 ? -7.156 9.805 20.641 1.00 83.19 331 ARG A O 1
ATOM 2703 N N . ILE A 1 332 ? -9.258 10.050 19.933 1.00 83.00 332 ILE A N 1
ATOM 2704 C CA . ILE A 1 332 ? -8.984 9.794 18.513 1.00 83.00 332 ILE A CA 1
ATOM 2705 C C . ILE A 1 332 ? -8.123 10.910 17.917 1.00 83.00 332 ILE A C 1
ATOM 2707 O O . ILE A 1 332 ? -7.226 10.622 17.132 1.00 83.00 332 ILE A O 1
ATOM 2711 N N . GLY A 1 333 ? -8.367 12.164 18.304 1.00 83.25 333 GLY A N 1
ATOM 2712 C CA . GLY A 1 333 ? -7.551 13.309 17.905 1.00 83.25 333 GLY A CA 1
ATOM 2713 C C . GLY A 1 333 ? -6.101 13.215 18.379 1.00 83.25 333 GLY A C 1
ATOM 2714 O O . GLY A 1 333 ? -5.216 13.631 17.636 1.00 83.25 333 GLY A O 1
ATOM 2715 N N . ASP A 1 334 ? -5.878 12.635 19.560 1.00 85.75 334 ASP A N 1
ATOM 2716 C CA . ASP A 1 334 ? -4.549 12.445 20.152 1.00 85.75 334 ASP A CA 1
ATOM 2717 C C . ASP A 1 334 ? -3.838 11.194 19.608 1.00 85.75 334 ASP A C 1
ATOM 2719 O O . ASP A 1 334 ? -2.618 11.175 19.474 1.00 85.75 334 ASP A O 1
ATOM 2723 N N . VAL A 1 335 ? -4.596 10.134 19.304 1.00 87.19 335 VAL A N 1
ATOM 2724 C CA . VAL A 1 335 ? -4.058 8.838 18.861 1.00 87.19 335 VAL A CA 1
ATOM 2725 C C . VAL A 1 335 ? -3.751 8.822 17.365 1.00 87.19 335 VAL A C 1
ATOM 2727 O O . VAL A 1 335 ? -2.693 8.343 16.965 1.00 87.19 335 VAL A O 1
ATOM 2730 N N . PHE A 1 336 ? -4.662 9.313 16.518 1.00 90.19 336 PHE A N 1
ATOM 2731 C CA . PHE A 1 336 ? -4.475 9.276 15.066 1.00 90.19 336 PHE A CA 1
ATOM 2732 C C . PHE A 1 336 ? -3.677 10.480 14.586 1.00 90.19 336 PHE A C 1
ATOM 2734 O O . PHE A 1 336 ? -4.223 11.497 14.152 1.00 90.19 336 PHE A O 1
ATOM 2741 N N . ILE A 1 337 ? -2.366 10.312 14.664 1.00 91.25 337 ILE A N 1
ATOM 2742 C CA . ILE A 1 337 ? -1.356 11.188 14.080 1.00 91.25 337 ILE A CA 1
ATOM 2743 C C . ILE A 1 337 ? -0.868 10.617 12.744 1.00 91.25 337 ILE A C 1
ATOM 2745 O O . ILE A 1 337 ? -1.061 9.436 12.462 1.00 91.25 337 ILE A O 1
ATOM 2749 N N . ASP A 1 338 ? -0.223 11.447 11.925 1.00 92.75 338 ASP A N 1
ATOM 2750 C CA . ASP A 1 338 ? 0.483 10.972 10.732 1.00 92.75 338 ASP A CA 1
ATOM 2751 C C . ASP A 1 338 ? 1.799 10.291 11.150 1.00 92.75 338 ASP A C 1
ATOM 2753 O O . ASP A 1 338 ? 2.679 10.973 11.690 1.00 92.75 338 ASP A O 1
ATOM 2757 N N . PRO A 1 339 ? 1.978 8.980 10.893 1.00 91.50 339 PRO A N 1
ATOM 2758 C CA . PRO A 1 339 ? 3.206 8.276 11.249 1.00 91.50 339 PRO A CA 1
ATOM 2759 C C . PRO A 1 339 ? 4.478 8.843 10.616 1.00 91.50 339 PRO A C 1
ATOM 2761 O O . PRO A 1 339 ? 5.563 8.636 11.149 1.00 91.50 339 PRO A O 1
ATOM 2764 N N . ARG A 1 340 ? 4.373 9.570 9.498 1.00 91.50 340 ARG A N 1
ATOM 2765 C CA . ARG A 1 340 ? 5.520 10.198 8.816 1.00 91.50 340 ARG A CA 1
ATOM 2766 C C . ARG A 1 340 ? 6.044 11.434 9.546 1.00 91.50 340 ARG A C 1
ATOM 2768 O O . ARG A 1 340 ? 7.138 11.903 9.254 1.00 91.50 340 ARG A O 1
ATOM 2775 N N . ASN A 1 341 ? 5.280 11.964 10.500 1.00 91.50 341 ASN A N 1
ATOM 2776 C CA . ASN A 1 341 ? 5.745 13.031 11.386 1.00 91.50 341 ASN A CA 1
ATOM 2777 C C . ASN A 1 341 ? 6.527 12.486 12.591 1.00 91.50 341 ASN A C 1
ATOM 2779 O O . ASN A 1 341 ? 7.021 13.267 13.399 1.00 91.50 341 ASN A O 1
ATOM 2783 N N . LEU A 1 342 ? 6.637 11.162 12.735 1.00 91.56 342 LEU A N 1
ATOM 2784 C CA . LEU A 1 342 ? 7.430 10.554 13.793 1.00 91.56 342 LEU A CA 1
ATOM 2785 C C . LEU A 1 342 ? 8.924 10.648 13.475 1.00 91.56 342 LEU A C 1
ATOM 2787 O O . LEU A 1 342 ? 9.360 10.489 12.330 1.00 91.56 342 LEU A O 1
ATOM 2791 N N . PHE A 1 343 ? 9.708 10.890 14.522 1.00 91.06 343 PHE A N 1
ATOM 2792 C CA . PHE A 1 343 ? 11.162 10.910 14.444 1.00 91.06 343 PHE A CA 1
ATOM 2793 C C . PHE A 1 343 ? 11.685 9.539 14.000 1.00 91.06 343 PHE A C 1
ATOM 2795 O O . PHE A 1 343 ? 11.289 8.520 14.569 1.00 91.06 343 PHE A O 1
ATOM 2802 N N . LEU A 1 344 ? 12.570 9.524 12.997 1.00 91.75 344 LEU A N 1
ATOM 2803 C CA . LEU A 1 344 ? 13.160 8.313 12.414 1.00 91.75 344 LEU A CA 1
ATOM 2804 C C . LEU A 1 344 ? 12.131 7.311 11.868 1.00 91.75 344 LEU A C 1
ATOM 2806 O O . LEU A 1 344 ? 12.376 6.102 11.878 1.00 91.75 344 LEU A O 1
ATOM 2810 N N . HIS A 1 345 ? 10.987 7.788 11.366 1.00 92.94 345 HIS A N 1
ATOM 2811 C CA . HIS A 1 345 ? 9.982 6.915 10.753 1.00 92.94 345 HIS A CA 1
ATOM 2812 C C . HIS A 1 345 ? 10.545 6.067 9.610 1.00 92.94 345 HIS A C 1
ATOM 2814 O O . HIS A 1 345 ? 10.126 4.930 9.449 1.00 92.94 345 HIS A O 1
ATOM 2820 N N . GLU A 1 346 ? 11.545 6.546 8.872 1.00 93.69 346 GLU A N 1
ATOM 2821 C CA . GLU A 1 346 ? 12.208 5.810 7.789 1.00 93.69 346 GLU A CA 1
ATOM 2822 C C . GLU A 1 346 ? 12.892 4.518 8.269 1.00 93.69 346 GLU A C 1
ATOM 2824 O O . GLU A 1 346 ? 13.117 3.592 7.485 1.00 93.69 346 GLU A O 1
ATOM 2829 N N . VAL A 1 347 ? 13.224 4.439 9.561 1.00 91.38 347 VAL A N 1
ATOM 2830 C CA . VAL A 1 347 ? 13.849 3.263 10.169 1.00 91.38 347 VAL A CA 1
ATOM 2831 C C . VAL A 1 347 ? 12.821 2.176 10.454 1.00 91.38 347 VAL A C 1
ATOM 2833 O O . VAL A 1 347 ? 13.131 1.013 10.252 1.00 91.38 347 VAL A O 1
ATOM 2836 N N . PHE A 1 348 ? 11.605 2.517 10.891 1.00 89.25 348 PHE A N 1
ATOM 2837 C CA . PHE A 1 348 ? 10.602 1.524 11.303 1.00 89.25 348 PHE A CA 1
ATOM 2838 C C . PHE A 1 348 ? 9.373 1.429 10.399 1.00 89.25 348 PHE A C 1
ATOM 2840 O O . PHE A 1 348 ? 8.557 0.531 10.597 1.00 89.25 348 PHE A O 1
ATOM 2847 N N . LEU A 1 349 ? 9.215 2.327 9.431 1.00 91.81 349 LEU A N 1
ATOM 2848 C CA . LEU A 1 349 ? 8.110 2.369 8.482 1.00 91.81 349 LEU A CA 1
ATOM 2849 C C . LEU A 1 349 ? 8.646 2.167 7.063 1.00 91.81 349 LEU A C 1
ATOM 2851 O O . LEU A 1 349 ? 9.423 2.971 6.552 1.00 91.81 349 LEU A O 1
ATOM 2855 N N . TYR A 1 350 ? 8.191 1.111 6.396 1.00 93.31 350 TYR A N 1
ATOM 2856 C CA . TYR A 1 350 ? 8.552 0.815 5.015 1.00 93.31 350 TYR A CA 1
ATOM 2857 C C . TYR A 1 350 ? 7.381 1.074 4.069 1.00 93.31 350 TYR A C 1
ATOM 2859 O O . TYR A 1 350 ? 6.376 0.364 4.104 1.00 93.31 350 TYR A O 1
ATOM 2867 N N . ASP A 1 351 ? 7.529 2.078 3.200 1.00 93.19 351 ASP A N 1
ATOM 2868 C CA . ASP A 1 351 ? 6.498 2.480 2.229 1.00 93.19 351 ASP A CA 1
ATOM 2869 C C . ASP A 1 351 ? 7.038 2.705 0.805 1.00 93.19 351 ASP A C 1
ATOM 2871 O O . ASP A 1 351 ? 6.534 3.530 0.038 1.00 93.19 351 ASP A O 1
ATOM 2875 N N . LEU A 1 352 ? 8.110 2.000 0.430 1.00 89.94 352 LEU A N 1
ATOM 2876 C CA . LEU A 1 352 ? 8.715 2.176 -0.890 1.00 89.94 352 LEU A CA 1
ATOM 2877 C C . LEU A 1 352 ? 7.914 1.466 -1.990 1.00 89.94 352 LEU A C 1
ATOM 2879 O O . LEU A 1 352 ? 7.497 0.315 -1.869 1.00 89.94 352 LEU A O 1
ATOM 2883 N N . LYS A 1 353 ? 7.735 2.167 -3.116 1.00 88.94 353 LYS A N 1
ATOM 2884 C CA . LYS A 1 353 ? 7.041 1.654 -4.311 1.00 88.94 353 LYS A CA 1
ATOM 2885 C C . LYS A 1 353 ? 7.893 0.668 -5.113 1.00 88.94 353 LYS A C 1
ATOM 2887 O O . LYS A 1 353 ? 7.351 -0.291 -5.661 1.00 88.94 353 LYS A O 1
ATOM 2892 N N . SER A 1 354 ? 9.188 0.950 -5.219 1.00 88.25 354 SER A N 1
ATOM 2893 C CA . SER A 1 354 ? 10.203 0.112 -5.860 1.00 88.25 354 SER A CA 1
ATOM 2894 C C . SER A 1 354 ? 11.114 -0.447 -4.759 1.00 88.25 354 SER A C 1
ATOM 2896 O O . SER A 1 354 ? 11.381 0.281 -3.798 1.00 88.25 354 SER A O 1
ATOM 2898 N N . PRO A 1 355 ? 11.527 -1.726 -4.824 1.00 89.69 355 PRO A N 1
ATOM 2899 C CA . PRO A 1 355 ? 11.367 -2.662 -5.950 1.00 89.69 355 PRO A CA 1
ATOM 2900 C C . PRO A 1 355 ? 10.040 -3.445 -5.967 1.00 89.69 355 PRO A C 1
ATOM 2902 O O . PRO A 1 355 ? 9.776 -4.208 -6.893 1.00 89.69 355 PRO A O 1
ATOM 2905 N N . HIS A 1 356 ? 9.167 -3.256 -4.971 1.00 89.88 356 HIS A N 1
ATOM 2906 C CA . HIS A 1 356 ? 7.980 -4.103 -4.771 1.00 89.88 356 HIS A CA 1
ATOM 2907 C C . HIS A 1 356 ? 7.044 -4.174 -5.991 1.00 89.88 356 HIS A C 1
ATOM 2909 O O . HIS A 1 356 ? 6.663 -5.260 -6.434 1.00 89.88 356 HIS A O 1
ATOM 2915 N N . GLY A 1 357 ? 6.728 -3.023 -6.591 1.00 87.50 357 GLY A N 1
ATOM 2916 C CA . GLY A 1 357 ? 5.874 -2.963 -7.778 1.00 87.50 357 GLY A CA 1
ATOM 2917 C C . GLY A 1 357 ? 6.480 -3.643 -9.010 1.00 87.50 357 GLY A C 1
ATOM 2918 O O . GLY A 1 357 ? 5.740 -4.203 -9.816 1.00 87.50 357 GLY A O 1
ATOM 2919 N N . GLU A 1 358 ? 7.804 -3.639 -9.149 1.00 88.56 358 GLU A N 1
ATOM 2920 C CA . GLU A 1 358 ? 8.502 -4.262 -10.280 1.00 88.56 358 GLU A CA 1
ATOM 2921 C C . GLU A 1 358 ? 8.497 -5.789 -10.173 1.00 88.56 358 GLU A C 1
ATOM 2923 O O . GLU A 1 358 ? 8.367 -6.468 -11.189 1.00 88.56 358 GLU A O 1
ATOM 2928 N N . VAL A 1 359 ? 8.559 -6.328 -8.952 1.00 91.06 359 VAL A N 1
ATOM 2929 C CA . VAL A 1 359 ? 8.569 -7.778 -8.707 1.00 91.06 359 VAL A CA 1
ATOM 2930 C C . VAL A 1 359 ? 7.175 -8.390 -8.774 1.00 91.06 359 VAL A C 1
ATOM 2932 O O . VAL A 1 359 ? 6.987 -9.419 -9.418 1.00 91.06 359 VAL A O 1
ATOM 2935 N N . PHE A 1 360 ? 6.184 -7.771 -8.128 1.00 88.25 360 PHE A N 1
ATOM 2936 C CA . PHE A 1 360 ? 4.852 -8.375 -8.008 1.00 88.25 360 PHE A CA 1
ATOM 2937 C C . PHE A 1 360 ? 3.828 -7.876 -9.021 1.00 88.25 360 PHE A C 1
ATOM 2939 O O . PHE A 1 360 ? 2.805 -8.526 -9.224 1.00 88.25 360 PHE A O 1
ATOM 2946 N N . THR A 1 361 ? 4.074 -6.728 -9.645 1.00 88.19 361 THR A N 1
ATOM 2947 C CA . THR A 1 361 ? 3.230 -6.203 -10.726 1.00 88.19 361 THR A CA 1
ATOM 2948 C C . THR A 1 361 ? 4.091 -5.820 -11.932 1.00 88.19 361 THR A C 1
ATOM 2950 O O . THR A 1 361 ? 4.041 -4.668 -12.381 1.00 88.19 361 THR A O 1
ATOM 2953 N N . PRO A 1 362 ? 4.911 -6.756 -12.458 1.00 90.56 362 PRO A N 1
ATOM 2954 C CA . PRO A 1 362 ? 5.807 -6.456 -13.560 1.00 90.56 362 PRO A CA 1
ATOM 2955 C C . PRO A 1 362 ? 4.996 -6.036 -14.782 1.00 90.56 362 PRO A C 1
ATOM 2957 O O . PRO A 1 362 ? 3.970 -6.629 -15.122 1.00 90.56 362 PRO A O 1
ATOM 2960 N N . ARG A 1 363 ? 5.486 -5.014 -15.484 1.00 90.75 363 ARG A N 1
ATOM 2961 C CA . ARG A 1 363 ? 4.903 -4.534 -16.742 1.00 90.75 363 ARG A CA 1
ATOM 2962 C C . ARG A 1 363 ? 5.859 -4.832 -17.902 1.00 90.75 363 ARG A C 1
ATOM 2964 O O . ARG A 1 363 ? 6.371 -3.892 -18.510 1.00 90.75 363 ARG A O 1
ATOM 2971 N N . PRO A 1 364 ? 6.116 -6.117 -18.233 1.00 90.81 364 PRO A N 1
ATOM 2972 C CA . PRO A 1 364 ? 7.118 -6.488 -19.233 1.00 90.81 364 PRO A CA 1
ATOM 2973 C C . PRO A 1 364 ? 6.768 -5.930 -20.611 1.00 90.81 364 PRO A C 1
ATOM 2975 O O . PRO A 1 364 ? 7.642 -5.465 -21.331 1.00 90.81 364 PRO A O 1
ATOM 2978 N N . ARG A 1 365 ? 5.472 -5.889 -20.945 1.00 89.00 365 ARG A N 1
ATOM 2979 C CA . ARG A 1 365 ? 4.982 -5.270 -22.177 1.00 89.00 365 ARG A CA 1
ATOM 2980 C C . ARG A 1 365 ? 5.381 -3.797 -22.267 1.00 89.00 365 ARG A C 1
ATOM 2982 O O . ARG A 1 365 ? 5.996 -3.407 -23.248 1.00 89.00 365 ARG A O 1
ATOM 2989 N N . PHE A 1 366 ? 5.072 -3.009 -21.237 1.00 90.06 366 PHE A N 1
ATOM 2990 C CA . PHE A 1 366 ? 5.436 -1.592 -21.197 1.00 90.06 366 PHE A CA 1
ATOM 2991 C C . PHE A 1 366 ? 6.954 -1.402 -21.291 1.00 90.06 366 PHE A C 1
ATOM 2993 O O . PHE A 1 366 ? 7.406 -0.529 -22.018 1.00 90.06 366 PHE A O 1
ATOM 3000 N N . ALA A 1 367 ? 7.740 -2.237 -20.604 1.00 91.56 367 ALA A N 1
ATOM 3001 C CA . ALA A 1 367 ? 9.199 -2.163 -20.657 1.00 91.56 367 ALA A CA 1
ATOM 3002 C C . ALA A 1 367 ? 9.748 -2.444 -22.067 1.00 91.56 367 ALA A C 1
ATOM 3004 O O . ALA A 1 367 ? 10.593 -1.698 -22.549 1.00 91.56 367 ALA A O 1
ATOM 3005 N N . ILE A 1 368 ? 9.234 -3.469 -22.757 1.00 91.50 368 ILE A N 1
ATOM 3006 C CA . ILE A 1 368 ? 9.628 -3.788 -24.138 1.00 91.50 368 ILE A CA 1
ATOM 3007 C C . ILE A 1 368 ? 9.216 -2.657 -25.088 1.00 91.50 368 ILE A C 1
ATOM 3009 O O . ILE A 1 368 ? 10.027 -2.199 -25.889 1.00 91.50 368 ILE A O 1
ATOM 3013 N N . GLU A 1 369 ? 7.978 -2.169 -24.980 1.00 89.44 369 GLU A N 1
ATOM 3014 C CA . GLU A 1 369 ? 7.476 -1.064 -25.806 1.00 89.44 369 GLU A CA 1
ATOM 3015 C C . GLU A 1 369 ? 8.279 0.218 -25.571 1.00 89.44 369 GLU A C 1
ATOM 3017 O O . GLU A 1 369 ? 8.615 0.908 -26.532 1.00 89.44 369 GLU A O 1
ATOM 3022 N N . ARG A 1 370 ? 8.632 0.531 -24.318 1.00 90.38 370 ARG A N 1
ATOM 3023 C CA . ARG A 1 370 ? 9.445 1.703 -23.978 1.00 90.38 370 ARG A CA 1
ATOM 3024 C C . ARG A 1 370 ? 10.874 1.559 -24.487 1.00 90.38 370 ARG A C 1
ATOM 3026 O O . ARG A 1 370 ? 11.400 2.522 -25.027 1.00 90.38 370 ARG A O 1
ATOM 3033 N N . ALA A 1 371 ? 11.471 0.373 -24.374 1.00 91.81 371 ALA A N 1
ATOM 3034 C CA . ALA A 1 371 ? 12.827 0.115 -24.854 1.00 91.81 371 ALA A CA 1
ATOM 3035 C C . ALA A 1 371 ? 12.936 0.212 -26.382 1.00 91.81 371 ALA A C 1
ATOM 3037 O O . ALA A 1 371 ? 13.929 0.723 -26.891 1.00 91.81 371 ALA A O 1
ATOM 3038 N N . LEU A 1 372 ? 11.915 -0.247 -27.112 1.00 91.19 372 LEU A N 1
ATOM 3039 C CA . LEU A 1 372 ? 11.890 -0.171 -28.573 1.00 91.19 372 LEU A CA 1
ATOM 3040 C C . LEU A 1 372 ? 11.448 1.203 -29.096 1.00 91.19 372 LEU A C 1
ATOM 3042 O O . LEU A 1 372 ? 11.895 1.604 -30.162 1.00 91.19 372 LEU A O 1
ATOM 3046 N N . SER A 1 373 ? 10.586 1.929 -28.374 1.00 89.50 373 SER A N 1
ATOM 3047 C CA . SER A 1 373 ? 10.180 3.292 -28.764 1.00 89.50 373 SER A CA 1
ATOM 3048 C C . SER A 1 373 ? 11.226 4.345 -28.397 1.00 89.50 373 SER A C 1
ATOM 3050 O O . SER A 1 373 ? 11.538 5.191 -29.223 1.00 89.50 373 SER A O 1
ATOM 3052 N N . SER A 1 374 ? 11.814 4.279 -27.199 1.00 87.94 374 SER A N 1
ATOM 3053 C CA . SER A 1 374 ? 12.857 5.203 -26.728 1.00 87.94 374 SER A CA 1
ATOM 3054 C C . SER A 1 374 ? 14.065 4.438 -26.167 1.00 87.94 374 SER A C 1
ATOM 3056 O O . SER A 1 374 ? 14.215 4.317 -24.946 1.00 87.94 374 SER A O 1
ATOM 3058 N N . PRO A 1 375 ? 14.975 3.937 -27.028 1.00 90.38 375 PRO A N 1
ATOM 3059 C CA . PRO A 1 375 ? 16.174 3.211 -26.588 1.00 90.38 375 PRO A CA 1
ATOM 3060 C C . PRO A 1 375 ? 17.084 4.028 -25.659 1.00 90.38 375 PRO A C 1
ATOM 3062 O O . PRO A 1 375 ? 17.770 3.468 -24.802 1.00 90.38 375 PRO A O 1
ATOM 3065 N N . HIS A 1 376 ? 17.072 5.358 -25.802 1.00 89.25 376 HIS A 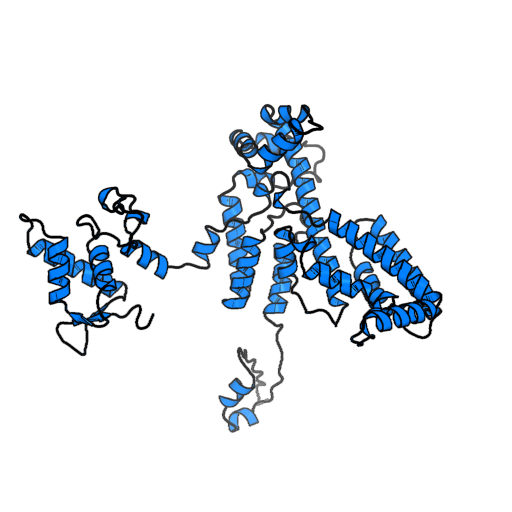N 1
ATOM 3066 C CA . HIS A 1 376 ? 17.846 6.285 -24.976 1.00 89.25 376 HIS A CA 1
ATOM 3067 C C . HIS A 1 376 ? 17.573 6.130 -23.478 1.00 89.25 376 HIS A C 1
ATOM 3069 O O . HIS A 1 376 ? 18.500 6.238 -22.681 1.00 89.25 376 HIS A O 1
ATOM 3075 N N . ASP A 1 377 ? 16.333 5.830 -23.095 1.00 89.06 377 ASP A N 1
ATOM 3076 C CA . ASP A 1 377 ? 15.938 5.710 -21.690 1.00 89.06 377 ASP A CA 1
ATOM 3077 C C . ASP A 1 377 ? 16.689 4.588 -20.958 1.00 89.06 377 ASP A C 1
ATOM 3079 O O . ASP A 1 377 ? 16.861 4.656 -19.744 1.00 89.06 377 ASP A O 1
ATOM 3083 N N . TYR A 1 378 ? 17.148 3.574 -21.697 1.00 90.75 378 TYR A N 1
ATOM 3084 C CA . TYR A 1 378 ? 17.884 2.429 -21.161 1.00 90.75 378 TYR A CA 1
ATOM 3085 C C . TYR A 1 378 ? 19.382 2.495 -21.470 1.00 90.75 378 TYR A C 1
ATOM 3087 O O . TYR A 1 378 ? 20.194 2.080 -20.648 1.00 90.75 378 TYR A O 1
ATOM 3095 N N . LEU A 1 379 ? 19.757 3.000 -22.650 1.00 89.94 379 LEU A N 1
ATOM 3096 C CA . LEU A 1 379 ? 21.155 3.055 -23.092 1.00 89.94 379 LEU A CA 1
ATOM 3097 C C . LEU A 1 379 ? 21.896 4.311 -22.613 1.00 89.94 379 LEU A C 1
ATOM 3099 O O . LEU A 1 379 ? 23.124 4.316 -22.606 1.00 89.94 379 LEU A O 1
ATOM 3103 N N . GLY A 1 380 ? 21.180 5.385 -22.262 1.00 86.56 380 GLY A N 1
ATOM 3104 C CA . GLY A 1 380 ? 21.768 6.656 -21.826 1.00 86.56 380 GLY A CA 1
ATOM 3105 C C . GLY A 1 380 ? 22.686 7.317 -22.863 1.00 86.56 380 GLY A C 1
ATOM 3106 O O . GLY A 1 380 ? 23.570 8.091 -22.502 1.00 86.56 380 GLY A O 1
ATOM 3107 N N . CYS A 1 381 ? 22.535 6.982 -24.148 1.00 85.88 381 CYS A N 1
ATOM 3108 C CA . CYS A 1 381 ? 23.453 7.400 -25.203 1.00 85.88 381 CYS A CA 1
ATOM 3109 C C . CYS A 1 381 ? 23.058 8.741 -25.843 1.00 85.88 381 CYS A C 1
ATOM 3111 O O . CYS A 1 381 ? 21.922 8.955 -26.255 1.00 85.88 381 CYS A O 1
ATOM 3113 N N . SER A 1 382 ? 24.021 9.640 -26.036 1.00 82.62 382 SER A N 1
ATOM 3114 C CA . SER A 1 382 ? 23.764 10.958 -26.638 1.00 82.62 382 SER A CA 1
ATOM 3115 C C . SER A 1 382 ? 23.209 10.903 -28.069 1.00 82.62 382 SER A C 1
ATOM 3117 O O . SER A 1 382 ? 22.522 11.830 -28.484 1.00 82.62 382 SER A O 1
ATOM 3119 N N . CYS A 1 383 ? 23.472 9.827 -28.817 1.00 78.94 383 CYS A N 1
ATOM 3120 C CA . CYS A 1 383 ? 23.061 9.669 -30.214 1.00 78.94 383 CYS A CA 1
ATOM 3121 C C . CYS A 1 383 ? 21.568 9.324 -30.396 1.00 78.94 383 CYS A C 1
ATOM 3123 O O . CYS A 1 383 ? 20.947 9.758 -31.367 1.00 78.94 383 CYS A O 1
ATOM 3125 N N . CYS A 1 384 ? 20.972 8.601 -29.442 1.00 76.19 384 CYS A N 1
ATOM 3126 C CA . CYS A 1 384 ? 19.545 8.262 -29.455 1.00 76.19 384 CYS A CA 1
ATOM 3127 C C . CYS A 1 384 ? 18.692 9.265 -28.668 1.00 76.19 384 CYS A C 1
ATOM 3129 O O . CYS A 1 384 ? 17.482 9.067 -28.554 1.00 76.19 384 CYS A O 1
ATOM 3131 N N . ALA A 1 385 ? 19.305 10.300 -28.084 1.00 77.81 385 ALA A N 1
ATOM 3132 C CA . ALA A 1 385 ? 18.583 11.304 -27.321 1.00 77.81 385 ALA A CA 1
ATOM 3133 C C . ALA A 1 385 ? 17.549 12.009 -28.220 1.00 77.81 385 ALA A C 1
ATOM 3135 O O . ALA A 1 385 ? 17.885 12.399 -29.343 1.00 77.81 385 ALA A O 1
ATOM 3136 N N . PRO A 1 386 ? 16.305 12.210 -27.750 1.00 70.25 386 PRO A N 1
ATOM 3137 C CA . PRO A 1 386 ? 15.308 12.936 -28.523 1.00 70.25 386 PRO A CA 1
ATOM 3138 C C . PRO A 1 386 ? 15.818 14.353 -28.806 1.00 70.25 386 PRO A C 1
ATOM 3140 O O . PRO A 1 386 ? 16.327 15.032 -27.905 1.00 70.25 386 PRO A O 1
ATOM 3143 N N . ALA A 1 387 ? 15.698 14.802 -30.057 1.00 64.31 387 ALA A N 1
ATOM 3144 C CA . ALA A 1 387 ? 16.133 16.131 -30.462 1.00 64.31 387 ALA A CA 1
ATOM 3145 C C . ALA A 1 387 ? 15.415 17.188 -29.605 1.00 64.31 387 ALA A C 1
ATOM 3147 O O . ALA A 1 387 ? 14.203 17.376 -29.693 1.00 64.31 387 ALA A O 1
ATOM 3148 N N . ARG A 1 388 ? 16.158 17.884 -28.734 1.00 52.69 388 ARG A N 1
ATOM 3149 C CA . ARG A 1 388 ? 15.626 18.978 -27.907 1.00 52.69 388 ARG A CA 1
ATOM 3150 C C . ARG A 1 388 ? 15.308 20.177 -28.806 1.00 52.69 388 ARG A C 1
ATOM 3152 O O . ARG A 1 388 ? 16.120 21.090 -28.910 1.00 52.69 388 ARG A O 1
ATOM 3159 N N . GLY A 1 389 ? 14.154 20.184 -29.473 1.00 44.91 389 GLY A N 1
ATOM 3160 C CA . GLY A 1 389 ? 13.877 21.243 -30.444 1.00 44.91 389 GLY A CA 1
ATOM 3161 C C . GLY A 1 389 ? 12.500 21.253 -31.097 1.00 44.91 389 GLY A C 1
ATOM 3162 O O . GLY A 1 389 ? 12.443 21.191 -32.315 1.00 44.91 389 GLY A O 1
ATOM 3163 N N . ARG A 1 390 ? 11.425 21.402 -30.309 1.00 38.75 390 ARG A N 1
ATOM 3164 C CA . ARG A 1 390 ? 10.282 22.329 -30.527 1.00 38.75 390 ARG A CA 1
ATOM 3165 C C . ARG A 1 390 ? 9.163 21.990 -29.538 1.00 38.75 390 ARG A C 1
ATOM 3167 O O . ARG A 1 390 ? 8.352 21.106 -29.764 1.00 38.75 390 ARG A O 1
ATOM 3174 N N . LYS A 1 391 ? 9.103 22.722 -28.420 1.00 39.06 391 LYS A N 1
ATOM 3175 C CA . LYS A 1 391 ? 7.890 22.777 -27.591 1.00 39.06 391 LYS A CA 1
ATOM 3176 C C . LYS A 1 391 ? 6.800 23.454 -28.431 1.00 39.06 391 LYS A C 1
ATOM 3178 O O . LYS A 1 391 ? 6.822 24.677 -28.532 1.00 39.06 391 LYS A O 1
ATOM 3183 N N . GLY A 1 392 ? 5.902 22.697 -29.056 1.00 38.22 392 GLY A N 1
ATOM 3184 C CA . GLY A 1 392 ? 4.755 23.297 -29.747 1.00 38.22 392 GLY A CA 1
ATOM 3185 C C . GLY A 1 392 ? 3.974 22.409 -30.711 1.00 38.22 392 GLY A C 1
ATOM 3186 O O . GLY A 1 392 ? 2.793 22.664 -30.904 1.00 38.22 392 GLY A O 1
ATOM 3187 N N . GLU A 1 393 ? 4.567 21.359 -31.268 1.00 34.16 393 GLU A N 1
ATOM 3188 C CA . GLU A 1 393 ? 3.886 20.401 -32.151 1.00 34.16 393 GLU A CA 1
ATOM 3189 C C . GLU A 1 393 ? 4.258 18.994 -31.662 1.00 34.16 393 GLU A C 1
ATOM 3191 O O . GLU A 1 393 ? 5.312 18.847 -31.048 1.00 34.16 393 GLU A O 1
ATOM 3196 N N . GLY A 1 394 ? 3.343 18.025 -31.774 1.00 39.03 394 GLY A N 1
ATOM 3197 C CA . GLY A 1 394 ? 3.335 16.765 -31.012 1.00 39.03 394 GLY A CA 1
ATOM 3198 C C . GLY A 1 394 ? 4.672 16.017 -30.923 1.00 39.03 394 GLY A C 1
ATOM 3199 O O . GLY A 1 394 ? 5.527 16.172 -31.783 1.00 39.03 394 GLY A O 1
ATOM 3200 N N . ASP A 1 395 ? 4.818 15.208 -29.865 1.00 42.06 395 ASP A N 1
ATOM 3201 C CA . ASP A 1 395 ? 5.947 14.306 -29.552 1.00 42.06 395 ASP A CA 1
ATOM 3202 C C . ASP A 1 395 ? 6.260 13.298 -30.691 1.00 42.06 395 ASP A C 1
ATOM 3204 O O . ASP A 1 395 ? 6.154 12.082 -30.527 1.00 42.06 395 ASP A O 1
ATOM 3208 N N . GLU A 1 396 ? 6.648 13.769 -31.871 1.00 49.84 396 GLU A N 1
ATOM 3209 C CA . GLU A 1 396 ? 7.177 12.930 -32.936 1.00 49.84 396 GLU A CA 1
ATOM 3210 C C . GLU A 1 396 ? 8.621 12.579 -32.567 1.00 49.84 396 GLU A C 1
ATOM 3212 O O . GLU A 1 396 ? 9.541 13.401 -32.618 1.00 49.84 396 GLU A O 1
ATOM 3217 N N . GLN A 1 397 ? 8.804 11.340 -32.107 1.00 57.00 397 GLN A N 1
ATOM 3218 C CA . GLN A 1 397 ? 10.110 10.731 -31.880 1.00 57.00 397 GLN A CA 1
ATOM 3219 C C . GLN A 1 397 ? 10.867 10.726 -33.210 1.00 57.00 397 GLN A C 1
ATOM 3221 O O . GLN A 1 397 ? 10.646 9.859 -34.048 1.00 57.00 397 GLN A O 1
ATOM 3226 N N . ALA A 1 398 ? 11.741 11.709 -33.425 1.00 59.47 398 ALA A N 1
ATOM 3227 C CA . ALA A 1 398 ? 12.545 11.766 -34.637 1.00 59.47 398 ALA A CA 1
ATOM 3228 C C . ALA A 1 398 ? 13.402 10.491 -34.751 1.00 59.47 398 ALA A C 1
ATOM 3230 O O . ALA A 1 398 ? 14.294 10.255 -33.929 1.00 59.47 398 ALA A O 1
ATOM 3231 N N . LEU A 1 399 ? 13.107 9.674 -35.766 1.00 66.56 399 LEU A N 1
ATOM 3232 C CA . LEU A 1 399 ? 13.895 8.509 -36.163 1.00 66.56 399 LEU A CA 1
ATOM 3233 C C . LEU A 1 399 ? 15.346 8.956 -36.395 1.00 66.56 399 LEU A C 1
ATOM 3235 O O . LEU A 1 399 ? 15.624 9.776 -37.268 1.00 66.56 399 LEU A O 1
ATOM 3239 N N . SER A 1 400 ? 16.273 8.439 -35.589 1.00 70.88 400 SER A N 1
ATOM 3240 C CA . SER A 1 400 ? 17.709 8.710 -35.722 1.00 70.88 400 SER A CA 1
ATOM 3241 C C . SER A 1 400 ? 18.405 7.468 -36.263 1.00 70.88 400 SER A C 1
ATOM 3243 O O . SER A 1 400 ? 18.218 6.377 -35.730 1.00 70.88 400 SER A O 1
ATOM 3245 N N . VAL A 1 401 ? 19.261 7.649 -37.274 1.00 75.06 401 VAL A N 1
ATOM 3246 C CA . VAL A 1 401 ? 20.101 6.602 -37.902 1.00 75.06 401 VAL A CA 1
ATOM 3247 C C . VAL A 1 401 ? 20.907 5.807 -36.867 1.00 75.06 401 VAL A C 1
ATOM 3249 O O . VAL A 1 401 ? 21.227 4.640 -37.054 1.00 75.06 401 VAL A O 1
ATOM 3252 N N . THR A 1 402 ? 21.226 6.446 -35.742 1.00 81.50 402 THR A N 1
ATOM 3253 C CA . THR A 1 402 ? 22.048 5.870 -34.670 1.00 81.50 402 THR A CA 1
ATOM 3254 C C . THR A 1 402 ? 21.276 4.968 -33.701 1.00 81.50 402 THR A C 1
ATOM 3256 O O . THR A 1 402 ? 21.880 4.401 -32.788 1.00 81.50 402 THR A O 1
ATOM 3259 N N . GLN A 1 403 ? 19.955 4.837 -33.870 1.00 86.50 403 GLN A N 1
ATOM 3260 C CA . GLN A 1 403 ? 19.140 3.933 -33.064 1.00 86.50 403 GLN A CA 1
ATOM 3261 C C . GLN A 1 403 ? 19.374 2.464 -33.452 1.00 86.50 403 GLN A C 1
ATOM 3263 O O . GLN A 1 403 ? 19.697 2.160 -34.601 1.00 86.50 403 GLN A O 1
ATOM 3268 N N . PRO A 1 404 ? 19.172 1.516 -32.519 1.00 90.75 404 PRO A N 1
ATOM 3269 C CA . PRO A 1 404 ? 19.218 0.095 -32.841 1.00 90.75 404 PRO A CA 1
ATOM 3270 C C . PRO A 1 404 ? 18.241 -0.270 -33.981 1.00 90.75 404 PRO A C 1
ATOM 3272 O O . PRO A 1 404 ? 17.081 0.147 -33.927 1.00 90.75 404 PRO A O 1
ATOM 3275 N N . PRO A 1 405 ? 18.637 -1.112 -34.958 1.00 91.88 405 PRO A N 1
ATOM 3276 C CA . PRO A 1 405 ? 17.788 -1.501 -36.093 1.00 91.88 405 PRO A CA 1
ATOM 3277 C C . PRO A 1 405 ? 16.384 -1.990 -35.712 1.00 91.88 405 PRO A C 1
ATOM 3279 O O . PRO A 1 405 ? 15.393 -1.657 -36.359 1.00 91.88 405 PRO A O 1
ATOM 3282 N N . THR A 1 406 ? 16.279 -2.751 -34.624 1.00 93.94 406 THR A N 1
ATOM 3283 C CA . THR A 1 406 ? 15.010 -3.298 -34.122 1.00 93.94 406 THR A CA 1
ATOM 3284 C C . THR A 1 406 ? 14.084 -2.215 -33.561 1.00 93.94 406 THR A C 1
ATOM 3286 O O . THR A 1 406 ? 12.868 -2.339 -33.686 1.00 93.94 406 THR A O 1
ATOM 3289 N N . ALA A 1 407 ? 14.636 -1.135 -32.997 1.00 92.19 407 ALA A N 1
ATOM 3290 C CA . ALA A 1 407 ? 13.869 0.023 -32.535 1.00 92.19 407 ALA A CA 1
ATOM 3291 C C . ALA A 1 407 ? 13.322 0.840 -33.717 1.00 92.19 407 ALA A C 1
ATOM 3293 O O . ALA A 1 407 ? 12.136 1.162 -33.741 1.00 92.19 407 ALA A O 1
ATOM 3294 N N . ILE A 1 408 ? 14.145 1.065 -34.750 1.00 91.50 408 ILE A N 1
ATOM 3295 C CA . ILE A 1 408 ? 13.727 1.722 -36.003 1.00 91.50 408 ILE A CA 1
ATOM 3296 C C . ILE A 1 408 ? 12.577 0.940 -36.651 1.00 91.50 408 ILE A C 1
ATOM 3298 O O . ILE A 1 408 ? 11.529 1.499 -36.969 1.00 91.50 408 ILE A O 1
ATOM 3302 N N . LEU A 1 409 ? 12.729 -0.383 -36.789 1.00 93.06 409 LEU A N 1
ATOM 3303 C CA . LEU A 1 409 ? 11.671 -1.238 -37.334 1.00 93.06 409 LEU A CA 1
ATOM 3304 C C . LEU A 1 409 ? 10.414 -1.254 -36.468 1.00 93.06 409 LEU A C 1
ATOM 3306 O O . LEU A 1 409 ? 9.319 -1.390 -37.006 1.00 93.06 409 LEU A O 1
ATOM 3310 N N . TYR A 1 410 ? 10.548 -1.127 -35.149 1.00 92.06 410 TYR A N 1
ATOM 3311 C CA . TYR A 1 410 ? 9.405 -1.025 -34.252 1.00 92.06 410 TYR A CA 1
ATOM 3312 C C . TYR A 1 410 ? 8.645 0.300 -34.422 1.00 92.06 410 TYR A C 1
ATOM 3314 O O . TYR A 1 410 ? 7.417 0.298 -34.460 1.00 92.06 410 TYR A O 1
ATOM 3322 N N . GLN A 1 411 ? 9.345 1.422 -34.580 1.00 90.12 411 GLN A N 1
ATOM 3323 C CA . GLN A 1 411 ? 8.722 2.724 -34.836 1.00 90.12 411 GLN A CA 1
ATOM 3324 C C . GLN A 1 411 ? 8.008 2.740 -36.203 1.00 90.12 411 GLN A C 1
ATOM 3326 O O . GLN A 1 411 ? 6.820 3.055 -36.262 1.00 90.12 411 GLN A O 1
ATOM 3331 N N . LEU A 1 412 ? 8.647 2.234 -37.269 1.00 90.75 412 LEU A N 1
ATOM 3332 C CA . LEU A 1 412 ? 7.994 2.015 -38.574 1.00 90.75 412 LEU A CA 1
ATOM 3333 C C . LEU A 1 412 ? 6.807 1.049 -38.475 1.00 90.75 412 LEU A C 1
ATOM 3335 O O . LEU A 1 412 ? 5.768 1.216 -39.123 1.00 90.75 412 LEU A O 1
ATOM 3339 N N . TYR A 1 413 ? 6.947 0.014 -37.644 1.00 89.75 413 TYR A N 1
ATOM 3340 C CA . TYR A 1 413 ? 5.858 -0.893 -37.340 1.00 89.75 413 TYR A CA 1
ATOM 3341 C C . TYR A 1 413 ? 4.687 -0.120 -36.737 1.00 89.75 413 TYR A C 1
ATOM 3343 O O . TYR A 1 413 ? 3.575 -0.378 -37.173 1.00 89.75 413 TYR A O 1
ATOM 3351 N N . LEU A 1 414 ? 4.869 0.816 -35.798 1.00 89.00 414 LEU A N 1
ATOM 3352 C CA . LEU A 1 414 ? 3.761 1.560 -35.179 1.00 89.00 414 LEU A CA 1
ATOM 3353 C C . LEU A 1 414 ? 2.956 2.371 -36.204 1.00 89.00 414 LEU A C 1
ATOM 3355 O O . LEU A 1 414 ? 1.728 2.315 -36.168 1.00 89.00 414 LEU A O 1
ATOM 3359 N N . GLU A 1 415 ? 3.630 3.003 -37.163 1.00 87.44 415 GLU A N 1
ATOM 3360 C CA . GLU A 1 415 ? 3.017 3.800 -38.240 1.00 87.44 415 GLU A CA 1
ATOM 3361 C C . GLU A 1 415 ? 2.303 2.948 -39.306 1.00 87.44 415 GLU A C 1
ATOM 3363 O O . GLU A 1 415 ? 1.426 3.419 -40.030 1.00 87.44 415 GLU A O 1
ATOM 3368 N N . SER A 1 416 ? 2.652 1.663 -39.404 1.00 88.25 416 SER A N 1
ATOM 3369 C CA . SER A 1 416 ? 2.123 0.767 -40.432 1.00 88.25 416 SER A CA 1
ATOM 3370 C C . SER A 1 416 ? 0.699 0.260 -40.143 1.00 88.25 416 SER A C 1
ATOM 3372 O O . SER A 1 416 ? 0.240 0.174 -39.003 1.00 88.25 416 SER A O 1
ATOM 3374 N N . GLY A 1 417 ? -0.005 -0.202 -41.178 1.00 87.25 417 GLY A N 1
ATOM 3375 C CA . GLY A 1 417 ? -1.300 -0.877 -41.030 1.00 87.25 417 GLY A CA 1
ATOM 3376 C C . GLY A 1 417 ? -1.220 -2.300 -40.429 1.00 87.25 417 GLY A C 1
ATOM 3377 O O . GLY A 1 417 ? -0.141 -2.806 -40.119 1.00 87.25 417 GLY A O 1
ATOM 3378 N N . PRO A 1 418 ? -2.361 -3.009 -40.287 1.00 88.19 418 PRO A N 1
ATOM 3379 C CA . PRO A 1 418 ? -2.420 -4.376 -39.736 1.00 88.19 418 PRO A CA 1
ATOM 3380 C C . PRO A 1 418 ? -1.675 -5.437 -40.566 1.00 88.19 418 PRO A C 1
ATOM 3382 O O . PRO A 1 418 ? -1.300 -6.494 -40.050 1.00 88.19 418 PRO A O 1
ATOM 3385 N N . LEU A 1 419 ? -1.516 -5.179 -41.864 1.00 89.69 419 LEU A N 1
ATOM 3386 C CA . LEU A 1 419 ? -0.731 -5.966 -42.809 1.00 89.69 419 LEU A CA 1
ATOM 3387 C C . LEU A 1 419 ? 0.330 -5.037 -43.391 1.00 89.69 419 LEU A C 1
ATOM 3389 O O . LEU A 1 419 ? -0.021 -4.012 -43.968 1.00 89.69 419 LEU A O 1
ATOM 3393 N N . ILE A 1 420 ? 1.595 -5.409 -43.241 1.00 91.12 420 ILE A N 1
ATOM 3394 C CA . ILE A 1 420 ? 2.748 -4.611 -43.648 1.00 91.12 420 ILE A CA 1
ATOM 3395 C C . ILE A 1 420 ? 3.393 -5.308 -44.841 1.00 91.12 420 ILE A C 1
ATOM 3397 O O . ILE A 1 420 ? 3.723 -6.494 -44.751 1.00 91.12 420 ILE A O 1
ATOM 3401 N N . ASN A 1 421 ? 3.542 -4.596 -45.953 1.00 93.19 421 ASN A N 1
ATOM 3402 C CA . ASN A 1 421 ? 4.309 -5.066 -47.101 1.00 93.19 421 ASN A CA 1
ATOM 3403 C C . ASN A 1 421 ? 5.802 -5.045 -46.743 1.00 93.19 421 ASN A C 1
ATOM 3405 O O . ASN A 1 421 ? 6.324 -4.020 -46.306 1.00 93.19 421 ASN A O 1
ATOM 3409 N N . VAL A 1 422 ? 6.485 -6.179 -46.903 1.00 91.94 422 VAL A N 1
ATOM 3410 C CA . VAL A 1 422 ? 7.900 -6.305 -46.522 1.00 91.94 422 VAL A CA 1
ATOM 3411 C C . VAL A 1 422 ? 8.802 -5.454 -47.418 1.00 91.94 422 VAL A C 1
ATOM 3413 O O . VAL A 1 422 ? 9.803 -4.938 -46.931 1.00 91.94 422 VAL A O 1
ATOM 3416 N N . SER A 1 423 ? 8.436 -5.261 -48.691 1.00 90.44 423 SER A N 1
ATOM 3417 C CA . SER A 1 423 ? 9.206 -4.422 -49.617 1.00 90.44 423 SER A CA 1
ATOM 3418 C C . SER A 1 423 ? 9.173 -2.953 -49.199 1.00 90.44 423 SER A C 1
ATOM 3420 O O . SER A 1 423 ? 10.219 -2.317 -49.131 1.00 90.44 423 SER A O 1
ATOM 3422 N N . ASP A 1 424 ? 7.989 -2.433 -48.864 1.00 92.75 424 ASP A N 1
ATOM 3423 C CA . ASP A 1 424 ? 7.825 -1.033 -48.451 1.00 92.75 424 ASP A CA 1
ATOM 3424 C C . ASP A 1 424 ? 8.532 -0.773 -47.114 1.00 92.75 424 ASP A C 1
ATOM 3426 O O . ASP A 1 424 ? 9.198 0.246 -46.937 1.00 92.75 424 ASP A O 1
ATOM 3430 N N . LEU A 1 425 ? 8.447 -1.737 -46.188 1.00 92.75 425 LEU A N 1
ATOM 3431 C CA . LEU A 1 425 ? 9.141 -1.675 -44.904 1.00 92.75 425 LEU A CA 1
ATOM 3432 C C . LEU A 1 425 ? 10.669 -1.700 -45.070 1.00 92.75 425 LEU A C 1
ATOM 3434 O O . LEU A 1 425 ? 11.363 -0.967 -44.370 1.00 92.75 425 LEU A O 1
ATOM 3438 N N . TRP A 1 426 ? 11.192 -2.515 -45.995 1.00 93.19 426 TRP A N 1
ATOM 3439 C CA . TRP A 1 426 ? 12.615 -2.513 -46.350 1.00 93.19 426 TRP A CA 1
ATOM 3440 C C . TRP A 1 426 ? 13.038 -1.164 -46.929 1.00 93.19 426 TRP A C 1
ATOM 3442 O O . TRP A 1 426 ? 14.022 -0.596 -46.468 1.00 93.19 426 TRP A O 1
ATOM 3452 N N . SER A 1 427 ? 12.284 -0.619 -47.888 1.00 91.56 427 SER A N 1
ATOM 3453 C CA . SER A 1 427 ? 12.596 0.681 -48.490 1.00 91.56 427 SER A CA 1
ATOM 3454 C C . SER A 1 427 ? 12.616 1.809 -47.455 1.00 91.56 427 SER A C 1
ATOM 3456 O O . SER A 1 427 ? 13.536 2.623 -47.473 1.00 91.56 427 SER A O 1
ATOM 3458 N N . ALA A 1 428 ? 11.654 1.831 -46.525 1.00 91.50 428 ALA A N 1
ATOM 3459 C CA . ALA A 1 428 ? 11.614 2.807 -45.437 1.00 91.50 428 ALA A CA 1
ATOM 3460 C C . ALA A 1 428 ? 12.790 2.643 -44.461 1.00 91.50 428 ALA A C 1
ATOM 3462 O O . ALA A 1 428 ? 13.433 3.623 -44.097 1.00 91.50 428 ALA A O 1
ATOM 3463 N N . PHE A 1 429 ? 13.110 1.405 -44.071 1.00 91.81 429 PHE A N 1
ATOM 3464 C CA . PHE A 1 429 ? 14.251 1.119 -43.202 1.00 91.81 429 PHE A CA 1
ATOM 3465 C C . PHE A 1 429 ? 15.579 1.518 -43.855 1.00 91.81 429 PHE A C 1
ATOM 3467 O O . PHE A 1 429 ? 16.399 2.185 -43.226 1.00 91.81 429 PHE A O 1
ATOM 3474 N N . ASN A 1 430 ? 15.772 1.154 -45.125 1.00 90.19 430 ASN A N 1
ATOM 3475 C CA . ASN A 1 430 ? 16.977 1.481 -45.873 1.00 90.19 430 ASN A CA 1
ATOM 3476 C C . ASN A 1 430 ? 17.144 3.001 -45.990 1.00 90.19 430 ASN A C 1
ATOM 3478 O O . ASN A 1 430 ? 18.216 3.502 -45.694 1.00 90.19 430 ASN A O 1
ATOM 3482 N N . ALA A 1 431 ? 16.075 3.750 -46.285 1.00 88.94 431 ALA A N 1
ATOM 3483 C CA . ALA A 1 431 ? 16.123 5.214 -46.369 1.00 88.94 431 ALA A CA 1
ATOM 3484 C C . ALA A 1 431 ? 16.557 5.911 -45.062 1.00 88.94 431 ALA A C 1
ATOM 3486 O O . ALA A 1 431 ? 17.083 7.020 -45.113 1.00 88.94 431 ALA A O 1
ATOM 3487 N N . ILE A 1 432 ? 16.328 5.280 -43.905 1.00 87.00 432 ILE A N 1
ATOM 3488 C CA . ILE A 1 432 ? 16.734 5.808 -42.595 1.00 87.00 432 ILE A CA 1
ATOM 3489 C C . ILE A 1 432 ? 18.173 5.408 -42.271 1.00 87.00 432 ILE A C 1
ATOM 3491 O O . ILE A 1 432 ? 18.916 6.214 -41.723 1.00 87.00 432 ILE A O 1
ATOM 3495 N N . VAL A 1 433 ? 18.561 4.164 -42.559 1.00 84.25 433 VAL A N 1
ATOM 3496 C CA . VAL A 1 433 ? 19.836 3.597 -42.093 1.00 84.25 433 VAL A CA 1
ATOM 3497 C C . VAL A 1 433 ? 20.980 3.806 -43.086 1.00 84.25 433 VAL A C 1
ATOM 3499 O O . VAL A 1 433 ? 22.117 3.957 -42.652 1.00 84.25 433 VAL A O 1
ATOM 3502 N N . SER A 1 434 ? 20.708 3.823 -44.393 1.00 78.88 434 SER A N 1
ATOM 3503 C CA . SER A 1 434 ? 21.754 3.881 -45.416 1.00 78.88 434 SER A CA 1
ATOM 3504 C C . SER A 1 434 ? 22.374 5.272 -45.533 1.00 78.88 434 SER A C 1
ATOM 3506 O O . SER A 1 434 ? 21.674 6.256 -45.789 1.00 78.88 434 SER A O 1
ATOM 3508 N N . SER A 1 435 ? 23.697 5.337 -45.449 1.00 71.56 435 SER A N 1
ATOM 3509 C CA . SER A 1 435 ? 24.519 6.434 -45.954 1.00 71.56 435 SER A CA 1
ATOM 3510 C C . SER A 1 435 ? 25.097 6.084 -47.336 1.00 71.56 435 SER A C 1
ATOM 3512 O O . SER A 1 435 ? 25.051 4.934 -47.767 1.00 71.56 435 SER A O 1
ATOM 3514 N N . ALA A 1 436 ? 25.618 7.078 -48.068 1.00 59.31 436 ALA A N 1
ATOM 3515 C CA . ALA A 1 436 ? 26.069 6.913 -49.458 1.00 59.31 436 ALA A CA 1
ATOM 3516 C C . ALA A 1 436 ? 27.208 5.884 -49.653 1.00 59.31 436 ALA A C 1
ATOM 3518 O O . ALA A 1 436 ? 27.435 5.458 -50.784 1.00 59.31 436 ALA A O 1
ATOM 3519 N N . ASP A 1 437 ? 27.878 5.481 -48.568 1.00 61.66 437 ASP A N 1
ATOM 3520 C CA . ASP A 1 437 ? 29.033 4.577 -48.566 1.00 61.66 437 ASP A CA 1
ATOM 3521 C C . ASP A 1 437 ? 28.736 3.192 -47.939 1.00 61.66 437 ASP A C 1
ATOM 3523 O O . ASP A 1 437 ? 29.654 2.383 -47.786 1.00 61.66 437 ASP A O 1
ATOM 3527 N N . ASP A 1 438 ? 27.484 2.892 -47.564 1.00 72.50 438 ASP A N 1
ATOM 3528 C CA . ASP A 1 438 ? 27.141 1.644 -46.864 1.00 72.50 438 ASP A CA 1
ATOM 3529 C C . ASP A 1 438 ? 26.925 0.439 -47.801 1.00 72.50 438 ASP A C 1
ATOM 3531 O O . ASP A 1 438 ? 26.306 0.534 -48.862 1.00 72.50 438 ASP A O 1
ATOM 3535 N N . ASP A 1 439 ? 27.387 -0.740 -47.366 1.00 81.62 439 ASP A N 1
ATOM 3536 C CA . ASP A 1 439 ? 27.152 -2.024 -48.039 1.00 81.62 439 ASP A CA 1
ATOM 3537 C C . ASP A 1 439 ? 25.682 -2.464 -47.881 1.00 81.62 439 ASP A C 1
ATOM 3539 O O . ASP A 1 439 ? 25.227 -2.812 -46.785 1.00 81.62 439 ASP A O 1
ATOM 3543 N N . GLU A 1 440 ? 24.932 -2.494 -48.985 1.00 85.06 440 GLU A N 1
ATOM 3544 C CA . GLU A 1 440 ? 23.520 -2.899 -49.016 1.00 85.06 440 GLU A CA 1
ATOM 3545 C C . GLU A 1 440 ? 23.300 -4.303 -48.422 1.00 85.06 440 GLU A C 1
ATOM 3547 O O . GLU A 1 440 ? 22.293 -4.543 -47.747 1.00 85.06 440 GLU A O 1
ATOM 3552 N N . ALA A 1 441 ? 24.254 -5.228 -48.594 1.00 88.12 441 ALA A N 1
ATOM 3553 C CA . ALA A 1 441 ? 24.159 -6.570 -48.020 1.00 88.12 441 ALA A CA 1
ATOM 3554 C C . ALA A 1 441 ? 24.209 -6.535 -46.485 1.00 88.12 441 ALA A C 1
ATOM 3556 O O . ALA A 1 441 ? 23.498 -7.294 -45.815 1.00 88.12 441 ALA A O 1
ATOM 3557 N N . PHE A 1 442 ? 25.004 -5.624 -45.919 1.00 88.25 442 PHE A N 1
ATOM 3558 C CA . PHE A 1 442 ? 25.085 -5.412 -44.478 1.00 88.25 442 PHE A CA 1
ATOM 3559 C C . PHE A 1 442 ? 23.790 -4.799 -43.928 1.00 88.25 442 PHE A C 1
ATOM 3561 O O . PHE A 1 442 ? 23.243 -5.296 -42.937 1.00 88.25 442 PHE A O 1
ATOM 3568 N N . VAL A 1 443 ? 23.237 -3.784 -44.601 1.00 89.81 443 VAL A N 1
ATOM 3569 C CA . VAL A 1 443 ? 21.958 -3.166 -44.206 1.00 89.81 443 VAL A CA 1
ATOM 3570 C C . VAL A 1 443 ? 20.805 -4.175 -44.297 1.00 89.81 443 VAL A C 1
ATOM 3572 O O . VAL A 1 443 ? 19.982 -4.264 -43.381 1.00 89.81 443 VAL A O 1
ATOM 3575 N N . MET A 1 444 ? 20.791 -5.021 -45.332 1.00 91.81 444 MET A N 1
ATOM 3576 C CA . MET A 1 444 ? 19.820 -6.110 -45.482 1.00 91.81 444 MET A CA 1
ATOM 3577 C C . MET A 1 444 ? 19.929 -7.134 -44.346 1.00 91.81 444 MET A C 1
ATOM 3579 O O . MET A 1 444 ? 18.910 -7.577 -43.808 1.00 91.81 444 MET A O 1
ATOM 3583 N N . ALA A 1 445 ? 21.144 -7.491 -43.923 1.00 93.00 445 ALA A N 1
ATOM 3584 C CA . ALA A 1 445 ? 21.339 -8.388 -42.787 1.00 93.00 445 ALA A CA 1
ATOM 3585 C C . ALA A 1 445 ? 20.799 -7.784 -41.476 1.00 93.00 445 ALA A C 1
ATOM 3587 O O . ALA A 1 445 ? 20.139 -8.487 -40.703 1.00 93.00 445 ALA A O 1
ATOM 3588 N N . MET A 1 446 ? 21.009 -6.481 -41.238 1.00 92.44 446 MET A N 1
ATOM 3589 C CA . MET A 1 446 ? 20.438 -5.772 -40.081 1.00 92.44 446 MET A CA 1
ATOM 3590 C C . MET A 1 446 ? 18.907 -5.770 -40.107 1.00 92.44 446 MET A C 1
ATOM 3592 O O . MET A 1 446 ? 18.274 -6.048 -39.087 1.00 92.44 446 MET A O 1
ATOM 3596 N N . PHE A 1 447 ? 18.313 -5.525 -41.275 1.00 94.62 447 PHE A N 1
ATOM 3597 C CA . PHE A 1 447 ? 16.867 -5.570 -41.472 1.00 94.62 447 PHE A CA 1
ATOM 3598 C C . PHE A 1 447 ? 16.281 -6.956 -41.183 1.00 94.62 447 PHE A C 1
ATOM 3600 O O . PHE A 1 447 ? 15.334 -7.091 -40.405 1.00 94.62 447 PHE A O 1
ATOM 3607 N N . GLN A 1 448 ? 16.868 -8.008 -41.761 1.00 93.75 448 GLN A N 1
ATOM 3608 C CA . GLN A 1 448 ? 16.424 -9.387 -41.548 1.00 93.75 448 GLN A CA 1
ATOM 3609 C C . GLN A 1 448 ? 16.542 -9.799 -40.080 1.00 93.75 448 GLN A C 1
ATOM 3611 O O . GLN A 1 448 ? 15.632 -10.438 -39.544 1.00 93.75 448 GLN A O 1
ATOM 3616 N N . ARG A 1 449 ? 17.631 -9.400 -39.413 1.00 95.31 449 ARG A N 1
ATOM 3617 C CA . ARG A 1 449 ? 17.817 -9.628 -37.979 1.00 95.31 449 ARG A CA 1
ATOM 3618 C C . ARG A 1 449 ? 16.751 -8.909 -37.157 1.00 95.31 449 ARG A C 1
ATOM 3620 O O . ARG A 1 449 ? 16.105 -9.552 -36.335 1.00 95.31 449 ARG A O 1
ATOM 3627 N N . GLY A 1 450 ? 16.526 -7.619 -37.392 1.00 94.81 450 GLY A N 1
ATOM 3628 C CA . GLY A 1 450 ? 15.523 -6.854 -36.653 1.00 94.81 450 GLY A CA 1
ATOM 3629 C C . GLY A 1 450 ? 14.102 -7.395 -36.861 1.00 94.81 450 GLY A C 1
ATOM 3630 O O . GLY A 1 450 ? 13.346 -7.541 -35.902 1.00 94.81 450 GLY A O 1
ATOM 3631 N N . LEU A 1 451 ? 13.754 -7.826 -38.080 1.00 93.69 451 LEU A N 1
ATOM 3632 C CA . LEU A 1 451 ? 12.498 -8.540 -38.339 1.00 93.69 451 LEU A CA 1
ATOM 3633 C C . LEU A 1 451 ? 12.411 -9.874 -37.587 1.00 93.69 451 LEU A C 1
ATOM 3635 O O . LEU A 1 451 ? 11.351 -10.218 -37.058 1.00 93.69 451 LEU A O 1
ATOM 3639 N N . ALA A 1 452 ? 13.499 -10.643 -37.530 1.00 94.75 452 ALA A N 1
ATOM 3640 C CA . ALA A 1 452 ? 13.537 -11.887 -36.768 1.00 94.75 452 ALA A CA 1
ATOM 3641 C C . ALA A 1 452 ? 13.347 -11.637 -35.261 1.00 94.75 452 ALA A C 1
ATOM 3643 O O . ALA A 1 452 ? 12.607 -12.383 -34.618 1.00 94.75 452 ALA A O 1
ATOM 3644 N N . GLU A 1 453 ? 13.931 -10.567 -34.718 1.00 95.50 453 GLU A N 1
ATOM 3645 C CA . GLU A 1 453 ? 13.753 -10.142 -33.325 1.00 95.50 453 GLU A CA 1
ATOM 3646 C C . GLU A 1 453 ? 12.301 -9.711 -33.047 1.00 95.50 453 GLU A C 1
ATOM 3648 O O . GLU A 1 453 ? 11.689 -10.210 -32.103 1.00 95.50 453 GLU A O 1
ATOM 3653 N N . LEU A 1 454 ? 11.680 -8.897 -33.912 1.00 93.50 454 LEU A N 1
ATOM 3654 C CA . LEU A 1 454 ? 10.257 -8.533 -33.788 1.00 93.50 454 LEU A CA 1
ATOM 3655 C C . LEU A 1 454 ? 9.328 -9.753 -33.878 1.00 93.50 454 LEU A C 1
ATOM 3657 O O . LEU A 1 454 ? 8.304 -9.827 -33.192 1.00 93.50 454 LEU A O 1
ATOM 3661 N N . LYS A 1 455 ? 9.674 -10.737 -34.714 1.00 93.06 455 LYS A N 1
ATOM 3662 C CA . LYS A 1 455 ? 8.953 -12.013 -34.795 1.00 93.06 455 LYS A CA 1
ATOM 3663 C C . LYS A 1 455 ? 9.117 -12.824 -33.510 1.00 93.06 455 LYS A C 1
ATOM 3665 O O . LYS A 1 455 ? 8.138 -13.396 -33.036 1.00 93.06 455 LYS A O 1
ATOM 3670 N N . TYR A 1 456 ? 10.326 -12.872 -32.951 1.00 93.44 456 TYR A N 1
ATOM 3671 C CA . TYR A 1 456 ? 10.618 -13.566 -31.696 1.00 93.44 456 TYR A CA 1
ATOM 3672 C C . TYR A 1 456 ? 9.863 -12.946 -30.512 1.00 93.44 456 TYR A C 1
ATOM 3674 O O . TYR A 1 456 ? 9.285 -13.669 -29.706 1.00 93.44 456 TYR A O 1
ATOM 3682 N N . LEU A 1 457 ? 9.760 -11.614 -30.475 1.00 91.69 457 LEU A N 1
ATOM 3683 C CA . LEU A 1 457 ? 8.953 -10.865 -29.504 1.00 91.69 457 LEU A CA 1
ATOM 3684 C C . LEU A 1 457 ? 7.433 -11.013 -29.716 1.00 91.69 457 LEU A C 1
ATOM 3686 O O . LEU A 1 457 ? 6.644 -10.458 -28.955 1.00 91.69 457 LEU A O 1
ATOM 3690 N N . GLY A 1 458 ? 6.998 -11.746 -30.747 1.00 91.19 458 GLY A N 1
ATOM 3691 C CA . GLY A 1 458 ? 5.584 -11.989 -31.033 1.00 91.19 458 GLY A CA 1
ATOM 3692 C C . GLY A 1 458 ? 4.844 -10.788 -31.625 1.00 91.19 458 GLY A C 1
ATOM 3693 O O . GLY A 1 458 ? 3.614 -10.776 -31.623 1.00 91.19 458 GLY A O 1
ATOM 3694 N N . MET A 1 459 ? 5.559 -9.786 -32.147 1.00 90.31 459 MET A N 1
ATOM 3695 C CA . MET A 1 459 ? 4.958 -8.570 -32.710 1.00 90.31 459 MET A CA 1
ATOM 3696 C C . MET A 1 459 ? 4.475 -8.777 -34.146 1.00 90.31 459 MET A C 1
ATOM 3698 O O . MET A 1 459 ? 3.424 -8.261 -34.529 1.00 90.31 459 MET A O 1
ATOM 3702 N N . ILE A 1 460 ? 5.197 -9.585 -34.929 1.00 91.81 460 ILE A N 1
ATOM 3703 C CA . ILE A 1 460 ? 4.866 -9.889 -36.327 1.00 91.81 460 ILE A CA 1
ATOM 3704 C C . ILE A 1 460 ? 4.793 -11.394 -36.596 1.00 91.81 460 ILE A C 1
ATOM 3706 O O . ILE A 1 460 ? 5.465 -12.207 -35.962 1.00 91.81 460 ILE A O 1
ATOM 3710 N N . LYS A 1 461 ? 3.997 -11.779 -37.596 1.00 91.25 461 LYS A N 1
ATOM 3711 C CA . LYS A 1 461 ? 3.952 -13.144 -38.142 1.00 91.25 461 LYS A CA 1
ATOM 3712 C C . LYS A 1 461 ? 3.766 -13.116 -39.648 1.00 91.25 461 LYS A C 1
ATOM 3714 O O . LYS A 1 461 ? 3.095 -12.235 -40.171 1.00 91.25 461 LYS A O 1
ATOM 3719 N N . ALA A 1 462 ? 4.310 -14.116 -40.338 1.00 87.44 462 ALA A N 1
ATOM 3720 C CA . ALA A 1 462 ? 4.074 -14.294 -41.767 1.00 87.44 462 ALA A CA 1
ATOM 3721 C C . ALA A 1 462 ? 2.564 -14.339 -42.064 1.00 87.44 462 ALA A C 1
ATOM 3723 O O . ALA A 1 462 ? 1.813 -15.092 -41.426 1.00 87.44 462 ALA A O 1
ATOM 3724 N N . SER A 1 463 ? 2.114 -13.511 -43.005 1.00 84.38 463 SER A N 1
ATOM 3725 C CA . SER A 1 463 ? 0.714 -13.486 -43.408 1.00 84.38 463 SER A CA 1
ATOM 3726 C C . SER A 1 463 ? 0.379 -14.733 -44.224 1.00 84.38 463 SER A C 1
ATOM 3728 O O . SER A 1 463 ? 1.121 -15.138 -45.110 1.00 84.38 463 SER A O 1
ATOM 3730 N N . ARG A 1 464 ? -0.779 -15.342 -43.945 1.00 81.38 464 ARG A N 1
ATOM 3731 C CA . ARG A 1 464 ? -1.368 -16.378 -44.816 1.00 81.38 464 ARG A CA 1
ATOM 3732 C C . ARG A 1 464 ? -2.247 -15.783 -45.921 1.00 81.38 464 ARG A C 1
ATOM 3734 O O . ARG A 1 464 ? -2.673 -16.512 -46.803 1.00 81.38 464 ARG A O 1
ATOM 3741 N N . LYS A 1 465 ? -2.569 -14.483 -45.836 1.00 77.88 465 LYS A N 1
ATOM 3742 C CA . LYS A 1 465 ? -3.468 -13.792 -46.778 1.00 77.88 465 LYS A CA 1
ATOM 3743 C C . LYS A 1 465 ? -2.730 -13.236 -47.997 1.00 77.88 465 LYS A C 1
ATOM 3745 O O . LYS A 1 465 ? -3.324 -13.158 -49.063 1.00 77.88 465 LYS A O 1
ATOM 3750 N N . LYS A 1 466 ? -1.474 -12.820 -47.821 1.00 82.56 466 LYS A N 1
ATOM 3751 C CA . LYS A 1 466 ? -0.597 -12.279 -48.868 1.00 82.56 466 LYS A CA 1
ATOM 3752 C C . LYS A 1 466 ? 0.830 -12.758 -48.611 1.00 82.56 466 LYS A C 1
ATOM 3754 O O . LYS A 1 466 ? 1.267 -12.725 -47.463 1.00 82.56 466 LYS A O 1
ATOM 3759 N N . THR A 1 467 ? 1.516 -13.225 -49.647 1.00 78.56 467 THR A N 1
ATOM 3760 C CA . THR A 1 467 ? 2.819 -13.914 -49.565 1.00 78.56 467 THR A CA 1
ATOM 3761 C C . THR A 1 467 ? 3.995 -12.988 -49.252 1.00 78.56 467 THR A C 1
ATOM 3763 O O . THR A 1 467 ? 4.987 -13.429 -48.688 1.00 78.56 467 THR A O 1
ATOM 3766 N N . ASP A 1 468 ? 3.862 -11.708 -49.577 1.00 85.38 468 ASP A N 1
ATOM 3767 C CA . ASP A 1 468 ? 4.836 -10.616 -49.441 1.00 85.38 468 ASP A CA 1
ATOM 3768 C C . ASP A 1 468 ? 4.576 -9.719 -48.213 1.00 85.38 468 ASP A C 1
ATOM 3770 O O . ASP A 1 468 ? 5.203 -8.675 -48.048 1.00 85.38 468 ASP A O 1
ATOM 3774 N N . HIS A 1 469 ? 3.639 -10.111 -47.341 1.00 89.56 469 HIS A N 1
ATOM 3775 C CA . HIS A 1 469 ? 3.251 -9.318 -46.175 1.00 89.56 469 HIS A CA 1
ATOM 3776 C C . HIS A 1 469 ? 3.546 -10.029 -44.854 1.00 89.56 469 HIS A C 1
ATOM 3778 O O . HIS A 1 469 ? 3.357 -11.241 -44.692 1.00 89.56 469 HIS A O 1
ATOM 3784 N N . VAL A 1 470 ? 3.869 -9.227 -43.845 1.00 91.75 470 VAL A N 1
ATOM 3785 C CA . VAL A 1 470 ? 3.813 -9.628 -42.439 1.00 91.75 470 VAL A CA 1
ATOM 3786 C C . VAL A 1 470 ? 2.563 -9.047 -41.788 1.00 91.75 470 VAL A C 1
ATOM 3788 O O . VAL A 1 470 ? 2.133 -7.933 -42.073 1.00 91.75 470 VAL A O 1
ATOM 3791 N N . ALA A 1 471 ? 1.927 -9.833 -40.931 1.00 90.38 471 ALA A N 1
ATOM 3792 C CA . ALA A 1 471 ? 0.778 -9.413 -40.150 1.00 90.38 471 ALA A CA 1
ATOM 3793 C C . ALA A 1 471 ? 1.230 -8.980 -38.756 1.00 90.38 471 ALA A C 1
ATOM 3795 O O . ALA A 1 471 ? 1.957 -9.721 -38.087 1.00 90.38 471 ALA A O 1
ATOM 3796 N N . LYS A 1 472 ? 0.722 -7.834 -38.299 1.00 90.38 472 LYS A N 1
ATOM 3797 C CA . LYS A 1 472 ? 0.801 -7.428 -36.894 1.00 90.38 472 LYS A CA 1
ATOM 3798 C C . LYS A 1 472 ? 0.062 -8.447 -36.029 1.00 90.38 472 LYS A C 1
ATOM 3800 O O . LYS A 1 472 ? -1.061 -8.840 -36.361 1.00 90.38 472 LYS A O 1
ATOM 3805 N N . LEU A 1 473 ? 0.687 -8.912 -34.953 1.00 83.81 473 LEU A N 1
ATOM 3806 C CA . LEU A 1 473 ? 0.093 -9.845 -33.990 1.00 83.81 473 LEU A CA 1
ATOM 3807 C C . LEU A 1 473 ? -0.254 -9.157 -32.676 1.00 83.81 473 LEU A C 1
ATOM 3809 O O . LEU A 1 473 ? -1.357 -9.350 -32.165 1.00 83.81 473 LEU A O 1
ATOM 3813 N N . ALA A 1 474 ? 0.673 -8.361 -32.154 1.00 71.88 474 ALA A N 1
ATOM 3814 C CA . ALA A 1 474 ? 0.431 -7.531 -30.991 1.00 71.88 474 ALA A CA 1
ATOM 3815 C C . ALA A 1 474 ? -0.403 -6.302 -31.396 1.00 71.88 474 ALA A C 1
ATOM 3817 O O . ALA A 1 474 ? -0.236 -5.763 -32.492 1.00 71.88 474 ALA A O 1
ATOM 3818 N N . TRP A 1 475 ? -1.302 -5.868 -30.507 1.00 66.06 475 TRP A N 1
ATOM 3819 C CA . TRP A 1 475 ? -2.044 -4.601 -30.641 1.00 66.06 475 TRP A CA 1
ATOM 3820 C C . TRP A 1 475 ? -3.073 -4.541 -31.781 1.00 66.06 475 TRP A C 1
ATOM 3822 O O . TRP A 1 475 ? -3.346 -3.481 -32.336 1.00 66.06 475 TRP A O 1
ATOM 3832 N N . LYS A 1 476 ? -3.704 -5.673 -32.123 1.00 51.53 476 LYS A N 1
ATOM 3833 C CA . LYS A 1 476 ? -4.926 -5.641 -32.941 1.00 51.53 476 LYS A CA 1
ATOM 3834 C C . LYS A 1 476 ? -6.085 -5.058 -32.130 1.00 51.53 476 LYS A C 1
ATOM 3836 O O . LYS A 1 476 ? -6.582 -5.733 -31.234 1.00 51.53 476 LYS A O 1
ATOM 3841 N N . GLY A 1 477 ? -6.542 -3.863 -32.501 1.00 45.31 477 GLY A N 1
ATOM 3842 C CA . GLY A 1 477 ? -7.762 -3.260 -31.952 1.00 45.31 477 GLY A CA 1
ATOM 3843 C C . GLY A 1 477 ? -7.590 -2.553 -30.606 1.00 45.31 477 GLY A C 1
ATOM 3844 O O . GLY A 1 477 ? -8.551 -2.508 -29.844 1.00 45.31 477 GLY A O 1
ATOM 3845 N N . LEU A 1 478 ? -6.388 -2.045 -30.321 1.00 41.53 478 LEU A N 1
ATOM 3846 C CA . LEU A 1 478 ? -6.185 -0.986 -29.329 1.00 41.53 478 LEU A CA 1
ATOM 3847 C C . LEU A 1 478 ? -6.209 0.376 -30.014 1.00 41.53 478 LEU A C 1
ATOM 3849 O O . LEU A 1 478 ? -5.680 0.443 -31.148 1.00 41.53 478 LEU A O 1
#

Foldseek 3Di:
DPDDDDDDDDDDPDDVVVVVVPDDPVVVVVDDDDDDDDDDLQVVLLVLCCCPQLPPPPLQAFHEFLQLLVVLVCCCVPPNSDPVLSVVLVVVLVVCLVVVPPLLLLSDDPVVPPVPVPDDPPPSLVVDDPVSLVVLCVDPLNVVCQCCAQVNPNHDVVSVVSVPDSVVVSVVQSVLSSVLSVLSNLLSVLLVLLQLLVVLDPPDDDDRSSNCVSCLSQLNNLVDPSVVVSLLVLLWDWLVSVLSSLVSVLPDDDPDPVVNVVSVVLNVVSVVLVVVDPDTQTELSNVLPVPPDDDPVVSVVVSVVVVVVHDPSSVVVNVSSVVVSVVSSVSCVVSRGHSVNRRPSSNRYRHDPPPSCCVSVNPVVVVVLCCLQQVCVPPVDPQSDAPPDDPPDDPDRPQGLPDQLLSSLVVVVVVDDQKAQQVVSLVSSCVRNDDPPDDPVVSVVSNVVSVVVCVVVVQWDQDPVDRRIIGGRPDDPD

Secondary structure (DSSP, 8-state):
---PPP------SS-HHHHHHTS-HHHHTT------PPPPHHHHHHHHHIIIII---SS--PEEPHHHHHHHHHHHHHT---HHHHHHHHHHHHHHHHHH-GGGGGGS-GGG-SS-TTS-SHHHHHHS-THHHHHHHTSHHHHHHHHHHHSSTT--GGGGHHHH-HHHHHHHHHHHHHHHHHHHHHHHHHHHHHHHHHHT-TTSPP--HHHHHHHHHTT-TTTSHHHHHHHHHHTT--HHHHHHHHHHHHTS--S-HHHHHHHHHHHHHHHHHHTT-SS----TTTGGGS---S-HHHHHHHHHHHHHH--HHHHHHHHHHHHHHHHHHHHHHHH---GGGSTTHHHHEE---TTHHHHHS--HHHHHHHHHH-THHHH--TTSS-----TTS-------TTS-HHHHHHHHHHHS-SEEEHHHHHHHHHHHH--TT--HHHHHHHHHHHHHHHHHTTSEEE-SS-TTEEEE-TTTT-

Mean predicted aligned error: 11.55 Å

pLDDT: mean 81.7, std 13.92, range [34.16, 95.5]

Radius of gyration: 33.61 Å; Cα contacts (8 Å, |Δi|>4): 402; chains: 1; bounding box: 73×89×86 Å

InterPro domains:
  IPR020795 Origin recognition complex, subunit 3 [PTHR12748] (1-475)
  IPR040855 Origin recognition complex subunit 3, winged helix C-terminal [PF18137] (365-438)
  IPR045667 Origin recognition complex subunit 3, N-terminal [PF07034] (2-106)

Nearest PDB structures (foldseek):
  8s0f-assembly1_C  TM=8.856E-01  e=5.936E-16  Homo sapiens
  7jpo-assembly1_C  TM=9.047E-01  e=6.719E-15  Homo sapiens
  7jpp-assembly1_C  TM=8.794E-01  e=2.311E-14  Homo sapiens
  7jpq-assembly1_C  TM=8.613E-01  e=2.857E-13  Homo sapiens